Protein 4HIC (pdb70)

Organism: Enterococcus faecalis (NCBI:txid1351)

Structure (mmCIF, N/CA/C/O backbone):
data_4HIC
#
_entry.id   4HIC
#
_cell.length_a   114.040
_cell.length_b   114.040
_cell.length_c   120.520
_cell.angle_alpha   90.000
_cell.angle_beta   90.000
_cell.angle_gamma   90.000
#
_symmetry.space_group_name_H-M   'I 4'
#
loop_
_atom_site.group_PDB
_atom_site.id
_atom_site.type_symbol
_atom_site.label_atom_id
_atom_site.label_alt_id
_atom_site.label_comp_id
_atom_site.label_asym_id
_atom_site.label_entity_id
_atom_site.label_seq_id
_atom_site.pdbx_PDB_ins_code
_atom_site.Cartn_x
_atom_site.Cartn_y
_atom_site.Cartn_z
_atom_site.occupancy
_atom_site.B_iso_or_equiv
_atom_site.auth_seq_id
_atom_site.auth_comp_id
_atom_site.auth_asym_id
_atom_site.auth_atom_id
_atom_site.pdbx_PDB_model_num
ATOM 1 N N . SER A 1 66 ? 13.582 20.214 30.810 1.00 61.04 103 SER A N 1
ATOM 2 C CA . SER A 1 66 ? 13.118 21.423 30.126 1.00 55.92 103 SER A CA 1
ATOM 3 C C . SER A 1 66 ? 13.808 21.612 28.777 1.00 51.21 103 SER A C 1
ATOM 4 O O . SER A 1 66 ? 14.958 21.207 28.583 1.00 50.70 103 SER A O 1
ATOM 7 N N . SER A 1 67 ? 13.099 22.257 27.856 1.00 49.35 104 SER A N 1
ATOM 8 C CA . SER A 1 67 ? 13.525 22.326 26.468 1.00 48.88 104 SER A CA 1
ATOM 9 C C . SER A 1 67 ? 14.774 23.133 26.284 1.00 49.61 104 SER A C 1
ATOM 10 O O . SER A 1 67 ? 15.700 22.725 25.579 1.00 51.46 104 SER A O 1
ATOM 13 N N . ASP A 1 68 ? 14.814 24.269 26.956 1.00 47.39 105 ASP A N 1
ATOM 14 C CA . ASP A 1 68 ? 15.871 25.231 26.717 1.00 50.56 105 ASP A CA 1
ATOM 15 C C . ASP A 1 68 ? 17.015 24.957 27.660 1.00 50.23 105 ASP A C 1
ATOM 16 O O . ASP A 1 68 ? 17.852 25.819 27.898 1.00 50.26 105 ASP A O 1
ATOM 21 N N . HIS A 1 69 ? 17.014 23.761 28.233 1.00 48.68 106 HIS A N 1
ATOM 22 C CA . HIS A 1 69 ? 17.924 23.433 29.308 1.00 45.76 106 HIS A CA 1
ATOM 23 C C . HIS A 1 69 ? 19.305 23.783 28.811 1.00 52.65 106 HIS A C 1
ATOM 24 O O . HIS A 1 69 ? 20.124 24.290 29.558 1.00 62.18 106 HIS A O 1
ATOM 31 N N . LEU A 1 70 ? 19.553 23.524 27.534 1.00 51.48 107 LEU A N 1
ATOM 32 C CA . LEU A 1 70 ? 20.802 23.935 26.901 1.00 53.80 107 LEU A CA 1
ATOM 33 C C . LEU A 1 70 ? 20.931 25.442 26.734 1.00 50.67 107 LEU A C 1
ATOM 34 O O . LEU A 1 70 ? 22.025 26.006 26.774 1.00 52.23 107 LEU A O 1
ATOM 39 N N . LEU A 1 71 ? 19.805 26.081 26.490 1.00 45.78 108 LEU A N 1
ATOM 40 C CA . LEU A 1 71 ? 19.807 27.476 26.116 1.00 48.58 108 LEU A CA 1
ATOM 41 C C . LEU A 1 71 ? 20.051 28.347 27.337 1.00 57.51 108 LEU A C 1
ATOM 42 O O . LEU A 1 71 ? 20.740 29.364 27.286 1.00 57.70 108 LEU A O 1
ATOM 47 N N . LYS A 1 72 ? 19.479 27.908 28.446 1.00 57.28 109 LYS A N 1
ATOM 48 C CA . LYS A 1 72 ? 19.545 28.623 29.694 1.00 51.77 109 LYS A CA 1
ATOM 49 C C . LYS A 1 72 ? 20.950 28.580 30.257 1.00 52.09 109 LYS A C 1
ATOM 50 O O . LYS A 1 72 ? 21.431 29.536 30.861 1.00 58.95 109 LYS A O 1
ATOM 56 N N . LEU A 1 73 ? 21.601 27.445 30.064 1.00 51.69 110 LEU A N 1
ATOM 57 C CA . LEU A 1 73 ? 22.912 27.217 30.640 1.00 53.52 110 LEU A CA 1
ATOM 58 C C . LEU A 1 73 ? 24.026 27.968 29.930 1.00 50.30 110 LEU A C 1
ATOM 59 O O . LEU A 1 73 ? 23.911 28.371 28.773 1.00 52.31 110 LEU A O 1
ATOM 64 N N . SER A 1 74 ? 25.120 28.122 30.653 1.00 54.12 111 SER A N 1
ATOM 65 C CA . SER A 1 74 ? 26.297 28.796 30.166 1.00 54.99 111 SER A CA 1
ATOM 66 C C . SER A 1 74 ? 27.238 27.703 29.730 1.00 54.49 111 SER A C 1
ATOM 67 O O . SER A 1 74 ? 27.059 26.547 30.117 1.00 54.60 111 SER A O 1
ATOM 70 N N . ALA A 1 75 ? 28.255 28.060 28.955 1.00 51.75 112 ALA A N 1
ATOM 71 C CA . ALA A 1 75 ? 29.117 27.056 28.342 1.00 53.14 112 ALA A CA 1
ATOM 72 C C . ALA A 1 75 ? 29.765 26.154 29.386 1.00 60.07 112 ALA A C 1
ATOM 73 O O . ALA A 1 75 ? 29.806 24.930 29.220 1.00 57.74 112 ALA A O 1
ATOM 75 N N . LYS A 1 76 ? 30.244 26.749 30.476 1.00 62.42 113 LYS A N 1
ATOM 76 C CA . LYS A 1 76 ? 30.928 25.951 31.475 1.00 58.06 113 LYS A CA 1
ATOM 77 C C . LYS A 1 76 ? 29.906 25.087 32.177 1.00 54.70 113 LYS A C 1
ATOM 78 O O . LYS A 1 76 ? 30.222 23.965 32.540 1.00 56.77 113 LYS A O 1
ATOM 84 N N . GLU A 1 77 ? 28.679 25.586 32.345 1.00 57.85 114 GLU A N 1
ATOM 85 C CA . GLU A 1 77 ? 27.638 24.798 33.032 1.00 62.52 114 GLU A CA 1
ATOM 86 C C . GLU A 1 77 ? 27.338 23.561 32.186 1.00 56.56 114 GLU A C 1
ATOM 87 O O . GLU A 1 77 ? 27.119 22.467 32.714 1.00 53.68 114 GLU A O 1
ATOM 93 N N . ARG A 1 78 ? 27.296 23.744 30.867 1.00 55.48 115 ARG A N 1
ATOM 94 C CA . ARG A 1 78 ? 27.046 22.619 29.965 1.00 56.75 115 ARG A CA 1
ATOM 95 C C . ARG A 1 78 ? 28.201 21.634 30.041 1.00 54.32 115 ARG A C 1
ATOM 96 O O . ARG A 1 78 ? 27.989 20.436 30.238 1.00 50.34 115 ARG A O 1
ATOM 104 N N . ALA A 1 79 ? 29.420 22.158 29.944 1.00 52.54 116 ALA A N 1
ATOM 105 C CA . ALA A 1 79 ? 30.611 21.327 29.893 1.00 52.10 116 ALA A CA 1
ATOM 106 C C . ALA A 1 79 ? 30.650 20.476 31.151 1.00 53.98 116 ALA A C 1
ATOM 107 O O . ALA A 1 79 ? 30.880 19.262 31.110 1.00 55.85 116 ALA A O 1
ATOM 109 N N . ASP A 1 80 ? 30.384 21.123 32.272 1.00 52.62 117 ASP A N 1
ATOM 110 C CA . ASP A 1 80 ? 30.395 20.435 33.530 1.00 52.79 117 ASP A CA 1
ATOM 111 C C . ASP A 1 80 ? 29.265 19.390 33.547 1.00 54.20 117 ASP A C 1
ATOM 112 O O . ASP A 1 80 ? 29.515 18.236 33.893 1.00 55.05 117 ASP A O 1
ATOM 117 N N . GLU A 1 81 ? 28.064 19.754 33.087 1.00 51.51 118 GLU A N 1
ATOM 118 C CA . GLU A 1 81 ? 26.909 18.848 33.153 1.00 52.52 118 GLU A CA 1
ATOM 119 C C . GLU A 1 81 ? 27.246 17.561 32.413 1.00 50.25 118 GLU A C 1
ATOM 120 O O . GLU A 1 81 ? 27.026 16.429 32.897 1.00 48.70 118 GLU A O 1
ATOM 126 N N . ALA A 1 82 ? 27.821 17.759 31.237 1.00 49.02 119 ALA A N 1
ATOM 127 C CA . ALA A 1 82 ? 28.162 16.662 30.365 1.00 49.03 119 ALA A CA 1
ATOM 128 C C . ALA A 1 82 ? 29.185 15.779 31.023 1.00 51.46 119 ALA A C 1
ATOM 129 O O . ALA A 1 82 ? 29.008 14.559 31.105 1.00 50.73 119 ALA A O 1
ATOM 131 N N . THR A 1 83 ? 30.235 16.408 31.539 1.00 55.24 120 THR A N 1
ATOM 132 C CA . THR A 1 83 ? 31.334 15.650 32.106 1.00 47.46 120 THR A CA 1
ATOM 133 C C . THR A 1 83 ? 30.826 14.802 33.249 1.00 49.16 120 THR A C 1
ATOM 134 O O . THR A 1 83 ? 31.148 13.620 33.343 1.00 53.95 120 THR A O 1
ATOM 138 N N . GLU A 1 84 ? 29.959 15.388 34.063 1.00 48.45 121 GLU A N 1
ATOM 139 C CA . GLU A 1 84 ? 29.418 14.700 35.216 1.00 48.38 121 GLU A CA 1
ATOM 140 C C . GLU A 1 84 ? 28.651 13.485 34.734 1.00 50.05 121 GLU A C 1
ATOM 141 O O . GLU A 1 84 ? 28.750 12.409 35.332 1.00 48.19 121 GLU A O 1
ATOM 147 N N . ALA A 1 85 ? 27.914 13.652 33.634 1.00 56.03 122 ALA A N 1
ATOM 148 C CA . ALA A 1 85 ? 27.136 12.544 33.055 1.00 60.87 122 ALA A CA 1
ATOM 149 C C . ALA A 1 85 ? 28.053 11.409 32.593 1.00 51.50 122 ALA A C 1
ATOM 150 O O . ALA A 1 85 ? 27.797 10.197 32.817 1.00 51.65 122 ALA A O 1
ATOM 152 N N . PHE A 1 86 ? 29.139 11.817 31.960 1.00 42.72 123 PHE A N 1
ATOM 153 C CA . PHE A 1 86 ? 30.108 10.863 31.519 1.00 44.22 123 PHE A CA 1
ATOM 154 C C . PHE A 1 86 ? 30.594 10.054 32.687 1.00 49.33 123 PHE A C 1
ATOM 155 O O . PHE A 1 86 ? 30.593 8.840 32.626 1.00 50.66 123 PHE A O 1
ATOM 163 N N . GLU A 1 87 ? 31.014 10.748 33.738 1.00 46.72 124 GLU A N 1
ATOM 164 C CA . GLU A 1 87 ? 31.606 10.118 34.891 1.00 44.45 124 GLU A CA 1
ATOM 165 C C . GLU A 1 87 ? 30.592 9.118 35.353 1.00 49.50 124 GLU A C 1
ATOM 166 O O . GLU A 1 87 ? 30.909 7.937 35.497 1.00 51.87 124 GLU A O 1
ATOM 172 N N . SER A 1 88 ? 29.348 9.590 35.484 1.00 49.47 125 SER A N 1
ATOM 173 C CA . SER A 1 88 ? 28.259 8.813 36.060 1.00 48.55 125 SER A CA 1
ATOM 174 C C . SER A 1 88 ? 28.225 7.470 35.409 1.00 51.34 125 SER A C 1
ATOM 175 O O . SER A 1 88 ? 28.162 6.430 36.076 1.00 51.67 125 SER A O 1
ATOM 178 N N . TRP A 1 89 ? 28.319 7.503 34.089 1.00 52.21 126 TRP A N 1
ATOM 179 C CA . TRP A 1 89 ? 28.349 6.268 33.336 1.00 54.23 126 TRP A CA 1
ATOM 180 C C . TRP A 1 89 ? 29.621 5.502 33.598 1.00 50.93 126 TRP A C 1
ATOM 181 O O . TRP A 1 89 ? 29.609 4.393 34.122 1.00 54.63 126 TRP A O 1
ATOM 192 N N . TYR A 1 90 ? 30.717 6.131 33.222 1.00 49.01 127 TYR A N 1
ATOM 193 C CA . TYR A 1 90 ? 32.051 5.608 33.358 1.00 50.95 127 TYR A CA 1
ATOM 194 C C . TYR A 1 90 ? 32.251 4.945 34.702 1.00 53.23 127 TYR A C 1
ATOM 195 O O . TYR A 1 90 ? 33.006 3.993 34.823 1.00 57.79 127 TYR A O 1
ATOM 204 N N . LYS A 1 91 ? 31.546 5.428 35.712 1.00 52.95 128 LYS A N 1
ATOM 205 C CA . LYS A 1 91 ? 31.706 4.868 37.035 1.00 55.88 128 LYS A CA 1
ATOM 206 C C . LYS A 1 91 ? 30.465 4.104 37.481 1.00 60.28 128 LYS A C 1
ATOM 207 O O . LYS A 1 91 ? 30.347 3.710 38.646 1.00 61.86 128 LYS A O 1
ATOM 213 N N . SER A 1 92 ? 29.559 3.847 36.543 1.00 55.62 129 SER A N 1
ATOM 214 C CA . SER A 1 92 ? 28.324 3.160 36.881 1.00 58.29 129 SER A CA 1
ATOM 215 C C . SER A 1 92 ? 28.622 1.682 36.892 1.00 61.56 129 SER A C 1
ATOM 216 O O . SER A 1 92 ? 27.717 0.847 36.963 1.00 66.01 129 SER A O 1
ATOM 219 N N . PHE A 1 93 ? 29.900 1.359 36.792 1.00 58.83 130 PHE A N 1
ATOM 220 C CA . PHE A 1 93 ? 30.328 -0.023 36.852 1.00 68.26 130 PHE A CA 1
ATOM 221 C C . PHE A 1 93 ? 31.776 -0.082 37.313 1.00 72.93 130 PHE A C 1
ATOM 222 O O . PHE A 1 93 ? 32.521 0.903 37.222 1.00 67.55 130 PHE A O 1
ATOM 230 N N . SER A 1 94 ? 32.168 -1.258 37.782 1.00 75.64 131 SER A N 1
ATOM 231 C CA . SER A 1 94 ? 33.481 -1.453 38.346 1.00 70.46 131 SER A CA 1
ATOM 232 C C . SER A 1 94 ? 34.442 -1.811 37.229 1.00 62.73 131 SER A C 1
ATOM 233 O O . SER A 1 94 ? 34.043 -2.317 36.177 1.00 55.98 131 SER A O 1
ATOM 236 N N . ASN A 1 95 ? 35.704 -1.479 37.450 1.00 62.33 132 ASN A N 1
ATOM 237 C CA . ASN A 1 95 ? 36.776 -1.896 36.567 1.00 64.25 132 ASN A CA 1
ATOM 238 C C . ASN A 1 95 ? 36.767 -3.409 36.417 1.00 68.94 132 ASN A C 1
ATOM 239 O O . ASN A 1 95 ? 36.570 -4.141 37.389 1.00 75.27 132 ASN A O 1
ATOM 244 N N . GLY A 1 96 ? 36.935 -3.880 35.189 1.00 61.38 133 GLY A N 1
ATOM 245 C CA . GLY A 1 96 ? 37.079 -5.304 34.933 1.00 58.90 133 GLY A CA 1
ATOM 246 C C . GLY A 1 96 ? 35.830 -6.172 34.948 1.00 60.56 133 GLY A C 1
ATOM 247 O O . GLY A 1 96 ? 35.945 -7.389 34.826 1.00 58.33 133 GLY A O 1
ATOM 248 N N . ASP A 1 97 ? 34.648 -5.567 35.060 1.00 61.26 134 ASP A N 1
ATOM 249 C CA . ASP A 1 97 ? 33.406 -6.332 35.107 1.00 53.37 134 ASP A CA 1
ATOM 250 C C . ASP A 1 97 ? 33.279 -7.076 33.778 1.00 52.67 134 ASP A C 1
ATOM 251 O O . ASP A 1 97 ? 33.773 -6.601 32.769 1.00 53.65 134 ASP A O 1
ATOM 256 N N . VAL A 1 98 ? 32.656 -8.254 33.784 1.00 59.48 135 VAL A N 1
ATOM 257 C CA . VAL A 1 98 ? 32.588 -9.130 32.592 1.00 58.21 135 VAL A CA 1
ATOM 258 C C . VAL A 1 98 ? 31.285 -9.048 31.827 1.00 58.78 135 VAL A C 1
ATOM 259 O O . VAL A 1 98 ? 30.197 -9.044 32.412 1.00 67.70 135 VAL A O 1
ATOM 263 N N . ILE A 1 99 ? 31.397 -8.948 30.510 1.00 56.07 136 ILE A N 1
ATOM 264 C CA . ILE A 1 99 ? 30.200 -8.851 29.685 1.00 65.51 136 ILE A CA 1
ATOM 265 C C . ILE A 1 99 ? 29.956 -9.985 28.663 1.00 66.98 136 ILE A C 1
ATOM 266 O O . ILE A 1 99 ? 28.816 -10.175 28.224 1.00 62.84 136 ILE A O 1
ATOM 271 N N . LEU A 1 100 ? 30.983 -10.743 28.273 1.00 62.65 137 LEU A N 1
ATOM 272 C CA . LEU A 1 100 ? 30.661 -11.939 27.483 1.00 51.97 137 LEU A CA 1
ATOM 273 C C . LEU A 1 100 ? 31.479 -13.121 27.940 1.00 52.51 137 LEU A C 1
ATOM 274 O O . LEU A 1 100 ? 32.688 -13.098 27.848 1.00 57.32 137 LEU A O 1
ATOM 279 N N . GLU A 1 101 ? 30.823 -14.181 28.390 1.00 54.66 138 GLU A N 1
ATOM 280 C CA . GLU A 1 101 ? 31.572 -15.331 28.876 1.00 59.57 138 GLU A CA 1
ATOM 281 C C . GLU A 1 101 ? 31.111 -16.560 28.155 1.00 58.42 138 GLU A C 1
ATOM 282 O O . GLU A 1 101 ? 29.916 -16.804 27.958 1.00 57.65 138 GLU A O 1
ATOM 288 N N . ILE A 1 102 ? 32.093 -17.365 27.807 1.00 56.87 139 ILE A N 1
ATOM 289 C CA . ILE A 1 102 ? 31.831 -18.585 27.109 1.00 59.84 139 ILE A CA 1
ATOM 290 C C . ILE A 1 102 ? 32.375 -19.650 27.988 1.00 60.39 139 ILE A C 1
ATOM 291 O O . ILE A 1 102 ? 33.263 -19.401 28.814 1.00 62.37 139 ILE A O 1
ATOM 296 N N . ASN A 1 103 ? 31.805 -20.834 27.867 1.00 61.83 140 ASN A N 1
ATOM 297 C CA . ASN A 1 103 ? 32.293 -21.896 28.695 1.00 61.87 140 ASN A CA 1
ATOM 298 C C . ASN A 1 103 ? 33.624 -22.326 28.146 1.00 60.73 140 ASN A C 1
ATOM 299 O O . ASN A 1 103 ? 33.941 -22.087 26.986 1.00 61.04 140 ASN A O 1
ATOM 304 N N . LYS A 1 104 ? 34.396 -22.964 29.006 1.00 64.04 141 LYS A N 1
ATOM 305 C CA . LYS A 1 104 ? 35.755 -23.378 28.704 1.00 66.58 141 LYS A CA 1
ATOM 306 C C . LYS A 1 104 ? 35.711 -24.301 27.488 1.00 62.01 141 LYS A C 1
ATOM 307 O O . LYS A 1 104 ? 36.572 -24.268 26.596 1.00 58.74 141 LYS A O 1
ATOM 313 N N . G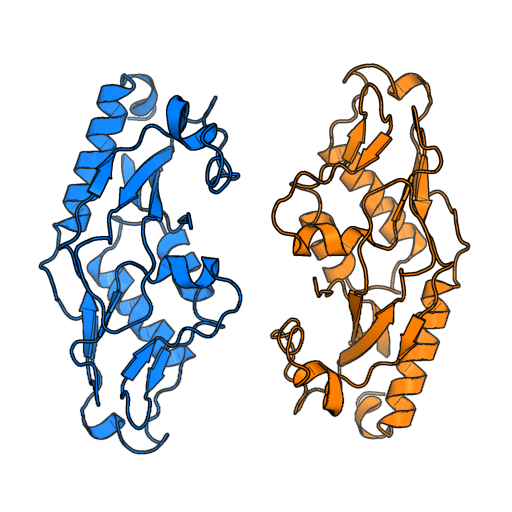LU A 1 105 ? 34.635 -25.078 27.445 1.00 59.46 142 GLU A N 1
ATOM 314 C CA . GLU A 1 105 ? 34.423 -26.112 26.454 1.00 62.18 142 GLU A CA 1
ATOM 315 C C . GLU A 1 105 ? 34.547 -25.580 25.043 1.00 70.63 142 GLU A C 1
ATOM 316 O O . GLU A 1 105 ? 34.917 -26.304 24.118 1.00 73.72 142 GLU A O 1
ATOM 322 N N . LEU A 1 106 ? 34.251 -24.301 24.884 1.00 69.35 143 LEU A N 1
ATOM 323 C CA . LEU A 1 106 ? 34.083 -23.738 23.560 1.00 70.65 143 LEU A CA 1
ATOM 324 C C . LEU A 1 106 ? 35.419 -23.404 22.909 1.00 75.64 143 LEU A C 1
ATOM 325 O O . LEU A 1 106 ? 35.488 -23.144 21.699 1.00 80.74 143 LEU A O 1
ATOM 330 N N . LEU A 1 107 ? 36.484 -23.469 23.706 1.00 72.12 144 LEU A N 1
ATOM 331 C CA . LEU A 1 107 ? 37.812 -23.117 23.210 1.00 69.54 144 LEU A CA 1
ATOM 332 C C . LEU A 1 107 ? 38.280 -24.048 22.092 1.00 70.14 144 LEU A C 1
ATOM 333 O O . LEU A 1 107 ? 38.894 -23.603 21.127 1.00 74.88 144 LEU A O 1
ATOM 338 N N . LYS A 1 108 ? 37.970 -25.334 22.216 1.00 73.95 145 LYS A N 1
ATOM 339 C CA . LYS A 1 108 ? 38.442 -26.326 21.257 1.00 77.74 145 LYS A CA 1
ATOM 340 C C . LYS A 1 108 ? 37.642 -26.266 19.971 1.00 80.37 145 LYS A C 1
ATOM 341 O O . LYS A 1 108 ? 36.444 -25.949 19.980 1.00 80.26 145 LYS A O 1
ATOM 347 N N . GLU A 1 109 ? 38.316 -26.582 18.869 1.00 86.46 146 GLU A N 1
ATOM 348 C CA . GLU A 1 109 ? 37.650 -26.817 17.595 1.00 92.66 146 GLU A CA 1
ATOM 349 C C . GLU A 1 109 ? 36.867 -25.561 17.138 1.00 91.09 146 GLU A C 1
ATOM 350 O O . GLU A 1 109 ? 36.926 -24.505 17.786 1.00 87.12 146 GLU A O 1
ATOM 356 N N . GLY A 1 110 ? 36.166 -25.654 16.014 1.00 92.48 147 GLY A N 1
ATOM 357 C CA . GLY A 1 110 ? 35.291 -24.579 15.587 1.00 92.67 147 GLY A CA 1
ATOM 358 C C . GLY A 1 110 ? 33.881 -25.013 15.916 1.00 87.05 147 GLY A C 1
ATOM 359 O O . GLY A 1 110 ? 32.903 -24.298 15.677 1.00 81.58 147 GLY A O 1
ATOM 360 N N . SER A 1 111 ? 33.789 -26.205 16.494 1.00 84.28 148 SER A N 1
ATOM 361 C CA . SER A 1 111 ? 32.501 -26.755 16.836 1.00 83.05 148 SER A CA 1
ATOM 362 C C . SER A 1 111 ? 32.060 -25.995 18.064 1.00 76.99 148 SER A C 1
ATOM 363 O O . SER A 1 111 ? 32.880 -25.433 18.806 1.00 67.81 148 SER A O 1
ATOM 366 N N . GLY A 1 112 ? 30.748 -25.987 18.262 1.00 73.36 149 GLY A N 1
ATOM 367 C CA . GLY A 1 112 ? 30.090 -25.086 19.181 1.00 64.46 149 GLY A CA 1
ATOM 368 C C . GLY A 1 112 ? 30.179 -23.701 18.587 1.00 64.06 149 GLY A C 1
ATOM 369 O O . GLY A 1 112 ? 29.150 -23.051 18.403 1.00 59.37 149 GLY A O 1
ATOM 370 N N . GLY A 1 113 ? 31.397 -23.321 18.195 1.00 60.07 150 GLY A N 1
ATOM 371 C CA . GLY A 1 113 ? 31.693 -22.067 17.529 1.00 61.89 150 GLY A CA 1
ATOM 372 C C . GLY A 1 113 ? 32.221 -20.994 18.473 1.00 61.17 150 GLY A C 1
ATOM 373 O O . GLY A 1 113 ? 33.371 -21.039 18.907 1.00 66.51 150 GLY A O 1
ATOM 374 N N . THR A 1 114 ? 31.365 -20.035 18.796 1.00 50.72 151 THR A N 1
ATOM 375 C CA . THR A 1 114 ? 30.016 -20.105 18.273 1.00 52.09 151 THR A CA 1
ATOM 376 C C . THR A 1 114 ? 29.718 -19.043 17.197 1.00 56.74 151 THR A C 1
ATOM 377 O O . THR A 1 114 ? 28.555 -18.743 16.924 1.00 63.18 151 THR A O 1
ATOM 381 N N . SER A 1 115 ? 30.790 -18.515 16.584 1.00 50.37 152 SER A N 1
ATOM 382 C CA . SER A 1 115 ? 30.743 -17.660 15.369 1.00 47.91 152 SER A CA 1
ATOM 383 C C . SER A 1 115 ? 30.563 -16.161 15.592 1.00 47.94 152 SER A C 1
ATOM 384 O O . SER A 1 115 ? 29.859 -15.740 16.510 1.00 51.53 152 SER A O 1
ATOM 387 N N . PRO A 1 116 ? 31.226 -15.350 14.753 1.00 45.87 153 PRO A N 1
ATOM 388 C CA . PRO A 1 116 ? 31.250 -13.902 14.936 1.00 46.53 153 PRO A CA 1
ATOM 389 C C . PRO A 1 116 ? 29.883 -13.302 15.112 1.00 43.61 153 PRO A C 1
ATOM 390 O O . PRO A 1 116 ? 29.653 -12.844 16.207 1.00 44.77 153 PRO A O 1
ATOM 394 N N . ILE A 1 117 ? 28.969 -13.413 14.156 1.00 41.82 154 ILE A N 1
ATOM 395 C CA . ILE A 1 117 ? 27.739 -12.634 14.277 1.00 46.77 154 ILE A CA 1
ATOM 396 C C . ILE A 1 117 ? 27.022 -13.027 15.567 1.00 46.01 154 ILE A C 1
ATOM 397 O O . ILE A 1 117 ? 26.392 -12.179 16.202 1.00 48.49 154 ILE A O 1
ATOM 402 N N . GLU A 1 118 ? 27.211 -14.261 16.030 1.00 44.08 155 GLU A N 1
ATOM 403 C CA . GLU A 1 118 ? 26.619 -14.610 17.312 1.00 45.56 155 GLU A CA 1
ATOM 404 C C . GLU A 1 118 ? 27.351 -13.895 18.424 1.00 45.37 155 GLU A C 1
ATOM 405 O O . GLU A 1 118 ? 26.726 -13.241 19.238 1.00 49.26 155 GLU A O 1
ATOM 411 N N . LEU A 1 119 ? 28.668 -13.990 18.455 1.00 40.85 156 LEU A N 1
ATOM 412 C CA . LEU A 1 119 ? 29.400 -13.372 19.539 1.00 40.47 156 LEU A CA 1
ATOM 413 C C . LEU A 1 119 ? 29.138 -11.867 19.568 1.00 42.62 156 LEU A C 1
ATOM 414 O O . LEU A 1 119 ? 28.811 -11.305 20.613 1.00 44.35 156 LEU A O 1
ATOM 419 N N . GLN A 1 120 ? 29.236 -11.227 18.413 1.00 40.60 157 GLN A N 1
ATOM 420 C CA . GLN A 1 120 ? 29.031 -9.804 18.312 1.00 37.91 157 GLN A CA 1
ATOM 421 C C . GLN A 1 120 ? 27.642 -9.493 18.827 1.00 38.32 157 GLN A C 1
ATOM 422 O O . GLN A 1 120 ? 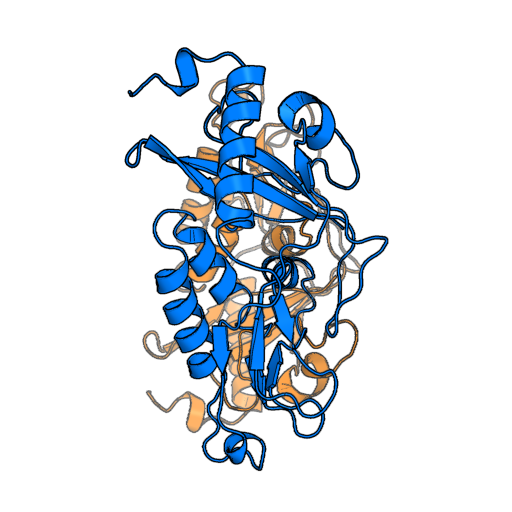27.468 -8.597 19.648 1.00 39.66 157 GLN A O 1
ATOM 428 N N . THR A 1 121 ? 26.663 -10.278 18.399 1.00 40.24 158 THR A N 1
ATOM 429 C CA . THR A 1 121 ? 25.302 -10.028 18.833 1.00 43.39 158 THR A CA 1
ATOM 430 C C . THR A 1 121 ? 25.154 -10.147 20.349 1.00 46.34 158 THR A C 1
ATOM 431 O O . THR A 1 121 ? 24.930 -9.151 21.016 1.00 45.29 158 THR A O 1
ATOM 435 N N . LYS A 1 122 ? 25.397 -11.334 20.893 1.00 42.43 159 LYS A N 1
ATOM 436 C CA . LYS A 1 122 ? 25.172 -11.610 22.308 1.00 44.87 159 LYS A CA 1
ATOM 437 C C . LYS A 1 122 ? 25.903 -10.588 23.155 1.00 42.82 159 LYS A C 1
ATOM 438 O O . LYS A 1 122 ? 25.429 -10.150 24.216 1.00 42.68 159 LYS A O 1
ATOM 444 N N . LEU A 1 123 ? 27.053 -10.190 22.650 1.00 38.42 160 LEU A N 1
ATOM 445 C CA . LEU A 1 123 ? 27.812 -9.156 23.290 1.00 41.52 160 LEU A CA 1
ATOM 446 C C . L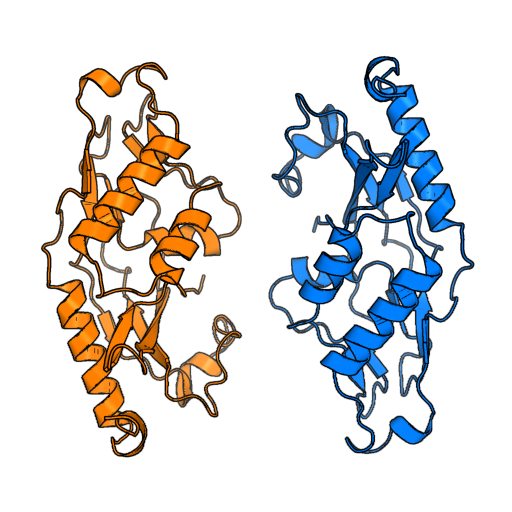EU A 1 123 ? 26.973 -7.894 23.345 1.00 47.48 160 LEU A C 1
ATOM 447 O O . LEU A 1 123 ? 26.738 -7.345 24.433 1.00 47.20 160 LEU A O 1
ATOM 452 N N . ILE A 1 124 ? 26.522 -7.437 22.174 1.00 43.76 161 ILE A N 1
ATOM 453 C CA . ILE A 1 124 ? 25.824 -6.160 22.093 1.00 40.56 161 ILE A CA 1
ATOM 454 C C . ILE A 1 124 ? 24.559 -6.210 22.943 1.00 43.99 161 ILE A C 1
ATOM 455 O O . ILE A 1 124 ? 24.238 -5.255 23.658 1.00 46.01 161 ILE A O 1
ATOM 460 N N . ASP A 1 125 ? 23.872 -7.344 22.907 1.00 44.58 162 ASP A N 1
ATOM 461 C CA . ASP A 1 125 ? 22.643 -7.503 23.657 1.00 50.80 162 ASP A CA 1
ATOM 462 C C . ASP A 1 125 ? 22.964 -7.235 25.134 1.00 52.71 162 ASP A C 1
ATOM 463 O O . ASP A 1 125 ? 22.374 -6.318 25.767 1.00 52.75 162 ASP A O 1
ATOM 468 N N . ASN A 1 126 ? 23.968 -7.956 25.647 1.00 51.19 163 ASN A N 1
ATOM 469 C CA . ASN A 1 126 ? 24.334 -7.822 27.056 1.00 47.61 163 ASN A CA 1
ATOM 470 C C . ASN A 1 126 ? 24.663 -6.373 27.398 1.00 47.72 163 ASN A C 1
ATOM 471 O O . ASN A 1 126 ? 24.199 -5.818 28.409 1.00 51.19 163 ASN A O 1
ATOM 476 N N . LEU A 1 127 ? 25.399 -5.734 26.505 1.00 47.90 164 LEU A N 1
ATOM 477 C CA . LEU A 1 127 ? 25.782 -4.357 26.720 1.00 44.72 164 LEU A CA 1
ATOM 478 C C . LEU A 1 127 ? 24.566 -3.459 26.903 1.00 45.39 164 LEU A C 1
ATOM 479 O O . LEU A 1 127 ? 24.503 -2.662 27.849 1.00 44.55 164 LEU A O 1
ATOM 484 N N . LYS A 1 128 ? 23.590 -3.631 26.012 1.00 48.13 165 LYS A N 1
ATOM 485 C CA . LYS A 1 128 ? 22.388 -2.809 26.013 1.00 48.66 165 LYS A CA 1
ATOM 486 C C . LYS A 1 128 ? 21.738 -2.960 27.384 1.00 46.41 165 LYS A C 1
ATOM 487 O O . LYS A 1 128 ? 21.273 -1.988 27.972 1.00 44.41 165 LYS A O 1
ATOM 493 N N . ALA A 1 129 ? 21.736 -4.189 27.895 1.00 47.69 166 ALA A N 1
ATOM 494 C CA . ALA A 1 129 ? 21.144 -4.452 29.210 1.00 49.69 166 ALA A CA 1
ATOM 495 C C . ALA A 1 129 ? 21.901 -3.797 30.375 1.00 51.45 166 ALA A C 1
ATOM 496 O O . ALA A 1 129 ? 21.297 -3.409 31.389 1.00 49.39 166 ALA A O 1
ATOM 498 N N . LYS A 1 130 ? 23.224 -3.740 30.274 1.00 45.26 167 LYS A N 1
ATOM 499 C CA . LYS A 1 130 ? 23.984 -3.100 31.337 1.00 49.05 167 LYS A CA 1
ATOM 500 C C . LYS A 1 130 ? 23.786 -1.598 31.341 1.00 53.79 167 LYS A C 1
ATOM 501 O O . LYS A 1 130 ? 23.681 -0.982 32.398 1.00 61.67 167 LYS A O 1
ATOM 507 N N . PHE A 1 131 ? 23.805 -1.008 30.152 1.00 50.55 168 PHE A N 1
ATOM 508 C CA . PHE A 1 131 ? 23.845 0.448 30.031 1.00 46.39 168 PHE A CA 1
ATOM 509 C C . PHE A 1 131 ? 22.536 1.218 29.866 1.00 50.65 168 PHE A C 1
ATOM 510 O O . PHE A 1 131 ? 22.349 2.261 30.490 1.00 58.64 168 PHE A O 1
ATOM 518 N N . GLY A 1 132 ? 21.642 0.727 29.018 1.00 51.82 169 GLY A N 1
ATOM 519 C CA . GLY A 1 132 ? 20.379 1.410 28.783 1.00 49.94 169 GLY A CA 1
ATOM 520 C C . GLY A 1 132 ? 20.510 2.826 28.239 1.00 48.82 169 GLY A C 1
ATOM 521 O O . GLY A 1 132 ? 21.237 3.060 27.273 1.00 50.40 169 GLY A O 1
ATOM 522 N N . ASP A 1 133 ? 19.810 3.773 28.864 1.00 47.37 170 ASP A N 1
ATOM 523 C CA . ASP A 1 133 ? 19.698 5.129 28.337 1.00 43.50 170 ASP A CA 1
ATOM 524 C C . ASP A 1 133 ? 21.016 5.820 28.299 1.00 44.82 170 ASP A C 1
ATOM 525 O O . ASP A 1 133 ? 21.158 6.842 27.635 1.00 44.79 170 ASP A O 1
ATOM 530 N N . LYS A 1 134 ? 21.981 5.278 29.027 1.00 43.97 171 LYS A N 1
ATOM 531 C CA . LYS A 1 134 ? 23.200 6.020 29.274 1.00 45.05 171 LYS A CA 1
ATOM 532 C C . LYS A 1 134 ? 23.980 6.300 27.986 1.00 45.78 171 LYS A C 1
ATOM 533 O O . LYS A 1 134 ? 24.717 7.279 27.905 1.00 46.95 171 LYS A O 1
ATOM 539 N N . VAL A 1 135 ? 23.778 5.483 26.960 1.00 45.55 172 VAL A N 1
ATOM 540 C CA . VAL A 1 135 ? 24.427 5.736 25.679 1.00 41.58 172 VAL A CA 1
ATOM 541 C C . VAL A 1 135 ? 23.470 5.747 24.492 1.00 42.30 172 VAL A C 1
ATOM 542 O O . VAL A 1 135 ? 22.497 4.991 24.435 1.00 45.59 172 VAL A O 1
ATOM 546 N N . SER A 1 136 ? 23.791 6.582 23.517 1.00 39.97 173 SER A N 1
ATOM 547 C CA . SER A 1 136 ? 22.932 6.794 22.377 1.00 40.70 173 SER A CA 1
ATOM 548 C C . SER A 1 136 ? 22.800 5.485 21.623 1.00 43.74 173 SER A C 1
ATOM 549 O O . SER A 1 136 ? 23.635 4.607 21.774 1.00 40.57 173 SER A O 1
ATOM 552 N N . ASP A 1 137 ? 21.769 5.333 20.802 1.00 48.95 174 ASP A N 1
ATOM 553 C CA . ASP A 1 137 ? 21.595 4.041 20.148 1.00 48.78 174 ASP A CA 1
ATOM 554 C C . ASP A 1 137 ? 22.630 3.799 19.063 1.00 45.87 174 ASP A C 1
ATOM 555 O O . ASP A 1 137 ? 23.052 2.658 18.800 1.00 44.70 174 ASP A O 1
ATOM 560 N N . ASP A 1 138 ? 23.093 4.891 18.478 1.00 42.46 175 ASP A N 1
ATOM 561 C CA . ASP A 1 138 ? 24.096 4.793 17.440 1.00 44.81 175 ASP A CA 1
ATOM 562 C C . ASP A 1 138 ? 25.382 4.312 18.031 1.00 43.96 175 ASP A C 1
ATOM 563 O O . ASP A 1 138 ? 26.317 4.055 17.315 1.00 45.48 175 ASP A O 1
ATOM 568 N N . PHE A 1 139 ? 25.463 4.305 19.350 1.00 45.51 176 PHE A N 1
ATOM 569 C CA . 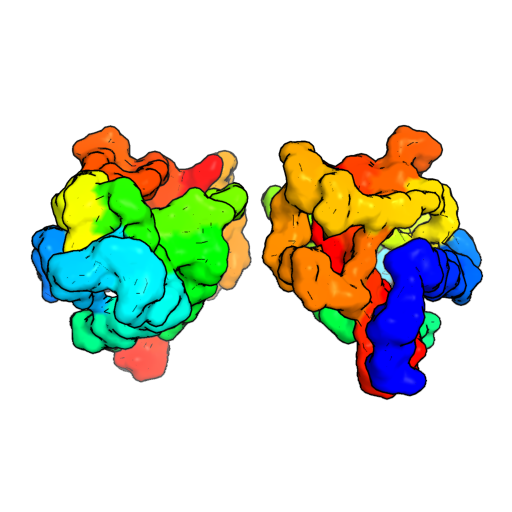PHE A 1 139 ? 26.644 3.824 20.049 1.00 45.10 176 PHE A CA 1
ATOM 570 C C . PHE A 1 139 ? 26.823 2.312 19.823 1.00 45.66 176 PHE A C 1
ATOM 571 O O . PHE A 1 139 ? 27.866 1.840 19.328 1.00 46.75 176 PHE A O 1
ATOM 579 N N . TYR A 1 140 ? 25.776 1.565 20.144 1.00 43.92 177 TYR A N 1
ATOM 580 C CA . TYR A 1 140 ? 25.735 0.140 19.877 1.00 38.79 177 TYR A CA 1
ATOM 581 C C . TYR A 1 140 ? 25.834 -0.059 18.387 1.00 41.92 177 TYR A C 1
ATOM 582 O O . TYR A 1 140 ? 26.533 -0.955 17.907 1.00 42.61 177 TYR A O 1
ATOM 591 N N . THR A 1 141 ? 25.125 0.803 17.662 1.00 41.82 178 THR A N 1
ATOM 592 C CA . THR A 1 141 ? 25.018 0.682 16.220 1.00 38.22 178 THR A CA 1
ATOM 593 C C . THR A 1 141 ? 26.409 0.690 15.623 1.00 38.80 178 THR A C 1
ATOM 594 O O . THR A 1 141 ? 26.806 -0.219 14.880 1.00 43.06 178 THR A O 1
ATOM 598 N N . SER A 1 142 ? 27.156 1.715 16.013 1.00 40.32 179 SER A N 1
ATOM 599 C CA . SER A 1 142 ? 28.494 1.988 15.511 1.00 42.23 179 SER A CA 1
ATOM 600 C C . SER A 1 142 ? 29.456 0.910 15.908 1.00 44.19 179 SER A C 1
ATOM 601 O O . SER A 1 142 ? 30.364 0.565 15.155 1.00 48.36 179 SER A O 1
ATOM 604 N N . LEU A 1 143 ? 29.269 0.387 17.108 1.00 40.70 180 LEU A N 1
ATOM 605 C CA . LEU A 1 143 ? 30.136 -0.674 17.553 1.00 37.62 180 LEU A CA 1
ATOM 606 C C . LEU A 1 143 ? 29.956 -1.934 16.748 1.00 41.08 180 LEU A C 1
ATOM 607 O O . LEU A 1 143 ? 30.926 -2.586 16.389 1.00 45.44 180 LEU A O 1
ATOM 612 N N . GLN A 1 144 ? 28.710 -2.292 16.480 1.00 46.20 181 GLN A N 1
ATOM 613 C CA . GLN A 1 144 ? 28.451 -3.468 15.663 1.00 47.40 181 GLN A CA 1
ATOM 614 C C . GLN A 1 144 ? 29.009 -3.288 14.259 1.00 48.68 181 GLN A C 1
ATOM 615 O O . GLN A 1 144 ? 29.550 -4.230 13.673 1.00 48.77 181 GLN A O 1
ATOM 621 N N . ALA A 1 145 ? 28.885 -2.075 13.725 1.00 49.41 182 ALA A N 1
ATOM 622 C CA . ALA A 1 145 ? 29.454 -1.792 12.413 1.00 47.54 182 ALA A CA 1
ATOM 623 C C . ALA A 1 145 ? 30.953 -2.002 12.487 1.00 51.12 182 ALA A C 1
ATOM 624 O O . ALA A 1 145 ? 31.570 -2.525 11.556 1.00 54.61 182 ALA A O 1
ATOM 626 N N . SER A 1 146 ? 31.521 -1.619 13.626 1.00 50.90 183 SER A N 1
ATOM 627 C CA . SER A 1 146 ? 32.960 -1.658 13.827 1.00 48.66 183 SER A CA 1
ATOM 628 C C . SER A 1 146 ? 33.499 -3.062 13.698 1.00 52.04 183 SER A C 1
ATOM 629 O O . SER A 1 146 ? 34.644 -3.241 13.310 1.00 58.85 183 SER A O 1
ATOM 632 N N . PHE A 1 147 ? 32.681 -4.060 14.009 1.00 51.58 184 PHE A N 1
ATOM 633 C CA . PHE A 1 147 ? 33.097 -5.441 13.806 1.00 53.69 184 PHE A CA 1
ATOM 634 C C . PHE A 1 147 ? 33.149 -5.695 12.330 1.00 51.93 184 PHE A C 1
ATOM 635 O O . PHE A 1 147 ? 33.954 -5.086 11.618 1.00 53.44 184 PHE A O 1
ATOM 643 N N . ASN A 1 148 ? 32.270 -6.577 11.865 1.00 49.05 185 ASN A N 1
ATOM 644 C CA . ASN A 1 148 ? 32.022 -6.716 10.444 1.00 51.77 185 ASN A CA 1
ATOM 645 C C . ASN A 1 148 ? 33.345 -7.124 9.826 1.00 53.80 185 ASN A C 1
ATOM 646 O O . ASN A 1 148 ? 33.524 -8.257 9.378 1.00 52.51 185 ASN A O 1
ATOM 651 N N . PHE A 1 149 ? 34.297 -6.200 9.873 1.00 54.45 186 PHE A N 1
ATOM 652 C CA . PHE A 1 149 ? 35.661 -6.483 9.484 1.00 54.00 186 PHE A CA 1
ATOM 653 C C . PHE A 1 149 ? 36.646 -6.372 10.644 1.00 55.07 186 PHE A C 1
ATOM 654 O O . PHE A 1 149 ? 37.855 -6.476 10.437 1.00 55.93 186 PHE A O 1
ATOM 662 N N . ASN A 1 150 ? 36.134 -6.137 11.851 1.00 56.06 187 ASN A N 1
ATOM 663 C CA . ASN A 1 150 ? 36.931 -6.294 13.076 1.00 59.30 187 ASN A CA 1
ATOM 664 C C . ASN A 1 150 ? 36.217 -7.280 14.002 1.00 56.00 187 ASN A C 1
ATOM 665 O O . ASN A 1 150 ? 35.621 -6.899 15.006 1.00 51.80 187 ASN A O 1
ATOM 670 N N . PRO A 1 151 ? 36.281 -8.566 13.640 1.00 56.28 188 PRO A N 1
ATOM 671 C CA . PRO A 1 151 ? 35.433 -9.655 14.148 1.00 58.00 188 PRO A CA 1
ATOM 672 C C . PRO A 1 151 ? 35.723 -10.085 15.580 1.00 56.65 188 PRO A C 1
ATOM 673 O O . PRO A 1 151 ? 36.800 -9.829 16.099 1.00 59.65 188 PRO A O 1
ATOM 677 N N . VAL A 1 152 ? 34.743 -10.739 16.196 1.00 55.28 189 VAL A N 1
ATOM 678 C CA . VAL A 1 152 ? 34.897 -11.410 17.483 1.00 51.74 189 VAL A CA 1
ATOM 679 C C . VAL A 1 152 ? 34.946 -12.933 17.265 1.00 57.48 189 VAL A C 1
ATOM 680 O O . VAL A 1 152 ? 34.054 -13.501 16.623 1.00 58.61 189 VAL A O 1
ATOM 684 N N . ILE A 1 153 ? 35.968 -13.606 17.789 1.00 59.84 190 ILE A N 1
ATOM 685 C CA . ILE A 1 153 ? 36.165 -15.025 17.461 1.00 61.84 190 ILE A CA 1
ATOM 686 C C . ILE A 1 153 ? 36.837 -15.803 18.571 1.00 63.17 190 ILE A C 1
ATOM 687 O O . ILE A 1 153 ? 37.347 -15.209 19.510 1.00 63.74 190 ILE A O 1
ATOM 692 N N . VAL A 1 154 ? 36.875 -17.130 18.454 1.00 62.85 191 VAL A N 1
ATOM 693 C CA . VAL A 1 154 ? 37.720 -17.911 19.355 1.00 67.11 191 VAL A CA 1
ATOM 694 C C . VAL A 1 154 ? 38.962 -18.401 18.613 1.00 73.16 191 VAL A C 1
ATOM 695 O 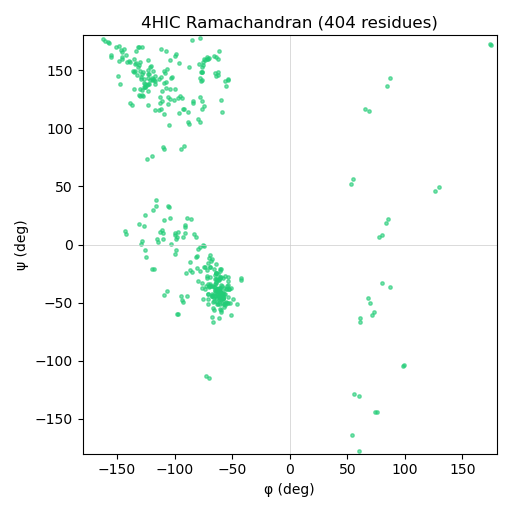O . VAL A 1 154 ? 38.871 -19.114 17.606 1.00 73.19 191 VAL A O 1
ATOM 699 N N . ASP A 1 155 ? 40.129 -18.005 19.116 1.00 74.74 192 ASP A N 1
ATOM 700 C CA . ASP A 1 155 ? 41.382 -18.312 18.441 1.00 72.65 192 ASP A CA 1
ATOM 701 C C . ASP A 1 155 ? 42.186 -19.381 19.151 1.00 73.02 192 ASP A C 1
ATOM 702 O O . ASP A 1 155 ? 42.401 -19.316 20.351 1.00 76.25 192 ASP A O 1
ATOM 707 N N . GLY A 1 156 ? 42.693 -20.328 18.375 1.00 73.82 193 GLY A N 1
ATOM 708 C CA . GLY A 1 156 ? 43.229 -21.559 18.922 1.00 82.68 193 GLY A CA 1
ATOM 709 C C . GLY A 1 156 ? 44.254 -21.319 20.004 1.00 77.98 193 GLY A C 1
ATOM 710 O O . GLY A 1 156 ? 44.300 -22.036 20.992 1.00 73.32 193 GLY A O 1
ATOM 711 N N . THR A 1 157 ? 45.077 -20.301 19.825 1.00 73.00 194 THR A N 1
ATOM 712 C CA . THR A 1 157 ? 45.984 -19.927 20.885 1.00 73.64 194 THR A CA 1
ATOM 713 C C . THR A 1 157 ? 45.384 -18.848 21.748 1.00 74.83 194 THR A C 1
ATOM 714 O O . THR A 1 157 ? 45.358 -18.963 22.971 1.00 77.47 194 THR A O 1
ATOM 718 N N . LYS A 1 158 ? 44.855 -17.818 21.100 1.00 73.80 195 LYS A N 1
ATOM 719 C CA . LYS A 1 158 ? 44.403 -16.644 21.831 1.00 76.80 195 LYS A CA 1
ATOM 720 C C . LYS A 1 158 ? 43.136 -16.922 22.611 1.00 75.48 195 LYS A C 1
ATOM 721 O O . LYS A 1 158 ? 42.837 -16.238 23.592 1.00 73.04 195 LYS A O 1
ATOM 727 N N . GLY A 1 159 ? 42.404 -17.945 22.188 1.00 78.51 196 GLY A N 1
ATOM 728 C CA . GLY A 1 159 ? 41.085 -18.186 22.735 1.00 76.47 196 GLY A CA 1
ATOM 729 C C . GLY A 1 159 ? 40.131 -17.148 22.179 1.00 73.50 196 GLY A C 1
ATOM 730 O O . GLY A 1 159 ? 40.241 -16.736 21.022 1.00 73.42 196 GLY A O 1
ATOM 731 N N . LEU A 1 160 ? 39.194 -16.724 23.016 1.00 72.12 197 LEU A N 1
ATOM 732 C CA . LEU A 1 160 ? 38.199 -15.737 22.634 1.00 68.16 197 LEU A CA 1
ATOM 733 C C . LEU A 1 160 ? 38.778 -14.329 22.656 1.00 65.31 197 LEU A C 1
ATOM 734 O O . LEU A 1 160 ? 39.355 -13.895 23.650 1.00 66.49 197 LEU A O 1
ATOM 739 N N . THR A 1 161 ? 38.618 -13.624 21.545 1.00 62.89 198 THR A N 1
ATOM 740 C CA . THR A 1 161 ? 39.200 -12.310 21.382 1.00 57.02 198 THR A CA 1
ATOM 741 C C . THR A 1 161 ? 38.499 -11.486 20.324 1.00 58.94 198 THR A C 1
ATOM 742 O O . THR A 1 161 ? 37.619 -11.973 19.598 1.00 61.48 198 THR A O 1
ATOM 746 N N . ILE A 1 162 ? 38.935 -10.235 20.230 1.00 55.93 199 ILE A N 1
ATOM 747 C CA . ILE A 1 162 ? 38.520 -9.340 19.165 1.00 55.01 199 ILE A CA 1
ATOM 748 C C . ILE A 1 162 ? 39.694 -9.013 18.261 1.00 58.44 199 ILE A C 1
ATOM 749 O O . ILE A 1 162 ? 40.659 -8.358 18.659 1.00 60.80 199 ILE A O 1
ATOM 754 N N . SER A 1 163 ? 39.590 -9.433 17.018 1.00 59.97 200 SER A N 1
ATOM 755 C CA . SER A 1 163 ? 40.727 -9.363 16.153 1.00 56.01 200 SER A CA 1
ATOM 756 C C . SER A 1 163 ? 40.691 -8.087 15.336 1.00 56.24 200 SER A C 1
ATOM 757 O O . SER A 1 163 ? 39.667 -7.738 14.744 1.00 55.40 200 SER A O 1
ATOM 760 N N . LYS A 1 164 ? 41.801 -7.357 15.381 1.00 58.29 201 LYS A N 1
ATOM 761 C CA . LYS A 1 164 ? 41.964 -6.169 14.566 1.00 57.31 201 LYS A CA 1
ATOM 762 C C . LYS A 1 164 ? 42.348 -6.624 13.169 1.00 54.14 201 LYS A C 1
ATOM 763 O O . LYS A 1 164 ? 43.448 -7.103 12.930 1.00 51.59 201 LYS A O 1
ATOM 769 N N . GLN A 1 165 ? 41.415 -6.493 12.244 1.00 53.71 202 GLN A N 1
ATOM 770 C CA . GLN A 1 165 ? 41.661 -6.927 10.891 1.00 53.25 202 GLN A CA 1
ATOM 771 C C . GLN A 1 165 ? 41.279 -5.873 9.906 1.00 55.60 202 GLN A C 1
ATOM 772 O O . GLN A 1 165 ? 41.071 -6.163 8.732 1.00 57.89 202 GLN A O 1
ATOM 778 N N . ASN A 1 166 ? 41.136 -4.648 10.370 1.00 51.32 203 ASN A N 1
ATOM 779 C CA . ASN A 1 166 ? 40.691 -3.657 9.437 1.00 53.89 203 ASN A CA 1
ATOM 780 C C . ASN A 1 166 ? 41.797 -2.684 9.138 1.00 54.18 203 ASN A C 1
ATOM 781 O O . ASN A 1 166 ? 42.444 -2.175 10.043 1.00 55.95 203 ASN A O 1
ATOM 786 N N . ASP A 1 167 ? 42.000 -2.436 7.849 1.00 61.80 204 ASP A N 1
ATOM 787 C CA . ASP A 1 167 ? 43.017 -1.505 7.398 1.00 65.33 204 ASP A CA 1
ATOM 788 C C . ASP A 1 167 ? 42.582 -0.155 7.920 1.00 64.12 204 ASP A C 1
ATOM 789 O O . ASP A 1 167 ? 43.402 0.731 8.169 1.00 67.93 204 ASP A O 1
ATOM 794 N N . ASP A 1 168 ? 41.275 -0.022 8.109 1.00 58.01 205 ASP A N 1
ATOM 795 C CA . ASP A 1 168 ? 40.717 1.207 8.601 1.00 54.53 205 ASP A CA 1
ATOM 796 C C . ASP A 1 168 ? 41.005 1.230 10.064 1.00 53.48 205 ASP A C 1
ATOM 797 O O . ASP A 1 168 ? 40.533 0.394 10.841 1.00 54.21 205 ASP A O 1
ATOM 802 N N . GLU A 1 169 ? 41.784 2.215 10.446 1.00 49.63 206 GLU A N 1
ATOM 803 C CA . GLU A 1 169 ? 42.104 2.319 11.829 1.00 52.58 206 GLU A CA 1
ATOM 804 C C . GLU A 1 169 ? 40.848 2.692 12.569 1.00 50.07 206 GLU A C 1
ATOM 805 O O . GLU A 1 169 ? 40.645 2.206 13.665 1.00 52.00 206 GLU A O 1
ATOM 811 N N . SER A 1 170 ? 39.993 3.515 11.955 1.00 51.67 207 SER A N 1
ATOM 812 C CA . SER A 1 170 ? 38.826 4.075 12.658 1.00 53.35 207 SER A CA 1
ATOM 813 C C . SER A 1 170 ? 37.837 3.006 13.067 1.00 55.77 207 SER A C 1
ATOM 814 O O . SER A 1 170 ? 37.116 3.160 14.055 1.00 56.42 207 SER A O 1
ATOM 817 N N . GLN A 1 171 ? 37.772 1.929 12.301 1.00 54.06 208 GLN A N 1
ATOM 818 C CA . GLN A 1 171 ? 36.868 0.871 12.697 1.00 54.42 208 GLN A CA 1
ATOM 819 C C . GLN A 1 171 ? 37.263 0.316 14.048 1.00 56.16 208 GLN A C 1
ATOM 820 O O . GLN A 1 171 ? 36.413 -0.123 14.818 1.00 60.01 208 GLN A O 1
ATOM 826 N N . TRP A 1 172 ? 38.557 0.352 14.339 1.00 53.66 209 TRP A N 1
ATOM 827 C CA . TRP A 1 172 ? 39.060 -0.123 15.623 1.00 56.29 209 TRP A CA 1
ATOM 828 C C . TRP A 1 172 ? 38.733 0.827 16.768 1.00 53.47 209 TRP A C 1
ATOM 829 O O . TRP A 1 172 ? 38.789 0.449 17.943 1.00 49.88 209 TRP A O 1
ATOM 840 N N . PHE A 1 173 ? 38.421 2.073 16.434 1.00 55.45 210 PHE A N 1
ATOM 841 C CA . PHE A 1 173 ? 38.297 3.076 17.485 1.00 55.02 210 PHE A CA 1
ATOM 842 C C . PHE A 1 173 ? 37.157 2.752 18.451 1.00 50.80 210 PHE A C 1
ATOM 843 O O . PHE A 1 173 ? 37.243 3.067 19.627 1.00 49.48 210 PHE A O 1
ATOM 851 N N . SER A 1 174 ? 36.115 2.074 17.979 1.00 56.60 211 SER A N 1
ATOM 852 C CA . SER A 1 174 ? 34.960 1.805 18.837 1.00 55.88 211 SER A CA 1
ATOM 853 C C . SER A 1 174 ? 35.310 0.780 19.920 1.00 54.03 211 SER A C 1
ATOM 854 O O . SER A 1 174 ? 34.576 0.607 20.901 1.00 46.18 211 SER A O 1
ATOM 857 N N . THR A 1 175 ? 36.466 0.144 19.765 1.00 52.35 212 THR A N 1
ATOM 858 C CA . THR A 1 175 ? 36.831 -0.951 20.644 1.00 50.90 212 THR A CA 1
ATOM 859 C C . THR A 1 175 ? 37.602 -0.438 21.823 1.00 52.92 212 THR A C 1
ATOM 860 O O . THR A 1 175 ? 38.210 -1.217 22.551 1.00 54.70 212 THR A O 1
ATOM 864 N N . TRP A 1 176 ? 37.639 0.874 21.984 1.00 52.51 213 TRP A N 1
ATOM 865 C CA . TRP A 1 176 ? 38.585 1.436 22.931 1.00 52.56 213 TRP A CA 1
ATOM 866 C C . TRP A 1 176 ? 38.348 0.974 24.369 1.00 48.48 213 TRP A C 1
ATOM 867 O O . TRP A 1 176 ? 39.298 0.688 25.086 1.00 54.78 213 TRP A O 1
ATOM 878 N N . PHE A 1 177 ? 37.092 0.847 24.771 1.00 44.34 214 PHE A N 1
ATOM 879 C CA . PHE A 1 177 ? 36.775 0.519 26.156 1.00 41.47 214 PHE A CA 1
ATOM 880 C C . PHE A 1 177 ? 36.705 -0.979 26.430 1.00 43.29 214 PHE A C 1
ATOM 881 O O . PHE A 1 177 ? 36.085 -1.384 27.395 1.00 45.52 214 PHE A O 1
ATOM 889 N N . LEU A 1 178 ? 37.353 -1.811 25.626 1.00 45.74 215 LEU A N 1
ATOM 890 C CA . LEU A 1 178 ? 37.135 -3.247 25.792 1.00 51.60 215 LEU A CA 1
ATOM 891 C C . LEU A 1 178 ? 38.419 -4.087 25.894 1.00 57.76 215 LEU A C 1
ATOM 892 O O . LEU A 1 178 ? 39.429 -3.767 25.246 1.00 59.21 215 LEU A O 1
ATOM 897 N N . ASP A 1 179 ? 38.370 -5.198 26.641 1.00 58.80 216 ASP A N 1
ATOM 898 C CA . ASP A 1 179 ? 39.574 -6.053 26.718 1.00 67.64 216 ASP A CA 1
ATOM 899 C C . ASP A 1 179 ? 39.304 -7.523 27.105 1.00 72.14 216 ASP A C 1
ATOM 900 O O . ASP A 1 179 ? 38.168 -7.905 27.468 1.00 69.18 216 ASP A O 1
ATOM 905 N N . THR A 1 180 ? 40.377 -8.321 27.035 1.00 73.21 217 THR A N 1
ATOM 906 C CA . THR A 1 180 ? 40.378 -9.745 27.374 1.00 72.19 217 THR A CA 1
ATOM 907 C C . THR A 1 180 ? 41.103 -10.015 28.695 1.00 72.79 217 THR A C 1
ATOM 908 O O . THR A 1 180 ? 42.136 -9.411 28.978 1.00 75.59 217 THR A O 1
ATOM 912 N N . GLU A 1 181 ? 40.545 -10.917 29.499 1.00 73.94 218 GLU A N 1
ATOM 913 C CA . GLU A 1 181 ? 41.045 -11.206 30.842 1.00 70.62 218 GLU A CA 1
ATOM 914 C C . GLU A 1 181 ? 42.482 -11.732 30.761 1.00 80.74 218 GLU A C 1
ATOM 915 O O . GLU A 1 181 ? 43.347 -11.300 31.521 1.00 93.95 218 GLU A O 1
ATOM 921 N N . LYS A 1 182 ? 42.731 -12.655 29.834 1.00 76.57 219 LYS A N 1
ATOM 922 C CA . LYS A 1 182 ? 44.017 -13.340 29.729 1.00 70.10 219 LYS A CA 1
ATOM 923 C C . LYS A 1 182 ? 44.606 -13.142 28.328 1.00 73.90 219 LYS A C 1
ATOM 924 O O . LYS A 1 182 ? 43.856 -13.036 27.363 1.00 79.94 219 LYS A O 1
ATOM 930 N N . LYS A 1 183 ? 45.929 -13.071 28.191 1.00 74.82 220 LYS A N 1
ATOM 931 C CA . LYS A 1 183 ? 46.502 -12.887 26.851 1.00 73.54 220 LYS A CA 1
ATOM 932 C C . LYS A 1 183 ? 46.566 -14.203 26.068 1.00 77.20 220 LYS A C 1
ATOM 933 O O . LYS A 1 183 ? 46.658 -14.189 24.842 1.00 83.53 220 LYS A O 1
ATOM 939 N N . GLU A 1 184 ? 46.510 -15.337 26.761 1.00 73.73 221 GLU A N 1
ATOM 940 C CA . GLU A 1 184 ? 46.527 -16.629 26.072 1.00 76.83 221 GLU A CA 1
ATOM 941 C C . GLU A 1 184 ? 45.402 -17.528 26.556 1.00 78.53 221 GLU A C 1
ATOM 942 O O . GLU A 1 184 ? 45.187 -17.655 27.765 1.00 75.53 221 GLU A O 1
ATOM 948 N N . LYS A 1 185 ? 44.697 -18.145 25.606 1.00 77.02 222 LYS A N 1
ATOM 949 C CA . LYS A 1 185 ? 43.606 -19.068 25.910 1.00 76.62 222 LYS A CA 1
ATOM 950 C C . LYS A 1 185 ? 42.543 -18.468 26.848 1.00 74.15 222 LYS A C 1
ATOM 951 O O . LYS A 1 185 ? 42.207 -19.050 27.879 1.00 73.14 222 LYS A O 1
ATOM 957 N N . ASN A 1 186 ? 42.032 -17.293 26.493 1.00 72.79 223 ASN A N 1
ATOM 958 C CA . ASN A 1 186 ? 41.028 -16.604 27.305 1.00 74.35 223 ASN A CA 1
ATOM 959 C C . ASN A 1 186 ? 39.603 -17.152 27.158 1.00 76.54 223 ASN A C 1
ATOM 960 O O . ASN A 1 186 ? 39.275 -17.732 26.126 1.00 77.06 223 ASN A O 1
ATOM 965 N N . THR A 1 187 ? 38.757 -16.960 28.174 1.00 75.26 224 THR A N 1
ATOM 966 C CA . THR A 1 187 ? 37.372 -17.424 28.095 1.00 67.08 224 THR A CA 1
ATOM 967 C C . THR A 1 187 ? 36.356 -16.301 28.375 1.00 72.78 224 THR A C 1
ATOM 968 O O . THR A 1 187 ? 35.148 -16.507 28.225 1.00 74.96 224 THR A O 1
ATOM 972 N N . LYS A 1 188 ? 36.840 -15.113 28.746 1.00 72.29 225 LYS A N 1
ATOM 973 C CA . LYS A 1 188 ? 35.964 -14.011 29.186 1.00 70.74 225 LYS A CA 1
ATOM 974 C C . LYS A 1 188 ? 36.258 -12.646 28.513 1.00 71.19 225 LYS A C 1
ATOM 975 O O . LYS A 1 188 ? 37.382 -12.389 28.074 1.00 72.30 225 LYS A O 1
ATOM 981 N N . ILE A 1 189 ? 35.222 -11.799 28.409 1.00 74.00 226 ILE A N 1
ATOM 982 C CA . ILE A 1 189 ? 35.322 -10.422 27.857 1.00 72.22 226 ILE A CA 1
ATOM 983 C C . ILE A 1 189 ? 34.733 -9.287 28.735 1.00 71.16 226 ILE A C 1
ATOM 984 O O . ILE A 1 189 ? 33.542 -9.335 29.164 1.00 68.33 226 ILE A O 1
ATOM 989 N N . ILE A 1 190 ? 35.570 -8.255 28.938 1.00 64.18 227 ILE A N 1
ATOM 990 C CA . ILE A 1 190 ? 35.387 -7.293 30.025 1.00 59.42 227 ILE A CA 1
ATOM 991 C C . ILE A 1 190 ? 35.508 -5.812 29.680 1.00 52.94 227 ILE A C 1
ATOM 992 O O . ILE A 1 190 ? 36.038 -5.419 28.623 1.00 55.41 227 ILE A O 1
ATOM 997 N N . VAL A 1 191 ? 35.053 -5.011 30.641 1.00 53.15 228 VAL A N 1
ATOM 998 C CA . VAL A 1 191 ? 35.134 -3.553 30.625 1.00 59.64 228 VAL A CA 1
ATOM 999 C C . VAL A 1 191 ? 36.188 -2.939 31.583 1.00 66.82 228 VAL A C 1
ATOM 1000 O O . VAL A 1 191 ? 36.453 -3.485 32.653 1.00 71.70 228 VAL A O 1
ATOM 1004 N N . ARG A 1 192 ? 36.731 -1.773 31.223 1.00 64.25 229 ARG A N 1
ATOM 1005 C CA . ARG A 1 192 ? 37.758 -1.084 32.021 1.00 69.12 229 ARG A CA 1
ATOM 1006 C C . ARG A 1 192 ? 37.411 0.383 32.249 1.00 66.80 229 ARG A C 1
ATOM 1007 O O . ARG A 1 192 ? 37.196 1.111 31.292 1.00 58.74 229 ARG A O 1
ATOM 1015 N N . ASN A 1 193 ? 37.420 0.836 33.503 1.00 68.58 230 ASN A N 1
ATOM 1016 C CA . ASN A 1 193 ? 37.197 2.249 33.784 1.00 57.11 230 ASN A CA 1
ATOM 1017 C C . ASN A 1 193 ? 38.390 2.899 34.474 1.00 63.21 230 ASN A C 1
ATOM 1018 O O . ASN A 1 193 ? 38.244 3.854 35.227 1.00 70.96 230 ASN A O 1
ATOM 1023 N N . ASP A 1 194 ? 39.577 2.369 34.186 1.00 65.87 231 ASP A N 1
ATOM 1024 C CA . ASP A 1 194 ? 40.813 2.830 34.812 1.00 72.44 231 ASP A CA 1
ATOM 1025 C C . ASP A 1 194 ? 41.704 3.690 33.906 1.00 69.30 231 ASP A C 1
ATOM 1026 O O . ASP A 1 194 ? 42.925 3.627 34.004 1.00 70.79 231 ASP A O 1
ATOM 1031 N N . PHE A 1 195 ? 41.105 4.457 33.006 1.00 66.85 232 PHE A N 1
ATOM 1032 C CA . PHE A 1 195 ? 41.871 5.399 32.198 1.00 65.89 232 PHE A CA 1
ATOM 1033 C C . PHE A 1 195 ? 41.618 6.829 32.594 1.00 65.84 232 PHE A C 1
ATOM 1034 O O . PHE A 1 195 ? 40.523 7.185 33.029 1.00 67.06 232 PHE A O 1
ATOM 1042 N N . PRO A 1 196 ? 42.642 7.666 32.447 1.00 70.39 233 PRO A N 1
ATOM 1043 C CA . PRO A 1 196 ? 42.417 9.084 32.730 1.00 72.80 233 PRO A CA 1
ATOM 1044 C C . PRO A 1 196 ? 41.664 9.754 31.587 1.00 69.38 233 PRO A C 1
ATOM 1045 O O . PRO A 1 196 ? 41.953 9.495 30.410 1.00 73.19 233 PRO A O 1
ATOM 1049 N N . PHE A 1 197 ? 40.741 10.641 31.945 1.00 66.64 234 PHE A N 1
ATOM 1050 C CA . PHE A 1 197 ? 39.892 11.329 30.988 1.00 56.99 234 PHE A CA 1
ATOM 1051 C C . PHE A 1 197 ? 39.835 12.796 31.333 1.00 60.97 234 PHE A C 1
ATOM 1052 O O . PHE A 1 197 ? 39.918 13.168 32.499 1.00 68.07 234 PHE A O 1
ATOM 1060 N N . GLU A 1 198 ? 39.671 13.634 30.322 1.00 59.25 235 GLU A N 1
ATOM 1061 C CA . GLU A 1 198 ? 39.648 15.070 30.538 1.00 61.47 235 GLU A CA 1
ATOM 1062 C C . GLU A 1 198 ? 38.708 15.722 29.538 1.00 55.22 235 GLU A C 1
ATOM 1063 O O . GLU A 1 198 ? 38.693 15.364 28.369 1.00 59.85 235 GLU A O 1
ATOM 1069 N N . TRP A 1 199 ? 37.929 16.682 30.015 1.00 55.04 236 TRP A N 1
ATOM 1070 C CA . TRP A 1 199 ? 36.998 17.420 29.185 1.00 52.75 236 TRP A CA 1
ATOM 1071 C C . TRP A 1 199 ? 37.800 18.153 28.132 1.00 56.74 236 TRP A C 1
ATOM 1072 O O . TRP A 1 199 ? 38.930 18.549 28.388 1.00 66.18 236 TRP A O 1
ATOM 1083 N N . VAL A 1 200 ? 37.260 18.307 26.934 1.00 52.77 237 VAL A N 1
ATOM 1084 C CA . VAL A 1 200 ? 38.034 18.973 25.904 1.00 53.32 237 VAL A CA 1
ATOM 1085 C C . VAL A 1 200 ? 37.271 20.139 25.279 1.00 60.34 237 VAL A C 1
ATOM 1086 O O . VAL A 1 200 ? 36.055 20.068 25.135 1.00 66.53 237 VAL A O 1
ATOM 1090 N N . ASP A 1 201 ? 37.967 21.232 24.967 1.00 61.65 238 ASP A N 1
ATOM 1091 C CA . ASP A 1 201 ? 37.346 22.362 24.270 1.00 62.71 238 ASP A CA 1
ATOM 1092 C C . ASP A 1 201 ? 37.480 22.255 22.769 1.00 63.79 238 ASP A C 1
ATOM 1093 O O . ASP A 1 201 ? 38.397 22.823 22.172 1.00 65.80 238 ASP A O 1
ATOM 1098 N N . TRP A 1 202 ? 36.555 21.531 22.158 1.00 64.33 239 TRP A N 1
ATOM 1099 C CA . TRP A 1 202 ? 36.609 21.341 20.726 1.00 64.97 239 TRP A CA 1
ATOM 1100 C C . TRP A 1 202 ? 36.361 22.646 19.993 1.00 64.65 239 TRP A C 1
ATOM 1101 O O . TRP A 1 202 ? 37.145 23.021 19.122 1.00 67.64 239 TRP A O 1
ATOM 1112 N N . ARG A 1 203 ? 35.293 23.348 20.375 1.00 62.96 240 ARG A N 1
ATOM 1113 C CA . ARG A 1 203 ? 34.819 24.512 19.624 1.00 66.17 240 ARG A CA 1
ATOM 1114 C C . ARG A 1 203 ? 35.902 25.551 19.419 1.00 76.88 240 ARG A C 1
ATOM 1115 O O . ARG A 1 203 ? 35.969 26.193 18.367 1.00 84.56 240 ARG A O 1
ATOM 1123 N N . ASN A 1 204 ? 36.768 25.700 20.414 1.00 73.04 241 ASN A N 1
ATOM 1124 C CA . ASN A 1 204 ? 37.862 26.646 20.298 1.00 70.63 241 ASN A CA 1
ATOM 1125 C C . ASN A 1 204 ? 39.225 25.999 20.095 1.00 72.11 241 ASN A C 1
ATOM 1126 O O . ASN A 1 204 ? 40.031 26.507 19.320 1.00 78.65 241 ASN A O 1
ATOM 1131 N N . LYS A 1 205 ? 39.500 24.893 20.780 1.00 69.07 242 LYS A N 1
ATOM 1132 C CA . LYS A 1 205 ? 40.827 24.293 20.640 1.00 74.32 242 LYS A CA 1
ATOM 1133 C C . LYS A 1 205 ? 40.885 23.141 19.637 1.00 71.35 242 LYS A C 1
ATOM 1134 O O . LYS A 1 205 ? 41.598 23.229 18.630 1.00 74.14 242 LYS A O 1
ATOM 1140 N N . GLY A 1 206 ? 40.109 22.090 19.885 1.00 67.22 243 GLY A N 1
ATOM 1141 C CA . GLY A 1 206 ? 40.207 20.879 19.088 1.00 66.88 243 GLY A CA 1
ATOM 1142 C C . GLY A 1 206 ? 39.876 21.058 17.619 1.00 63.50 243 GLY A C 1
ATOM 1143 O O . GLY A 1 206 ? 40.576 20.540 16.750 1.00 62.55 243 GLY A O 1
ATOM 1144 N N . GLN A 1 207 ? 38.827 21.820 17.346 1.00 61.63 244 GLN A N 1
ATOM 1145 C CA . GLN A 1 207 ? 38.319 21.967 15.993 1.00 64.98 244 GLN A CA 1
ATOM 1146 C C . GLN A 1 207 ? 39.370 22.552 15.067 1.00 73.85 244 GLN A C 1
ATOM 1147 O O . GLN A 1 207 ? 39.522 22.113 13.925 1.00 79.47 244 GLN A O 1
ATOM 1153 N N . HIS A 1 208 ? 40.122 23.522 15.559 1.00 71.04 245 HIS A N 1
ATOM 1154 C CA . HIS A 1 208 ? 41.153 24.121 14.726 1.00 75.03 245 HIS A CA 1
ATOM 1155 C C . HIS A 1 208 ? 42.458 23.336 14.763 1.00 71.28 245 HIS A C 1
ATOM 1156 O O . HIS A 1 208 ? 43.256 23.397 13.825 1.00 66.92 245 HIS A O 1
ATOM 1163 N N . ASP A 1 209 ? 42.663 22.578 15.834 1.00 71.18 246 ASP A N 1
ATOM 1164 C CA . ASP A 1 209 ? 43.922 21.861 16.009 1.00 74.34 246 ASP A CA 1
ATOM 1165 C C . ASP A 1 209 ? 44.186 20.906 14.862 1.00 75.74 246 ASP A C 1
ATOM 1166 O O . ASP A 1 209 ? 43.520 19.899 14.712 1.00 77.44 246 ASP A O 1
ATOM 1171 N N . GLU A 1 210 ? 45.223 21.194 14.098 1.00 78.19 247 GLU A N 1
ATOM 1172 C CA . GLU A 1 210 ? 45.604 20.354 12.981 1.00 77.60 247 GLU A CA 1
ATOM 1173 C C . GLU A 1 210 ? 46.011 18.987 13.530 1.00 78.42 247 GLU A C 1
ATOM 1174 O O . GLU A 1 210 ? 46.289 18.855 14.719 1.00 78.94 247 GLU A O 1
ATOM 1180 N N . LYS A 1 211 ? 46.026 17.988 12.652 1.00 73.03 248 LYS A N 1
ATOM 1181 C CA . LYS A 1 211 ? 46.330 16.579 12.957 1.00 75.55 248 LYS A CA 1
ATOM 1182 C C . LYS A 1 211 ? 45.055 15.860 13.381 1.00 76.59 248 LYS A C 1
ATOM 1183 O O . LYS A 1 211 ? 44.851 14.692 13.029 1.00 79.70 248 LYS A O 1
ATOM 1189 N N . VAL A 1 212 ? 44.189 16.568 14.109 1.00 75.17 249 VAL A N 1
ATOM 1190 C CA . VAL A 1 212 ? 42.872 16.041 14.473 1.00 73.45 249 VAL A CA 1
ATOM 1191 C C . VAL A 1 212 ? 41.736 17.048 14.479 1.00 69.27 249 VAL A C 1
ATOM 1192 O O . VAL A 1 212 ? 40.665 16.746 14.978 1.00 70.48 249 VAL A O 1
ATOM 1196 N N . GLY A 1 213 ? 41.962 18.236 13.939 1.00 67.39 250 GLY A N 1
ATOM 1197 C CA . GLY A 1 213 ? 40.926 19.248 13.910 1.00 67.89 250 GLY A CA 1
ATOM 1198 C C . GLY A 1 213 ? 39.721 18.766 13.158 1.00 73.17 250 GLY A C 1
ATOM 1199 O O . GLY A 1 213 ? 38.614 19.285 13.316 1.00 74.83 250 GLY A O 1
ATOM 1200 N N . LYS A 1 214 ? 39.935 17.764 12.321 1.00 71.06 251 LYS A N 1
ATOM 1201 C CA . LYS A 1 214 ? 38.875 17.349 11.437 1.00 74.47 251 LYS A CA 1
ATOM 1202 C C . LYS A 1 214 ? 38.252 16.007 11.728 1.00 76.20 251 LYS A C 1
ATOM 1203 O O . LYS A 1 214 ? 37.384 15.585 10.989 1.00 76.66 251 LYS A O 1
ATOM 1209 N N . ILE A 1 215 ? 38.647 15.348 12.807 1.00 74.06 252 ILE A N 1
ATOM 1210 C CA . ILE A 1 215 ? 38.082 14.034 13.108 1.00 68.35 252 ILE A CA 1
ATOM 1211 C C . ILE A 1 215 ? 36.576 14.106 13.360 1.00 68.63 252 ILE A C 1
ATOM 1212 O O . ILE A 1 215 ? 35.867 13.111 13.189 1.00 71.39 252 ILE A O 1
ATOM 1217 N N . PHE A 1 216 ? 36.105 15.276 13.793 1.00 63.40 253 PHE A N 1
ATOM 1218 C CA . PHE A 1 216 ? 34.674 15.511 13.964 1.00 64.64 253 PHE A CA 1
ATOM 1219 C C . PHE A 1 216 ? 34.124 16.489 12.938 1.00 68.16 253 PHE A C 1
ATOM 1220 O O . PHE A 1 216 ? 34.009 17.695 13.182 1.00 65.68 253 PHE A O 1
ATOM 1228 N N . LYS A 1 217 ? 33.798 15.937 11.779 1.00 66.96 254 LYS A N 1
ATOM 1229 C CA . LYS A 1 217 ? 33.246 16.694 10.682 1.00 63.98 254 LYS A CA 1
ATOM 1230 C C . LYS A 1 217 ? 31.744 16.781 10.836 1.00 64.28 254 LYS A C 1
ATOM 1231 O O . LYS A 1 217 ? 31.096 17.687 10.318 1.00 62.25 254 LYS A O 1
ATOM 1237 N N . ASN A 1 218 ? 31.198 15.845 11.593 1.00 62.26 255 ASN A N 1
ATOM 1238 C CA . ASN A 1 218 ? 29.761 15.676 11.648 1.00 61.82 255 ASN A CA 1
ATOM 1239 C C . ASN A 1 218 ? 28.973 16.669 12.505 1.00 61.77 255 ASN A C 1
ATOM 1240 O O . ASN A 1 218 ? 27.750 16.609 12.544 1.00 67.56 255 ASN A O 1
ATOM 1245 N N . VAL A 1 219 ? 29.647 17.591 13.179 1.00 55.87 256 VAL A N 1
ATOM 1246 C CA . VAL A 1 219 ? 28.934 18.527 14.043 1.00 51.06 256 VAL A CA 1
ATOM 1247 C C . VAL A 1 219 ? 29.225 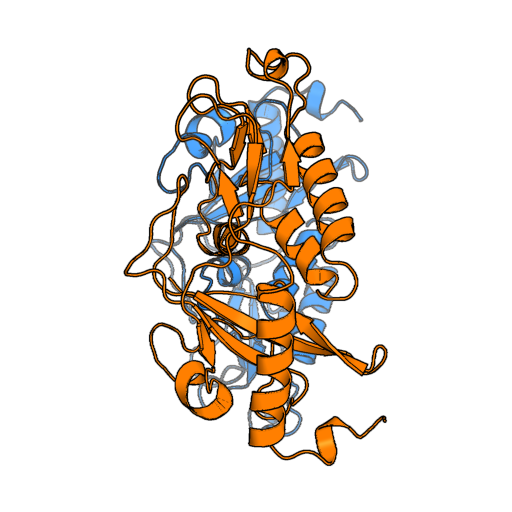19.962 13.628 1.00 56.72 256 VAL A C 1
ATOM 1248 O O . VAL A 1 219 ? 30.340 20.266 13.214 1.00 66.31 256 VAL A O 1
ATOM 1252 N N . ASP A 1 220 ? 28.230 20.842 13.717 1.00 54.44 257 ASP A N 1
ATOM 1253 C CA . ASP A 1 220 ? 28.441 22.240 13.351 1.00 55.11 257 ASP A CA 1
ATOM 1254 C C . ASP A 1 220 ? 29.391 22.943 14.313 1.00 57.46 257 ASP A C 1
ATOM 1255 O O . ASP A 1 220 ? 30.289 23.671 13.879 1.00 61.74 257 ASP A O 1
ATOM 1260 N N . TRP A 1 221 ? 29.193 22.703 15.607 1.00 56.73 258 TRP A N 1
ATOM 1261 C CA . TRP A 1 221 ? 30.027 23.269 16.671 1.00 61.05 258 TRP A CA 1
ATOM 1262 C C . TRP A 1 221 ? 29.701 24.756 16.829 1.00 61.71 258 TRP A C 1
ATOM 1263 O O . TRP A 1 221 ? 29.286 25.197 17.901 1.00 65.86 258 TRP A O 1
ATOM 1274 N N . ASP A 1 222 ? 29.866 25.521 15.756 1.00 60.21 259 ASP A N 1
ATOM 1275 C CA . ASP A 1 222 ? 29.604 26.957 15.782 1.00 64.12 259 ASP A CA 1
ATOM 1276 C C . ASP A 1 222 ? 28.152 27.327 16.041 1.00 64.63 259 ASP A C 1
ATOM 1277 O O . ASP A 1 222 ? 27.873 28.436 16.504 1.00 73.53 259 ASP A O 1
ATOM 1282 N N . ASN A 1 223 ? 27.224 26.432 15.727 1.00 56.91 260 ASN A N 1
ATOM 1283 C CA . ASN A 1 223 ? 25.833 26.716 16.055 1.00 63.43 260 ASN A CA 1
ATOM 1284 C C . ASN A 1 223 ? 25.102 25.619 16.827 1.00 62.15 260 ASN A C 1
ATOM 1285 O O . ASN A 1 223 ? 23.930 25.781 17.168 1.00 67.43 260 ASN A O 1
ATOM 1290 N N . ASP A 1 224 ? 25.807 24.547 17.172 1.00 56.18 261 ASP A N 1
ATOM 1291 C CA . ASP A 1 224 ? 25.161 23.383 17.773 1.00 51.64 261 ASP A CA 1
ATOM 1292 C C . ASP A 1 224 ? 25.539 23.198 19.208 1.00 51.14 261 ASP A C 1
ATOM 1293 O O . ASP A 1 224 ? 26.711 23.071 19.525 1.00 57.87 261 ASP A O 1
ATOM 1298 N N . LEU A 1 225 ? 24.542 23.155 20.079 1.00 48.82 262 LEU A N 1
ATOM 1299 C CA . LEU A 1 225 ? 24.834 22.996 21.495 1.00 48.97 262 LEU A CA 1
ATOM 1300 C C . LEU A 1 225 ? 24.663 21.564 22.027 1.00 53.25 262 LEU A C 1
ATOM 1301 O O . LEU A 1 225 ? 25.046 21.287 23.162 1.00 49.67 262 LEU A O 1
ATOM 1306 N N . SER A 1 226 ? 24.118 20.654 21.216 1.00 54.70 263 SER A N 1
ATOM 1307 C CA . SER A 1 226 ? 23.837 19.294 21.693 1.00 46.52 263 SER A CA 1
ATOM 1308 C C . SER A 1 226 ? 25.097 18.477 21.905 1.00 47.65 263 SER A C 1
ATOM 1309 O O . SER A 1 226 ? 25.050 17.436 22.559 1.00 47.78 263 SER A O 1
ATOM 1312 N N . TYR A 1 227 ? 26.220 18.931 21.355 1.00 46.27 264 TYR A N 1
ATOM 1313 C CA . TYR A 1 227 ? 27.427 18.113 21.397 1.00 46.72 264 TYR A CA 1
ATOM 1314 C C . TYR A 1 227 ? 28.612 18.683 22.147 1.00 49.97 264 TYR A C 1
ATOM 1315 O O . TYR A 1 227 ? 28.928 19.867 22.039 1.00 48.75 264 TYR A O 1
ATOM 1324 N N . GLU A 1 228 ? 29.306 17.785 22.847 1.00 50.94 265 GLU A N 1
ATOM 1325 C CA . GLU A 1 228 ? 30.526 18.121 23.580 1.00 52.39 265 GLU A CA 1
ATOM 1326 C C . GLU A 1 228 ? 31.558 17.004 23.428 1.00 50.91 265 GLU A C 1
ATOM 1327 O O . GLU A 1 228 ? 31.198 15.888 23.084 1.00 46.60 265 GLU A O 1
ATOM 1333 N N . VAL A 1 229 ? 32.840 17.316 23.631 1.00 54.31 266 VAL A N 1
ATOM 1334 C CA . VAL A 1 229 ? 33.911 16.347 23.366 1.00 49.56 266 VAL A CA 1
ATOM 1335 C C . VAL A 1 229 ? 34.759 16.003 24.596 1.00 53.39 266 VAL A C 1
ATOM 1336 O O . VAL A 1 229 ? 35.115 16.875 25.412 1.00 57.66 266 VAL A O 1
ATOM 1340 N N . ILE A 1 230 ? 35.113 14.724 24.686 1.00 52.25 267 ILE A N 1
ATOM 1341 C CA . ILE A 1 230 ? 35.931 14.198 25.762 1.00 50.15 267 ILE A CA 1
ATOM 1342 C C . ILE A 1 230 ? 37.241 13.653 25.206 1.00 56.37 267 ILE A C 1
ATOM 1343 O O . ILE A 1 230 ? 37.275 13.097 24.112 1.00 58.38 267 ILE A O 1
ATOM 1348 N N . GLY A 1 231 ? 38.320 13.805 25.971 1.00 56.48 268 GLY A N 1
ATOM 1349 C CA . GLY A 1 231 ? 39.620 13.307 25.567 1.00 58.56 268 GLY A CA 1
ATOM 1350 C C . GLY A 1 231 ? 40.100 12.250 26.536 1.00 59.26 268 GLY A C 1
ATOM 1351 O O . GLY A 1 231 ? 39.921 12.399 27.738 1.00 63.23 268 GLY A O 1
ATOM 1352 N N . ILE A 1 232 ? 40.686 11.174 26.010 1.00 58.06 269 ILE A N 1
ATOM 1353 C CA . ILE A 1 232 ? 41.180 10.067 26.834 1.00 60.85 269 ILE A CA 1
ATOM 1354 C C . ILE A 1 232 ? 42.667 9.695 26.652 1.00 76.54 269 ILE A C 1
ATOM 1355 O O . ILE A 1 232 ? 43.159 9.644 25.514 1.00 77.09 269 ILE A O 1
ATOM 1360 N N . ASP A 1 233 ? 43.381 9.443 27.762 1.00 83.60 270 ASP A N 1
ATOM 1361 C CA . ASP A 1 233 ? 44.853 9.260 27.703 1.00 84.27 270 ASP A CA 1
ATOM 1362 C C . ASP A 1 233 ? 45.341 7.795 27.948 1.00 79.00 270 ASP A C 1
ATOM 1363 O O . ASP A 1 233 ? 45.203 7.257 29.067 1.00 79.12 270 ASP A O 1
ATOM 1368 N N . PHE A 1 234 ? 45.886 7.156 26.908 1.00 75.42 271 PHE A N 1
ATOM 1369 C CA . PHE A 1 234 ? 46.289 5.750 26.970 1.00 73.64 271 PHE A CA 1
ATOM 1370 C C . PHE A 1 234 ? 47.803 5.548 27.193 1.00 85.16 271 PHE A C 1
ATOM 1371 O O . PHE A 1 234 ? 48.306 4.419 27.101 1.00 82.25 271 PHE A O 1
ATOM 1379 N N . THR A 1 235 ? 48.526 6.632 27.467 1.00 89.61 272 THR A N 1
ATOM 1380 C CA . THR A 1 235 ? 49.991 6.603 27.523 1.00 91.51 272 THR A CA 1
ATOM 1381 C C . THR A 1 235 ? 50.660 5.735 28.603 1.00 96.38 272 THR A C 1
ATOM 1382 O O . THR A 1 235 ? 51.704 5.135 28.328 1.00 103.55 272 THR A O 1
ATOM 1386 N N . GLU A 1 236 ? 50.100 5.691 29.814 1.00 92.47 273 GLU A N 1
ATOM 1387 C CA . GLU A 1 236 ? 50.701 4.914 30.918 1.00 102.66 273 GLU A CA 1
ATOM 1388 C C . GLU A 1 236 ? 49.816 3.743 31.406 1.00 103.72 273 GLU A C 1
ATOM 1389 O O . GLU A 1 236 ? 49.733 3.467 32.610 1.00 109.17 273 GLU A O 1
ATOM 1395 N N . ALA A 1 237 ? 49.147 3.081 30.462 1.00 99.24 274 ALA A N 1
ATOM 1396 C CA . ALA A 1 237 ? 48.294 1.922 30.737 1.00 92.52 274 ALA A CA 1
ATOM 1397 C C . ALA A 1 237 ? 48.446 0.908 29.604 1.00 90.21 274 ALA A C 1
ATOM 1398 O O . ALA A 1 237 ? 48.894 1.251 28.500 1.00 85.17 274 ALA A O 1
ATOM 1400 N N . THR A 1 238 ? 48.027 -0.326 29.866 1.00 86.62 275 THR A N 1
ATOM 1401 C CA . THR A 1 238 ? 48.286 -1.440 28.960 1.00 80.74 275 THR A CA 1
ATOM 1402 C C . THR A 1 238 ? 47.058 -2.280 28.587 1.00 81.33 275 THR A C 1
ATOM 1403 O O . THR A 1 238 ? 46.180 -2.480 29.424 1.00 80.29 275 THR A O 1
ATOM 1407 N N . LYS A 1 239 ? 47.001 -2.771 27.339 1.00 84.94 276 LYS A N 1
ATOM 1408 C CA . LYS A 1 239 ? 45.950 -3.726 26.922 1.00 80.94 276 LYS A CA 1
ATOM 1409 C C . LYS A 1 239 ? 46.461 -4.962 26.201 1.00 80.45 276 LYS A C 1
ATOM 1410 O O . LYS A 1 239 ? 47.511 -4.939 25.548 1.00 85.39 276 LYS A O 1
ATOM 1416 N N . ASN A 1 240 ? 45.664 -6.027 26.298 1.00 74.81 277 ASN A N 1
ATOM 1417 C CA . ASN A 1 240 ? 45.984 -7.319 25.698 1.00 79.69 277 ASN A CA 1
ATOM 1418 C C . ASN A 1 240 ? 45.682 -7.355 24.211 1.00 78.88 277 ASN A C 1
ATOM 1419 O O . ASN A 1 240 ? 45.963 -8.353 23.532 1.00 76.79 277 ASN A O 1
ATOM 1424 N N . ILE A 1 241 ? 45.112 -6.261 23.712 1.00 74.44 278 ILE A N 1
ATOM 1425 C CA . ILE A 1 241 ? 44.844 -6.121 22.287 1.00 74.36 278 ILE A CA 1
ATOM 1426 C C . ILE A 1 241 ? 45.417 -4.805 21.807 1.00 71.53 278 ILE A C 1
ATOM 1427 O O . ILE A 1 241 ? 45.857 -3.979 22.614 1.00 69.54 278 ILE A O 1
ATOM 1432 N N . GLU A 1 242 ? 45.423 -4.633 20.488 1.00 67.63 279 GLU A N 1
ATOM 1433 C CA . GLU A 1 242 ? 46.077 -3.503 19.864 1.00 68.72 279 GLU A CA 1
ATOM 1434 C C . GLU A 1 242 ? 45.509 -2.302 20.532 1.00 68.43 279 GLU A C 1
ATOM 1435 O O . GLU A 1 242 ? 44.352 -2.294 20.933 1.00 69.33 279 GLU A O 1
ATOM 1441 N N . THR A 1 243 ? 46.349 -1.313 20.743 1.00 77.41 280 THR A N 1
ATOM 1442 C CA . THR A 1 243 ? 45.926 -0.187 21.526 1.00 71.36 280 THR A CA 1
ATOM 1443 C C . THR A 1 243 ? 46.057 1.046 20.683 1.00 74.96 280 THR A C 1
ATOM 1444 O O . THR A 1 243 ? 46.892 1.097 19.772 1.00 86.11 280 THR A O 1
ATOM 1448 N N . ASN A 1 244 ? 45.251 2.050 20.975 1.00 70.84 281 ASN A N 1
ATOM 1449 C CA . ASN A 1 244 ? 45.492 3.326 20.349 1.00 74.49 281 ASN A CA 1
ATOM 1450 C C . ASN A 1 244 ? 46.029 4.202 21.419 1.00 72.18 281 ASN A C 1
ATOM 1451 O O . ASN A 1 244 ? 45.965 3.873 22.600 1.00 69.75 281 ASN A O 1
ATOM 1456 N N . GLN A 1 245 ? 46.571 5.324 21.008 1.00 73.70 282 GLN A N 1
ATOM 1457 C CA . GLN A 1 245 ? 46.958 6.290 21.985 1.00 75.80 282 GLN A CA 1
ATOM 1458 C C . GLN A 1 245 ? 46.279 7.616 21.727 1.00 71.23 282 GLN A C 1
ATOM 1459 O O . GLN A 1 245 ? 46.437 8.197 20.659 1.00 74.71 282 GLN A O 1
ATOM 1465 N N . ILE A 1 246 ? 45.510 8.057 22.719 1.00 68.62 283 ILE A N 1
ATOM 1466 C CA . ILE A 1 246 ? 44.759 9.315 22.685 1.00 66.75 283 ILE A CA 1
ATOM 1467 C C . ILE A 1 246 ? 43.609 9.273 21.678 1.00 69.70 283 ILE A C 1
ATOM 1468 O O . ILE A 1 246 ? 43.827 9.148 20.473 1.00 72.22 283 ILE A O 1
ATOM 1473 N N . LEU A 1 247 ? 42.382 9.350 22.200 1.00 70.24 284 LEU A N 1
ATOM 1474 C CA . LEU A 1 247 ? 41.149 9.327 21.404 1.00 61.51 284 LEU A CA 1
ATOM 1475 C C . LEU A 1 247 ? 40.101 10.293 21.951 1.00 58.30 284 LEU A C 1
ATOM 1476 O O . LEU A 1 247 ? 40.120 10.623 23.128 1.00 59.35 284 LEU A O 1
ATOM 1481 N N . PHE A 1 248 ? 39.165 10.723 21.112 1.00 58.62 285 PHE A N 1
ATOM 1482 C CA . PHE A 1 248 ? 38.126 11.643 21.566 1.00 54.50 285 PHE A CA 1
ATOM 1483 C C . PHE A 1 248 ? 36.723 11.107 21.333 1.00 56.14 285 PHE A C 1
ATOM 1484 O O . PHE A 1 248 ? 36.441 10.532 20.283 1.00 61.92 285 PHE A O 1
ATOM 1492 N N . VAL A 1 249 ? 35.849 11.296 22.321 1.00 51.25 286 VAL A N 1
ATOM 1493 C CA . VAL A 1 249 ? 34.480 10.782 22.261 1.00 50.36 286 VAL A CA 1
ATOM 1494 C C . VAL A 1 249 ? 33.414 11.849 22.508 1.00 50.41 286 VAL A C 1
ATOM 1495 O O . VAL A 1 249 ? 33.524 12.605 23.475 1.00 54.29 286 VAL A O 1
ATOM 1499 N N . GLN A 1 250 ? 32.349 11.867 21.698 1.00 46.40 287 GLN A N 1
ATOM 1500 C CA . GLN A 1 250 ? 31.352 12.938 21.821 1.00 49.29 287 GLN A CA 1
ATOM 1501 C C . GLN A 1 250 ? 30.041 12.592 22.519 1.00 47.68 287 GLN A C 1
ATOM 1502 O O . GLN A 1 250 ? 29.491 11.496 22.396 1.00 52.85 287 GLN A O 1
ATOM 1508 N N . MET A 1 251 ? 29.556 13.570 23.263 1.00 44.99 288 MET A N 1
ATOM 1509 C CA . MET A 1 251 ? 28.372 13.411 24.055 1.00 46.26 288 MET A CA 1
ATOM 1510 C C . MET A 1 251 ? 27.324 14.278 23.426 1.00 46.80 288 MET A C 1
ATOM 1511 O O . MET A 1 251 ? 27.605 15.365 22.905 1.00 47.43 288 MET A O 1
ATOM 1516 N N . HIS A 1 252 ? 26.109 13.774 23.471 1.00 43.98 289 HIS A N 1
ATOM 1517 C CA . HIS A 1 252 ? 25.004 14.437 22.858 1.00 43.51 289 HIS A CA 1
ATOM 1518 C C . HIS A 1 252 ? 23.953 14.597 23.938 1.00 46.18 289 HIS A C 1
ATOM 1519 O O . HIS A 1 252 ? 23.743 13.679 24.713 1.00 42.24 289 HIS A O 1
ATOM 1526 N N . TYR A 1 253 ? 23.334 15.770 24.042 1.00 46.88 290 TYR A N 1
ATOM 1527 C CA . TYR A 1 253 ? 22.251 15.932 25.014 1.00 48.52 290 TYR A CA 1
ATOM 1528 C C . TYR A 1 253 ? 20.964 15.434 24.395 1.00 45.65 290 TYR A C 1
ATOM 1529 O O . TYR A 1 253 ? 20.560 15.923 23.342 1.00 49.21 290 TYR A O 1
ATOM 1538 N N . ASN A 1 254 ? 20.317 14.459 25.019 1.00 41.68 291 ASN A N 1
ATOM 1539 C CA . ASN A 1 254 ? 19.110 13.944 24.398 1.00 46.27 291 ASN A CA 1
ATOM 1540 C C . ASN A 1 254 ? 17.833 14.657 24.769 1.00 50.61 291 ASN A C 1
ATOM 1541 O O . ASN A 1 254 ? 17.289 14.451 25.856 1.00 49.21 291 ASN A O 1
ATOM 1546 N N . GLU A 1 255 ? 17.338 15.445 23.821 1.00 52.34 292 GLU A N 1
ATOM 1547 C CA . GLU A 1 255 ? 16.171 16.286 24.026 1.00 54.43 292 GLU A CA 1
ATOM 1548 C C . GLU A 1 255 ? 14.999 15.505 24.568 1.00 53.89 292 GLU A C 1
ATOM 1549 O O . GLU A 1 255 ? 14.381 15.899 25.549 1.00 59.95 292 GLU A O 1
ATOM 1555 N N . LYS A 1 256 ? 14.693 14.391 23.926 1.00 50.92 293 LYS A N 1
ATOM 1556 C CA . LYS A 1 256 ? 13.552 13.589 24.337 1.00 53.45 293 LYS A CA 1
ATOM 1557 C C . LYS A 1 256 ? 13.725 13.074 25.757 1.00 51.13 293 LYS A C 1
ATOM 1558 O O . LYS A 1 256 ? 12.794 13.103 26.554 1.00 51.43 293 LYS A O 1
ATOM 1564 N N . ILE A 1 257 ? 14.919 12.574 26.042 1.00 49.95 294 ILE A N 1
ATOM 1565 C CA . ILE A 1 257 ? 15.254 11.978 27.332 1.00 47.55 294 ILE A CA 1
ATOM 1566 C C . ILE A 1 257 ? 15.579 12.988 28.441 1.00 47.16 294 ILE A C 1
ATOM 1567 O O . ILE A 1 257 ? 15.391 12.711 29.629 1.00 46.12 294 ILE A O 1
ATOM 1572 N N . GLY A 1 258 ? 16.146 14.125 28.054 1.00 49.50 295 GLY A N 1
ATOM 1573 C CA . GLY A 1 258 ? 16.493 15.178 29.003 1.00 54.91 295 GLY A CA 1
ATOM 1574 C C . GLY A 1 258 ? 17.831 15.006 29.717 1.00 50.30 295 GLY A C 1
ATOM 1575 O O . GLY A 1 258 ? 18.102 15.657 30.744 1.00 45.50 295 GLY A O 1
ATOM 1576 N N . LYS A 1 259 ? 18.689 14.169 29.145 1.00 46.18 296 LYS A N 1
ATOM 1577 C CA . LYS A 1 259 ? 19.998 13.955 29.720 1.00 45.87 296 LYS A CA 1
ATOM 1578 C C . LYS A 1 259 ? 21.018 13.730 28.631 1.00 44.22 296 LYS A C 1
ATOM 1579 O O . LYS A 1 259 ? 20.662 13.559 27.473 1.00 48.18 296 LYS A O 1
ATOM 1585 N N . TRP A 1 260 ? 22.289 13.813 29.005 1.00 47.56 297 TRP A N 1
ATOM 1586 C CA . TRP A 1 260 ? 23.405 13.550 28.102 1.00 45.77 297 TRP A CA 1
ATOM 1587 C C . TRP A 1 260 ? 23.611 12.063 27.868 1.00 47.19 297 TRP A C 1
ATOM 1588 O O . TRP A 1 260 ? 23.391 11.243 28.756 1.00 48.84 297 TRP A O 1
ATOM 1599 N N . GLN A 1 261 ? 24.080 11.732 26.675 1.00 45.75 298 GLN A N 1
ATOM 1600 C CA . GLN A 1 261 ? 24.339 10.361 26.284 1.00 44.80 298 GLN A CA 1
ATOM 1601 C C . GLN A 1 261 ? 25.697 10.316 25.610 1.00 44.46 298 GLN A C 1
ATOM 1602 O O . GLN A 1 261 ? 26.153 11.324 25.055 1.00 46.31 298 GLN A O 1
ATOM 1608 N N . VAL A 1 262 ? 26.326 9.147 25.648 1.00 39.82 299 VAL A N 1
ATOM 1609 C CA . VAL A 1 262 ? 27.652 8.959 25.083 1.00 42.77 299 VAL A CA 1
ATOM 1610 C C . VAL A 1 262 ? 27.494 8.388 23.688 1.00 47.36 299 VAL A C 1
ATOM 1611 O O . VAL A 1 262 ? 27.071 7.239 23.558 1.00 53.19 299 VAL A O 1
ATOM 1615 N N . THR A 1 263 ? 27.848 9.140 22.646 1.00 41.08 300 THR A N 1
ATOM 1616 C CA . THR A 1 263 ? 27.592 8.641 21.299 1.00 41.08 300 THR A CA 1
ATOM 1617 C C . THR A 1 263 ? 28.642 7.605 20.933 1.00 41.07 300 THR A C 1
ATOM 1618 O O . THR A 1 263 ? 29.543 7.334 21.704 1.00 39.57 300 THR A O 1
ATOM 1622 N N . GLY A 1 264 ? 28.514 7.024 19.749 1.00 46.50 301 GLY A N 1
ATOM 1623 C CA . GLY A 1 264 ? 29.468 6.039 19.286 1.00 42.74 301 GLY A CA 1
ATOM 1624 C C . GLY A 1 264 ? 30.492 6.698 18.394 1.00 43.24 301 GLY A C 1
ATOM 1625 O O . GLY A 1 264 ? 31.310 6.027 17.772 1.00 50.15 301 GLY A O 1
ATOM 1626 N N . ASN A 1 265 ? 30.476 8.025 18.374 1.00 44.17 302 ASN A N 1
ATOM 1627 C CA . ASN A 1 265 ? 31.349 8.797 17.503 1.00 46.10 302 ASN A CA 1
ATOM 1628 C C . ASN A 1 265 ? 32.691 9.088 18.143 1.00 48.06 302 ASN A C 1
ATOM 1629 O O . ASN A 1 265 ? 32.762 9.841 19.102 1.00 50.64 302 ASN A O 1
ATOM 1634 N N . VAL A 1 266 ? 33.755 8.517 17.588 1.00 51.54 303 VAL A N 1
ATOM 1635 C CA . VAL A 1 266 ? 35.073 8.581 18.203 1.00 47.95 303 VAL A CA 1
ATOM 1636 C C . VAL A 1 266 ? 36.179 8.660 17.132 1.00 59.41 303 VAL A C 1
ATOM 1637 O O . VAL A 1 266 ? 35.938 8.288 15.974 1.00 62.72 303 VAL A O 1
ATOM 1641 N N . GLY A 1 267 ? 37.377 9.137 17.511 1.00 63.50 304 GLY A N 1
ATOM 1642 C CA . GLY A 1 267 ? 38.535 9.205 16.611 1.00 64.14 304 GLY A CA 1
ATOM 1643 C C . GLY A 1 267 ? 39.805 9.895 17.122 1.00 61.23 304 GLY A C 1
ATOM 1644 O O . GLY A 1 267 ? 39.796 10.486 18.203 1.00 57.06 304 GLY A O 1
ATOM 1645 N N . GLY A 1 268 ? 40.900 9.813 16.354 1.00 63.47 305 GLY A N 1
ATOM 1646 C CA . GLY A 1 268 ? 42.060 10.665 16.602 1.00 66.90 305 GLY A CA 1
ATOM 1647 C C . GLY A 1 268 ? 43.525 10.225 16.735 1.00 75.29 305 GLY A C 1
ATOM 1648 O O . GLY A 1 268 ? 44.195 10.657 17.679 1.00 75.60 305 GLY A O 1
ATOM 1649 N N . VAL A 1 269 ? 44.049 9.421 15.804 1.00 74.46 306 VAL A N 1
ATOM 1650 C CA . VAL A 1 269 ? 45.500 9.164 15.754 1.00 71.38 306 VAL A CA 1
ATOM 1651 C C . VAL A 1 269 ? 46.107 9.630 14.430 1.00 80.74 306 VAL A C 1
ATOM 1652 O O . VAL A 1 269 ? 45.421 9.736 13.409 1.00 88.51 306 VAL A O 1
ATOM 1656 N N . SER B 1 66 ? 18.291 -15.741 -18.909 1.00 40.24 103 SER B N 1
ATOM 1657 C CA . SER B 1 66 ? 18.312 -17.091 -18.360 1.00 45.58 103 SER B CA 1
ATOM 1658 C C . SER B 1 66 ? 18.918 -17.047 -16.966 1.00 47.33 103 SER B C 1
ATOM 1659 O O . SER B 1 66 ? 19.827 -16.261 -16.701 1.00 50.79 103 SER B O 1
ATOM 1662 N N . SER B 1 67 ? 18.425 -17.902 -16.080 1.00 45.39 104 SER B N 1
ATOM 1663 C CA . SER B 1 67 ? 18.791 -17.808 -14.672 1.00 46.31 104 SER B CA 1
ATOM 1664 C C . SER B 1 67 ? 20.222 -18.218 -14.465 1.00 48.89 104 SER B C 1
ATOM 1665 O O . SER B 1 67 ? 20.974 -17.592 -13.724 1.00 55.87 104 SER B O 1
ATOM 1668 N N . ASP B 1 68 ? 20.600 -19.285 -15.147 1.00 44.43 105 ASP B N 1
ATOM 1669 C CA . ASP B 1 68 ? 21.850 -19.937 -14.839 1.00 45.40 105 ASP B CA 1
ATOM 1670 C C . ASP B 1 68 ? 22.900 -19.316 -15.703 1.00 49.39 105 ASP B C 1
ATOM 1671 O O . ASP B 1 68 ? 24.001 -19.854 -15.837 1.00 52.15 105 ASP B O 1
ATOM 1676 N N . HIS B 1 69 ? 22.550 -18.167 -16.275 1.00 45.88 106 HIS B N 1
ATOM 1677 C CA . HIS B 1 69 ? 23.340 -17.577 -17.334 1.00 45.61 106 HIS B CA 1
ATOM 1678 C C . HIS B 1 69 ? 24.778 -17.496 -16.907 1.00 45.68 106 HIS B C 1
ATOM 1679 O O . HIS B 1 69 ? 25.670 -17.672 -17.716 1.00 51.74 106 HIS B O 1
ATOM 1686 N N . LEU B 1 70 ? 25.018 -17.204 -15.641 1.00 45.17 107 LEU B N 1
ATOM 1687 C CA . LEU B 1 70 ? 26.391 -17.245 -15.163 1.00 44.33 107 LEU B CA 1
ATOM 1688 C C . LEU B 1 70 ? 26.974 -18.643 -15.013 1.00 45.06 107 LEU B C 1
ATOM 1689 O O . LEU B 1 70 ? 28.159 -18.848 -15.257 1.00 49.93 107 LEU B O 1
ATOM 1694 N N . LEU B 1 71 ? 26.161 -19.607 -14.611 1.00 42.31 108 LEU B N 1
ATOM 1695 C CA . LEU B 1 71 ? 26.720 -20.889 -14.234 1.00 40.96 108 LEU B CA 1
ATOM 1696 C C . LEU B 1 71 ? 27.173 -21.647 -15.462 1.00 48.82 108 LEU B C 1
ATOM 1697 O O . LEU B 1 71 ? 28.242 -22.254 -15.473 1.00 48.56 108 LEU B O 1
ATOM 1702 N N . LYS B 1 72 ? 26.390 -21.532 -16.525 1.00 51.43 109 LYS B N 1
ATOM 1703 C CA . LYS B 1 72 ? 26.649 -22.277 -17.737 1.00 48.26 109 LYS B CA 1
ATOM 1704 C C . LYS B 1 72 ? 27.914 -21.715 -18.408 1.00 48.10 109 LYS B C 1
ATOM 1705 O O . LYS B 1 72 ? 28.711 -22.483 -18.937 1.00 50.80 109 LYS B O 1
ATOM 1711 N N . LEU B 1 73 ? 28.133 -20.399 -18.322 1.00 46.03 110 LEU B N 1
ATOM 1712 C CA . LEU B 1 73 ? 29.293 -19.759 -18.968 1.00 48.73 110 LEU B CA 1
ATOM 1713 C C . LEU B 1 73 ? 30.617 -20.098 -18.312 1.00 48.92 110 LEU B C 1
ATOM 1714 O O . LEU B 1 73 ? 30.651 -20.527 -17.163 1.00 48.74 110 LEU B O 1
ATOM 1719 N N . SER B 1 74 ? 31.712 -19.899 -19.043 1.00 51.10 111 SER B N 1
ATOM 1720 C CA . SER B 1 74 ? 33.014 -20.222 -18.487 1.00 51.88 111 SER B CA 1
ATOM 1721 C C . SER B 1 74 ? 33.578 -18.928 -18.031 1.00 49.48 111 SER B C 1
ATOM 1722 O O . SER B 1 74 ? 33.154 -17.868 -18.494 1.00 48.10 111 SER B O 1
ATOM 1725 N N . ALA B 1 75 ? 34.587 -19.025 -17.178 1.00 48.24 112 ALA B N 1
ATOM 1726 C CA . ALA B 1 75 ? 35.122 -17.858 -16.510 1.00 47.60 112 ALA B CA 1
ATOM 1727 C C . ALA B 1 75 ? 35.615 -16.846 -17.508 1.00 55.01 112 ALA B C 1
ATOM 1728 O O . ALA B 1 75 ? 35.339 -15.658 -17.365 1.00 60.99 112 ALA B O 1
ATOM 1730 N N . LYS B 1 76 ? 36.324 -17.304 -18.532 1.00 52.19 113 LYS B N 1
ATOM 1731 C CA . LYS B 1 76 ? 36.875 -16.351 -19.468 1.00 50.80 113 LYS B CA 1
ATOM 1732 C C . LYS B 1 76 ? 35.728 -15.742 -20.234 1.00 52.53 113 LYS B C 1
ATOM 1733 O O . LYS B 1 76 ? 35.726 -14.536 -20.480 1.00 54.78 113 LYS B O 1
ATOM 1739 N N . GLU B 1 77 ? 34.709 -16.555 -20.509 1.00 51.68 114 GLU B N 1
ATOM 1740 C CA . GLU B 1 77 ? 33.554 -16.090 -21.258 1.00 55.40 114 GLU B CA 1
ATOM 1741 C C . GLU B 1 77 ? 32.936 -14.960 -20.463 1.00 53.99 114 GLU B C 1
ATOM 1742 O O . GLU B 1 77 ? 32.491 -13.953 -21.019 1.00 54.74 114 GLU B O 1
ATOM 1748 N N . ARG B 1 78 ? 32.944 -15.126 -19.149 1.00 49.32 115 ARG B N 1
ATOM 1749 C CA . ARG B 1 78 ? 32.422 -14.110 -18.255 1.00 48.62 115 ARG B CA 1
ATOM 1750 C C . ARG B 1 78 ? 33.251 -12.841 -18.287 1.00 49.49 115 ARG B C 1
ATOM 1751 O O . ARG B 1 78 ? 32.711 -11.734 -18.375 1.00 47.07 115 ARG B O 1
ATOM 1759 N N . ALA B 1 79 ? 34.565 -13.013 -18.218 1.00 49.40 116 ALA B N 1
ATOM 1760 C CA . ALA B 1 79 ? 35.481 -11.893 -18.142 1.00 47.00 116 ALA B CA 1
ATOM 1761 C C . ALA B 1 79 ? 35.232 -11.039 -19.354 1.00 51.07 116 ALA B C 1
ATOM 1762 O O . ALA B 1 79 ? 35.086 -9.812 -19.262 1.00 54.91 116 ALA B O 1
ATOM 1764 N N . ASP B 1 80 ? 35.130 -11.718 -20.489 1.00 51.31 117 ASP B N 1
ATOM 1765 C CA . ASP B 1 80 ? 34.921 -11.062 -21.761 1.00 56.31 117 ASP B CA 1
ATOM 1766 C C . ASP B 1 80 ? 33.555 -10.360 -21.788 1.00 57.16 117 ASP B C 1
ATOM 1767 O O . ASP B 1 80 ? 33.473 -9.202 -22.210 1.00 56.60 117 ASP B O 1
ATOM 1772 N N . GLU B 1 81 ? 32.506 -11.036 -21.299 1.00 59.12 118 GLU B N 1
ATOM 1773 C CA . GLU B 1 81 ? 31.142 -10.490 -21.334 1.00 54.69 118 GLU B CA 1
ATOM 1774 C C . GLU B 1 81 ? 31.116 -9.181 -20.579 1.00 54.58 118 GLU B C 1
ATOM 1775 O O . GLU B 1 81 ? 30.569 -8.154 -21.041 1.00 56.80 118 GLU B O 1
ATOM 1781 N N . ALA B 1 82 ? 31.742 -9.226 -19.413 1.00 50.47 119 ALA B N 1
ATOM 1782 C CA . ALA B 1 82 ? 31.778 -8.072 -18.543 1.00 51.61 119 ALA B CA 1
ATOM 1783 C C . ALA B 1 82 ? 32.480 -6.943 -19.260 1.00 52.88 119 ALA B C 1
ATOM 1784 O O . ALA B 1 82 ? 31.986 -5.826 -19.314 1.00 53.81 119 ALA B O 1
ATOM 1786 N N . THR B 1 83 ? 33.625 -7.250 -19.846 1.00 56.81 120 THR B N 1
ATOM 1787 C CA . THR B 1 83 ? 34.384 -6.208 -20.504 1.00 51.08 120 THR B CA 1
ATOM 1788 C C . THR B 1 83 ? 33.658 -5.571 -21.677 1.00 47.99 120 THR B C 1
ATOM 1789 O O . THR B 1 83 ? 33.747 -4.375 -21.874 1.00 45.51 120 THR B O 1
ATOM 1793 N N . GLU B 1 84 ? 32.947 -6.370 -22.457 1.00 55.14 121 GLU B N 1
ATOM 1794 C CA . GLU B 1 84 ? 32.208 -5.825 -23.583 1.00 61.65 121 GLU B CA 1
ATOM 1795 C C . GLU B 1 84 ? 31.176 -4.899 -22.984 1.00 57.68 121 GLU B C 1
ATOM 1796 O O . GLU B 1 84 ? 30.904 -3.834 -23.525 1.00 57.14 121 GLU B O 1
ATOM 1802 N N . ALA B 1 85 ? 30.598 -5.306 -21.860 1.00 52.00 122 ALA B N 1
ATOM 1803 C CA . ALA B 1 85 ? 29.594 -4.462 -21.233 1.00 58.52 122 ALA B CA 1
ATOM 1804 C C . ALA B 1 85 ? 30.215 -3.125 -20.834 1.00 52.09 122 ALA B C 1
ATOM 1805 O O . ALA B 1 85 ? 29.654 -2.055 -21.090 1.00 51.56 122 ALA B O 1
ATOM 1807 N N . PHE B 1 86 ? 31.398 -3.198 -20.244 1.00 48.52 123 PHE B N 1
ATOM 1808 C CA . PHE B 1 86 ? 32.097 -2.012 -19.816 1.00 45.14 123 PHE B CA 1
ATOM 1809 C C . PHE B 1 86 ? 32.398 -1.096 -20.975 1.00 52.48 123 PHE B C 1
ATOM 1810 O O . PHE B 1 86 ? 32.137 0.090 -20.882 1.00 53.49 123 PHE B O 1
ATOM 1818 N N . GLU B 1 87 ? 32.992 -1.655 -22.031 1.00 48.56 124 GLU B N 1
ATOM 1819 C CA . GLU B 1 87 ? 33.419 -0.906 -23.192 1.00 48.78 124 GLU B CA 1
ATOM 1820 C C . GLU B 1 87 ? 32.153 -0.213 -23.596 1.00 52.67 124 GLU B C 1
ATOM 1821 O O . GLU B 1 87 ? 32.114 1.015 -23.715 1.00 53.13 124 GLU B O 1
ATOM 1827 N N . SER B 1 88 ? 31.097 -1.022 -23.693 1.00 52.83 125 SER B N 1
ATOM 1828 C CA . SER B 1 88 ? 29.816 -0.619 -24.249 1.00 54.80 125 SER B CA 1
ATOM 1829 C C . SER B 1 88 ? 29.325 0.617 -23.547 1.00 54.39 125 SER B C 1
ATOM 1830 O O . SER B 1 88 ? 28.893 1.583 -24.184 1.00 58.85 125 SER B O 1
ATOM 1833 N N . TRP B 1 89 ? 29.427 0.595 -22.228 1.00 51.20 126 TRP B N 1
ATOM 1834 C CA . TRP B 1 89 ? 29.027 1.738 -21.452 1.00 48.78 126 TRP B CA 1
ATOM 1835 C C . TRP B 1 89 ? 29.970 2.886 -21.743 1.00 52.43 126 TRP B C 1
ATOM 1836 O O . TRP B 1 89 ? 29.610 3.870 -22.384 1.00 55.54 126 TRP B O 1
ATOM 1847 N N . TYR B 1 90 ? 31.207 2.686 -21.322 1.00 52.59 127 TYR B N 1
ATOM 1848 C CA . TYR B 1 90 ? 32.314 3.619 -21.429 1.00 50.70 127 TYR B CA 1
ATOM 1849 C C . TYR B 1 90 ? 32.407 4.345 -22.777 1.00 51.15 127 TYR B C 1
ATOM 1850 O O . TYR B 1 90 ? 32.884 5.474 -22.834 1.00 51.59 127 TYR B O 1
ATOM 1859 N N . LYS B 1 91 ? 31.948 3.720 -23.858 1.00 50.11 128 LYS B N 1
ATOM 1860 C CA . LYS B 1 91 ? 32.050 4.369 -25.159 1.00 51.05 128 LYS B CA 1
ATOM 1861 C C . LYS B 1 91 ? 30.688 4.781 -25.683 1.00 54.93 128 LYS B C 1
ATOM 1862 O O . LYS B 1 91 ? 30.570 5.262 -26.813 1.00 60.94 128 LYS B O 1
ATOM 1868 N N . SER B 1 92 ? 29.672 4.687 -24.829 1.00 50.41 129 SER B N 1
ATOM 1869 C CA . SER B 1 92 ? 28.313 4.992 -25.249 1.00 52.47 129 SER B CA 1
ATOM 1870 C C . SER B 1 92 ? 28.140 6.486 -25.201 1.00 51.64 129 SER B C 1
ATOM 1871 O O . SER B 1 92 ? 27.049 7.029 -25.401 1.00 60.57 129 SER B O 1
ATOM 1874 N N . PHE B 1 93 ? 29.239 7.154 -24.931 1.00 44.11 130 PHE B N 1
ATOM 1875 C CA . PHE B 1 93 ? 29.245 8.584 -24.907 1.00 50.04 130 PHE B CA 1
ATOM 1876 C C . PHE B 1 93 ? 30.684 8.940 -25.193 1.00 52.86 130 PHE B C 1
ATOM 1877 O O . PHE B 1 93 ? 31.569 8.081 -25.145 1.00 48.29 130 PHE B O 1
ATOM 1885 N N . SER B 1 94 ? 30.880 10.195 -25.564 1.00 53.29 131 SER B N 1
ATOM 1886 C CA . SER B 1 94 ? 32.161 10.740 -25.954 1.00 51.10 131 SER B CA 1
ATOM 1887 C C . SER B 1 94 ? 32.874 11.442 -24.798 1.00 55.53 131 SER B C 1
ATOM 1888 O O . SER B 1 94 ? 32.240 11.863 -23.830 1.00 56.41 131 SER B O 1
ATOM 1891 N N . ASN B 1 95 ? 34.199 11.525 -24.898 1.00 54.58 132 ASN B N 1
ATOM 1892 C CA . ASN B 1 95 ? 35.031 12.312 -23.992 1.00 50.91 132 ASN B CA 1
ATOM 1893 C C . ASN B 1 95 ? 34.497 13.747 -24.037 1.00 54.40 132 ASN B C 1
ATOM 1894 O O . ASN B 1 95 ? 34.077 14.218 -25.088 1.00 63.59 132 ASN B O 1
ATOM 1899 N N . GLY B 1 96 ? 34.448 14.425 -22.904 1.00 49.65 133 GLY B N 1
ATOM 1900 C CA . GLY B 1 96 ? 34.067 15.826 -22.882 1.00 46.31 133 GLY B CA 1
ATOM 1901 C C . GLY B 1 96 ? 32.600 16.214 -22.937 1.00 50.39 133 GLY B C 1
ATOM 1902 O O . GLY B 1 96 ? 32.305 17.402 -23.066 1.00 56.58 133 GLY B O 1
ATOM 1903 N N . ASP B 1 97 ? 31.684 15.251 -22.830 1.00 50.87 134 ASP B N 1
ATOM 1904 C CA . ASP B 1 97 ? 30.244 15.551 -22.872 1.00 52.15 134 ASP B CA 1
ATOM 1905 C C . ASP B 1 97 ? 29.815 16.400 -21.671 1.00 49.50 134 ASP B C 1
ATOM 1906 O O . ASP B 1 97 ? 30.351 16.234 -20.585 1.00 46.07 134 ASP B O 1
ATOM 1911 N N . VAL B 1 98 ? 28.822 17.271 -21.836 1.00 49.77 135 VAL B N 1
ATOM 1912 C CA . VAL B 1 98 ? 28.425 18.148 -20.731 1.00 47.75 135 VAL B CA 1
ATOM 1913 C C . VAL B 1 98 ? 27.236 17.577 -19.981 1.00 49.91 135 VAL B C 1
ATOM 1914 O O . VAL B 1 98 ? 26.194 17.244 -20.560 1.00 53.10 135 VAL B O 1
ATOM 1918 N N . ILE B 1 99 ? 27.417 17.457 -18.671 1.00 49.78 136 ILE B N 1
ATOM 1919 C CA . ILE B 1 99 ? 26.394 16.883 -17.811 1.00 49.13 136 ILE B CA 1
ATOM 1920 C C . ILE B 1 99 ? 25.883 17.820 -16.723 1.00 53.19 136 ILE B C 1
ATOM 1921 O O . ILE B 1 99 ? 24.803 17.594 -16.164 1.00 51.83 136 ILE B O 1
ATOM 1926 N N . LEU B 1 100 ? 26.662 18.847 -16.386 1.00 53.06 137 LEU B N 1
ATOM 1927 C CA . LEU B 1 100 ? 26.106 19.883 -15.524 1.00 48.65 137 LEU B CA 1
ATOM 1928 C C . LEU B 1 100 ? 26.561 21.217 -16.019 1.00 48.03 137 LEU B C 1
ATOM 1929 O O . LEU B 1 100 ? 27.738 21.469 -16.097 1.00 52.66 137 LEU B O 1
ATOM 1934 N N . GLU B 1 101 ? 25.632 22.090 -16.347 1.00 49.10 138 GLU B N 1
ATOM 1935 C CA . GLU B 1 101 ? 26.039 23.381 -16.851 1.00 52.09 138 GLU B CA 1
ATOM 1936 C C . GLU B 1 101 ? 25.328 24.467 -16.095 1.00 50.83 138 GLU B C 1
ATOM 1937 O O . GLU B 1 101 ? 24.167 24.321 -15.710 1.00 51.62 138 GLU B O 1
ATOM 1943 N N . ILE B 1 102 ? 26.052 25.548 -15.855 1.00 50.38 139 ILE B N 1
ATOM 1944 C CA . ILE B 1 102 ? 25.451 26.728 -15.289 1.00 49.78 139 ILE B CA 1
ATOM 1945 C C . ILE B 1 102 ? 25.719 27.874 -16.232 1.00 53.33 139 ILE B C 1
ATOM 1946 O O . ILE B 1 102 ? 26.716 27.886 -16.956 1.00 53.03 139 ILE B O 1
ATOM 1951 N N . ASN B 1 103 ? 24.811 28.834 -16.243 1.00 57.03 140 ASN B N 1
ATOM 1952 C CA . ASN B 1 103 ? 24.991 29.991 -17.090 1.00 56.84 140 ASN B CA 1
ATOM 1953 C C . ASN B 1 103 ? 26.107 30.835 -16.493 1.00 59.31 140 ASN B C 1
ATOM 1954 O O . ASN B 1 103 ? 26.445 30.679 -15.317 1.00 57.08 140 ASN B O 1
ATOM 1959 N N . LYS B 1 104 ? 26.689 31.715 -17.300 1.00 60.96 141 LYS B N 1
ATOM 1960 C CA . LYS B 1 104 ? 27.829 32.508 -16.846 1.00 64.15 141 LYS B CA 1
ATOM 1961 C C . LYS B 1 104 ? 27.419 33.334 -15.632 1.00 57.89 141 LYS B C 1
ATOM 1962 O O . LYS B 1 104 ? 28.192 33.521 -14.695 1.00 57.06 141 LYS B O 1
ATOM 1968 N N . GLU B 1 105 ? 26.172 33.782 -15.642 1.00 53.67 142 GLU B N 1
ATOM 1969 C CA . GLU B 1 105 ? 25.667 34.703 -14.639 1.00 58.83 142 GLU B CA 1
ATOM 1970 C C . GLU B 1 105 ? 25.846 34.154 -13.232 1.00 64.34 142 GLU B C 1
ATOM 1971 O O . GLU B 1 105 ? 25.976 34.911 -12.271 1.00 68.37 142 GLU B O 1
ATOM 1977 N N . LEU B 1 106 ? 25.871 32.833 -13.119 1.00 63.02 143 LEU B N 1
ATOM 1978 C CA . LEU B 1 106 ? 25.857 32.185 -11.817 1.00 63.40 143 LEU B CA 1
ATOM 1979 C C . LEU B 1 106 ? 27.215 32.156 -11.145 1.00 73.82 143 LEU B C 1
ATOM 1980 O O . LEU B 1 106 ? 27.318 31.855 -9.944 1.00 81.60 143 LEU B O 1
ATOM 1985 N N . LEU B 1 107 ? 28.237 32.532 -11.911 1.00 73.12 144 LEU B N 1
ATOM 1986 C CA . LEU B 1 107 ? 29.632 32.429 -11.482 1.00 73.65 144 LEU B CA 1
ATOM 1987 C C . LEU B 1 107 ? 29.962 33.287 -10.251 1.00 80.11 144 LEU B C 1
ATOM 1988 O O . LEU B 1 107 ? 30.734 32.879 -9.374 1.00 85.26 144 LEU B O 1
ATOM 1993 N N . LYS B 1 108 ? 29.378 34.476 -10.190 1.00 77.50 145 LYS B N 1
ATOM 1994 C CA . LYS B 1 108 ? 29.683 35.403 -9.116 1.00 84.48 145 LYS B CA 1
ATOM 1995 C C . LYS B 1 108 ? 28.971 35.022 -7.830 1.00 87.70 145 LYS B C 1
ATOM 1996 O O . LYS B 1 108 ? 27.847 34.501 -7.863 1.00 88.60 145 LYS B O 1
ATOM 2002 N N . GLU B 1 109 ? 29.669 35.242 -6.713 1.00 90.99 146 GLU B N 1
ATOM 2003 C CA . GLU B 1 109 ? 29.114 35.177 -5.353 1.00 91.97 146 GLU B CA 1
ATOM 2004 C C . GLU B 1 109 ? 28.396 33.854 -5.050 1.00 91.16 146 GLU B C 1
ATOM 2005 O O . GLU B 1 109 ? 28.589 32.844 -5.740 1.00 88.73 146 GLU B O 1
ATOM 2011 N N . GLY B 1 110 ? 27.606 33.856 -3.984 1.00 90.78 147 GLY B N 1
ATOM 2012 C CA . GLY B 1 110 ? 26.763 32.723 -3.661 1.00 92.24 147 GLY B CA 1
ATOM 2013 C C . GLY B 1 110 ? 25.321 32.915 -4.113 1.00 90.08 147 GLY B C 1
ATOM 2014 O O . GLY B 1 110 ? 24.462 32.076 -3.820 1.00 89.27 147 GLY B O 1
ATOM 2015 N N . SER B 1 111 ? 25.044 34.014 -4.817 1.00 87.21 148 SER B N 1
ATOM 2016 C CA . SER B 1 111 ? 23.680 34.295 -5.257 1.00 82.86 148 SER B CA 1
ATOM 2017 C C . SER B 1 111 ? 23.348 33.402 -6.417 1.00 74.93 148 SER B C 1
ATOM 2018 O O . SER B 1 111 ? 24.235 32.948 -7.149 1.00 70.88 148 SER B O 1
ATOM 2021 N N . GLY B 1 112 ? 22.054 33.151 -6.582 1.00 71.02 149 GLY B N 1
ATOM 2022 C CA . GLY B 1 112 ? 21.583 32.117 -7.478 1.00 61.42 149 GLY B CA 1
ATOM 2023 C C . GLY B 1 112 ? 21.983 30.796 -6.885 1.00 60.82 149 GLY B C 1
ATOM 2024 O O . GLY B 1 112 ? 21.155 29.901 -6.802 1.00 53.75 149 GLY B O 1
ATOM 2025 N N . GLY B 1 113 ? 23.250 30.737 -6.453 1.00 67.69 150 GLY B N 1
ATOM 2026 C CA . GLY B 1 113 ? 23.882 29.655 -5.720 1.00 63.32 150 GLY B CA 1
ATOM 2027 C C . GLY B 1 113 ? 24.734 28.705 -6.548 1.00 60.15 150 GLY B C 1
ATOM 2028 O O . GLY B 1 113 ? 25.862 29.004 -6.948 1.00 67.12 150 GLY B O 1
ATOM 2029 N N . THR B 1 114 ? 24.151 27.547 -6.795 1.00 45.44 151 THR B N 1
ATOM 2030 C CA . THR B 1 114 ? 22.790 27.411 -6.339 1.00 48.47 151 THR B CA 1
ATOM 2031 C C . THR B 1 114 ? 22.752 26.544 -5.071 1.00 57.73 151 THR B C 1
ATOM 2032 O O . THR B 1 114 ? 21.722 25.980 -4.684 1.00 54.57 151 THR B O 1
ATOM 2036 N N . SER B 1 115 ? 23.916 26.528 -4.416 1.00 55.59 152 SER B N 1
ATOM 2037 C CA . SER B 1 115 ? 24.171 25.891 -3.126 1.00 47.06 152 SER B CA 1
ATOM 2038 C C . SER B 1 115 ? 24.476 24.455 -3.452 1.00 47.52 152 SER B C 1
ATOM 2039 O O . SER B 1 115 ? 23.775 23.838 -4.256 1.00 52.38 152 SER B O 1
ATOM 2042 N N . PRO B 1 116 ? 25.497 23.908 -2.804 1.00 44.15 153 PRO B N 1
ATOM 2043 C CA . PRO B 1 116 ? 26.064 22.614 -3.174 1.00 49.28 153 PRO B CA 1
ATOM 2044 C C . PRO B 1 116 ? 25.012 21.549 -3.429 1.00 48.28 153 PRO B C 1
ATOM 2045 O O . PRO B 1 116 ? 24.983 20.959 -4.510 1.00 47.11 153 PRO B O 1
ATOM 2049 N N . ILE B 1 117 ? 24.099 21.381 -2.488 1.00 47.20 154 ILE B N 1
ATOM 2050 C CA . ILE B 1 117 ? 23.188 20.255 -2.527 1.00 49.22 154 ILE B CA 1
ATOM 2051 C C . ILE B 1 117 ? 22.385 20.240 -3.806 1.00 47.22 154 ILE B C 1
ATOM 2052 O O . ILE B 1 117 ? 22.023 19.187 -4.342 1.00 49.47 154 ILE B O 1
ATOM 2057 N N . GLU B 1 118 ? 22.173 21.427 -4.336 1.00 47.93 155 GLU B N 1
ATOM 2058 C CA . GLU B 1 118 ? 21.404 21.560 -5.545 1.00 51.04 155 GLU B CA 1
ATOM 2059 C C . GLU B 1 118 ? 22.231 21.130 -6.726 1.00 49.28 155 GLU B C 1
ATOM 2060 O O . GLU B 1 118 ? 21.774 20.345 -7.564 1.00 52.48 155 GLU B O 1
ATOM 2066 N N . LEU B 1 119 ? 23.462 21.627 -6.762 1.00 46.42 156 LEU B N 1
ATOM 2067 C CA . LEU B 1 119 ? 24.381 21.362 -7.852 1.00 43.82 156 LEU B CA 1
ATOM 2068 C C . LEU B 1 119 ? 24.515 19.859 -7.979 1.00 43.00 156 LEU B C 1
ATOM 2069 O O . LEU B 1 119 ? 24.311 19.279 -9.049 1.00 44.51 156 LEU B O 1
ATOM 2074 N N . GLN B 1 120 ? 24.785 19.232 -6.846 1.00 41.58 157 GLN B N 1
ATOM 2075 C CA . GLN B 1 120 ? 24.948 17.800 -6.789 1.00 41.18 157 GLN B CA 1
ATOM 2076 C C . GLN B 1 120 ? 23.685 17.079 -7.222 1.00 39.65 157 GLN B C 1
ATOM 2077 O O . GLN B 1 120 ? 23.758 16.125 -7.984 1.00 42.62 157 GLN B O 1
ATOM 2083 N N . THR B 1 121 ? 22.530 17.531 -6.751 1.00 36.82 158 THR B N 1
ATOM 2084 C CA . THR B 1 121 ? 21.299 16.854 -7.122 1.00 40.48 158 THR B CA 1
ATOM 2085 C C . THR B 1 121 ? 21.082 16.847 -8.617 1.00 42.42 158 THR B C 1
ATOM 2086 O O . THR B 1 121 ? 20.981 15.795 -9.246 1.00 39.80 158 THR B O 1
ATOM 2090 N N . LYS B 1 122 ? 21.048 18.044 -9.175 1.00 40.13 159 LYS B N 1
ATOM 2091 C CA . LYS B 1 122 ? 20.830 18.222 -10.588 1.00 41.83 159 LYS B CA 1
ATOM 2092 C C . LYS B 1 122 ? 21.839 17.415 -11.375 1.00 38.03 159 LYS B C 1
ATOM 2093 O O . LYS B 1 122 ? 21.509 16.809 -12.398 1.00 41.54 159 LYS B O 1
ATOM 2099 N N . LEU B 1 123 ? 23.062 17.380 -10.871 1.00 35.06 160 LEU B N 1
ATOM 2100 C CA . LEU B 1 123 ? 24.093 16.601 -11.511 1.00 35.24 160 LEU B CA 1
ATOM 2101 C C . LEU B 1 123 ? 23.698 15.149 -11.552 1.00 38.30 160 LEU B C 1
ATOM 2102 O O . LEU B 1 123 ? 23.707 14.525 -12.608 1.00 41.21 160 LEU B O 1
ATOM 2107 N N . ILE B 1 124 ? 23.391 14.597 -10.394 1.00 35.43 161 ILE B N 1
ATOM 2108 C CA . ILE B 1 124 ? 23.128 13.183 -10.318 1.00 36.27 161 ILE B CA 1
ATOM 2109 C C . ILE B 1 124 ? 21.924 12.826 -11.185 1.00 39.74 161 ILE B C 1
ATOM 2110 O O . ILE B 1 124 ? 21.949 11.827 -11.902 1.00 38.81 161 ILE B O 1
ATOM 2115 N N . ASP B 1 125 ? 20.885 13.660 -11.141 1.00 39.95 162 ASP B N 1
ATOM 2116 C CA . ASP B 1 125 ? 19.672 13.399 -11.905 1.00 41.05 162 ASP B CA 1
ATOM 2117 C C . ASP B 1 125 ? 20.047 13.306 -13.382 1.00 41.13 162 ASP B C 1
ATOM 2118 O O . ASP B 1 125 ? 19.714 12.327 -14.068 1.00 37.39 162 ASP B O 1
ATOM 2123 N N . ASN B 1 126 ? 20.791 14.308 -13.848 1.00 41.68 163 ASN B N 1
ATOM 2124 C CA . ASN B 1 126 ? 21.240 14.352 -15.230 1.00 36.90 163 ASN B CA 1
ATOM 2125 C C . ASN B 1 126 ? 22.035 13.100 -15.590 1.00 39.64 163 ASN B C 1
ATOM 2126 O O . ASN B 1 126 ? 21.844 12.496 -16.666 1.00 46.19 163 ASN B O 1
ATOM 2131 N N . LEU B 1 127 ? 22.905 12.684 -14.680 1.00 37.79 164 LEU B N 1
ATOM 2132 C CA . LEU B 1 127 ? 23.689 11.477 -14.902 1.00 38.75 164 LEU B CA 1
ATOM 2133 C C . LEU B 1 127 ? 22.784 10.272 -15.101 1.00 40.68 164 LEU B C 1
ATOM 2134 O O . LEU B 1 127 ? 23.025 9.420 -15.972 1.00 38.17 164 LEU B O 1
ATOM 2139 N N . LYS B 1 128 ? 21.749 10.210 -14.269 1.00 42.48 165 LYS B N 1
ATOM 2140 C CA . LYS B 1 128 ? 20.790 9.133 -14.319 1.00 37.11 165 LYS B CA 1
ATOM 2141 C C . LYS B 1 128 ? 20.177 9.132 -15.718 1.00 40.51 165 LYS B C 1
ATOM 2142 O O . LYS B 1 128 ? 20.045 8.078 -16.335 1.00 43.94 165 LYS B O 1
ATOM 2148 N N . ALA B 1 129 ? 19.866 10.317 -16.249 1.00 40.66 166 ALA B N 1
ATOM 2149 C CA . ALA B 1 129 ? 19.249 10.402 -17.580 1.00 34.98 166 ALA B CA 1
ATOM 2150 C C . ALA B 1 129 ? 20.178 9.904 -18.681 1.00 36.47 166 ALA B C 1
ATOM 2151 O O . ALA B 1 129 ? 19.743 9.252 -19.628 1.00 40.47 166 ALA B O 1
ATOM 2153 N N . LYS B 1 130 ? 21.459 10.220 -18.578 1.00 36.74 167 LYS B N 1
ATOM 2154 C CA . LYS B 1 130 ? 22.379 9.765 -19.617 1.00 38.28 167 LYS B CA 1
ATOM 2155 C C . LYS B 1 130 ? 22.647 8.268 -19.592 1.00 40.24 167 LYS B C 1
ATOM 2156 O O . LYS B 1 130 ? 22.633 7.600 -20.625 1.00 37.88 167 LYS B O 1
ATOM 2162 N N . PHE B 1 131 ? 22.918 7.771 -18.389 1.00 40.09 168 PHE B N 1
ATOM 2163 C CA . PHE B 1 131 ? 23.408 6.413 -18.176 1.00 34.72 168 PHE B CA 1
ATOM 2164 C C . PHE B 1 131 ? 22.372 5.359 -17.987 1.00 37.60 168 PHE B C 1
ATOM 2165 O O . PHE B 1 131 ? 22.519 4.248 -18.477 1.00 41.51 168 PHE B O 1
ATOM 2173 N N . GLY B 1 132 ? 21.377 5.691 -17.179 1.00 39.82 169 GLY B N 1
ATOM 2174 C CA . GLY B 1 132 ? 20.287 4.790 -16.883 1.00 36.63 169 GLY B CA 1
ATOM 2175 C C . GLY B 1 132 ? 20.678 3.436 -16.317 1.00 36.18 169 GLY B C 1
ATOM 2176 O O . GLY B 1 132 ? 21.462 3.280 -15.377 1.00 33.44 169 GLY B O 1
ATOM 2177 N N . ASP B 1 133 ? 20.128 2.438 -16.980 1.00 39.65 170 ASP B N 1
ATOM 2178 C CA . ASP B 1 133 ? 20.182 1.062 -16.581 1.00 37.69 170 ASP B CA 1
ATOM 2179 C C . ASP B 1 133 ? 21.600 0.580 -16.521 1.00 39.50 170 ASP B C 1
ATOM 2180 O O . ASP B 1 133 ? 21.918 -0.384 -15.838 1.00 43.58 170 ASP B O 1
ATOM 2185 N N . LYS B 1 134 ? 22.462 1.292 -17.222 1.00 39.83 171 LYS B N 1
ATOM 2186 C CA . LYS B 1 134 ? 23.815 0.835 -17.456 1.00 40.97 171 LYS B CA 1
ATOM 2187 C C . LYS B 1 134 ? 24.636 0.765 -16.176 1.00 39.27 171 LYS B C 1
ATOM 2188 O O . LYS B 1 134 ? 25.614 0.037 -16.121 1.00 37.02 171 LYS B O 1
ATOM 2194 N N . VAL B 1 135 ? 24.223 1.500 -15.146 1.00 38.96 172 VAL B N 1
ATOM 2195 C CA . VAL B 1 135 ? 24.921 1.465 -13.858 1.00 39.92 172 VAL B CA 1
ATOM 2196 C C . VAL B 1 135 ? 23.999 1.186 -12.662 1.00 43.86 172 VAL B C 1
ATOM 2197 O O . VAL B 1 135 ? 22.820 1.563 -12.651 1.00 49.72 172 VAL B O 1
ATOM 2201 N N . SER B 1 136 ? 24.548 0.525 -11.652 1.00 38.60 173 SER B N 1
ATOM 2202 C CA . SER B 1 136 ? 23.781 0.127 -10.484 1.00 40.67 173 SER B CA 1
ATOM 2203 C C . SER B 1 136 ? 23.315 1.347 -9.698 1.00 41.82 173 SER B C 1
ATOM 2204 O O . SER B 1 136 ? 23.852 2.428 -9.883 1.00 40.40 173 SER B O 1
ATOM 2207 N N . ASP B 1 137 ? 22.321 1.199 -8.825 1.00 44.83 174 ASP B N 1
ATOM 2208 C CA . ASP B 1 137 ? 21.887 2.361 -8.055 1.00 42.43 174 ASP B CA 1
ATOM 2209 C C . ASP B 1 137 ? 22.898 2.755 -7.002 1.00 42.68 174 ASP B C 1
ATOM 2210 O O . ASP B 1 137 ? 22.976 3.919 -6.636 1.00 42.96 174 ASP B O 1
ATOM 2215 N N . ASP B 1 138 ? 23.692 1.803 -6.529 1.00 40.40 175 ASP B N 1
ATOM 2216 C CA . ASP B 1 138 ? 24.725 2.148 -5.564 1.00 40.23 175 ASP B CA 1
ATOM 2217 C C . ASP B 1 138 ? 25.783 2.971 -6.222 1.00 41.81 175 ASP B C 1
ATOM 2218 O O . ASP B 1 138 ? 26.637 3.509 -5.560 1.00 43.52 175 ASP B O 1
ATOM 2223 N N . PHE B 1 139 ? 25.774 3.004 -7.540 1.00 44.72 176 PHE B N 1
ATOM 2224 C CA . PHE B 1 139 ? 26.708 3.834 -8.270 1.00 42.18 176 PHE B CA 1
ATOM 2225 C C . PHE B 1 139 ? 26.380 5.277 -7.973 1.00 40.69 176 PHE B C 1
ATOM 2226 O O . PHE B 1 139 ? 27.215 6.036 -7.464 1.00 46.38 176 PHE B O 1
ATOM 2234 N N . TYR B 1 140 ? 25.134 5.636 -8.249 1.00 38.88 177 TYR B N 1
ATOM 2235 C CA . TYR B 1 140 ? 24.654 6.973 -7.965 1.00 40.61 177 TYR B CA 1
ATOM 2236 C C . TYR B 1 140 ? 24.708 7.226 -6.471 1.00 45.43 177 TYR B C 1
ATOM 2237 O O . TYR B 1 140 ? 24.997 8.338 -6.051 1.00 47.49 177 TYR B O 1
ATOM 2246 N N . THR B 1 141 ? 24.383 6.208 -5.680 1.00 39.58 178 THR B N 1
ATOM 2247 C CA . THR B 1 141 ? 24.333 6.339 -4.235 1.00 38.10 178 THR B CA 1
ATOM 2248 C C . THR B 1 141 ? 25.699 6.670 -3.667 1.00 41.32 178 THR B C 1
ATOM 2249 O O . THR B 1 141 ? 25.839 7.606 -2.884 1.00 43.12 178 THR B O 1
ATOM 2253 N N . SER B 1 142 ? 26.696 5.876 -4.054 1.00 42.22 179 SER B N 1
ATOM 2254 C CA . SER B 1 142 ? 28.065 6.012 -3.555 1.00 40.71 179 SER B CA 1
ATOM 2255 C C . SER B 1 142 ? 28.612 7.319 -3.996 1.00 43.48 179 SER B C 1
ATOM 2256 O O . SER B 1 142 ? 29.442 7.917 -3.313 1.00 44.82 179 SER B O 1
ATOM 2259 N N . LEU B 1 143 ? 28.186 7.734 -5.181 1.00 44.59 180 LEU B N 1
ATOM 2260 C CA . LEU B 1 143 ? 28.593 9.033 -5.679 1.00 43.32 180 LEU B CA 1
ATOM 2261 C C . LEU B 1 143 ? 28.000 10.159 -4.866 1.00 43.82 180 LEU B C 1
ATOM 2262 O O . LEU B 1 143 ? 28.680 11.114 -4.503 1.00 40.02 180 LEU B O 1
ATOM 2267 N N . GLN B 1 144 ? 26.719 10.024 -4.569 1.00 49.22 181 GLN B N 1
ATOM 2268 C CA . GLN B 1 144 ? 26.009 11.043 -3.827 1.00 53.28 181 GLN B CA 1
ATOM 2269 C C . GLN B 1 144 ? 26.680 11.194 -2.496 1.00 50.05 181 GLN B C 1
ATOM 2270 O O . GLN B 1 144 ? 26.917 12.309 -2.039 1.00 53.54 181 GLN B O 1
ATOM 2276 N N . ALA B 1 145 ? 27.039 10.054 -1.914 1.00 45.16 182 ALA B N 1
ATOM 2277 C CA . ALA B 1 145 ? 27.735 10.041 -0.649 1.00 44.85 182 ALA B CA 1
ATOM 2278 C C . ALA B 1 145 ? 29.062 10.732 -0.843 1.00 47.00 182 ALA B C 1
ATOM 2279 O O . ALA B 1 145 ? 29.498 11.530 -0.013 1.00 50.47 182 ALA B O 1
ATOM 2281 N N . SER B 1 146 ? 29.665 10.482 -1.992 1.00 49.46 183 SER B N 1
ATOM 2282 C CA . SER B 1 146 ? 31.012 10.960 -2.237 1.00 50.75 183 SER B CA 1
ATOM 2283 C C . SER B 1 146 ? 31.139 12.479 -2.167 1.00 52.75 183 SER B C 1
ATOM 2284 O O . SER B 1 146 ? 32.214 12.972 -1.847 1.00 60.65 183 SER B O 1
ATOM 2287 N N . PHE B 1 147 ? 30.081 13.228 -2.468 1.00 51.14 184 PHE B N 1
ATOM 2288 C CA . PHE B 1 147 ? 30.186 14.678 -2.342 1.00 50.09 184 PHE B CA 1
ATOM 2289 C C . PHE B 1 147 ? 30.199 14.997 -0.881 1.00 55.08 184 PHE B C 1
ATOM 2290 O O . PHE B 1 147 ? 31.154 14.663 -0.175 1.00 57.68 184 PHE B O 1
ATOM 2298 N N . ASN B 1 148 ? 29.140 15.652 -0.423 1.00 55.67 185 ASN B N 1
ATOM 2299 C CA . ASN B 1 148 ? 28.894 15.753 1.002 1.00 57.93 185 ASN B CA 1
ATOM 2300 C C . ASN B 1 148 ? 30.052 16.477 1.666 1.00 59.39 185 ASN B C 1
ATOM 2301 O O . ASN B 1 148 ? 29.885 17.553 2.238 1.00 59.92 185 ASN B O 1
ATOM 2306 N N . PHE B 1 149 ? 31.234 15.870 1.583 1.00 60.08 186 PHE B N 1
ATOM 2307 C CA . PHE B 1 149 ? 32.463 16.500 2.036 1.00 64.63 186 PHE B CA 1
ATOM 2308 C C . PHE B 1 149 ? 33.412 16.770 0.887 1.00 63.92 186 PHE B C 1
ATOM 2309 O O . PHE B 1 149 ? 34.499 17.314 1.088 1.00 65.41 186 PHE B O 1
ATOM 2317 N N . ASN B 1 150 ? 32.963 16.431 -0.317 1.00 59.36 187 ASN B N 1
ATOM 2318 C CA . ASN B 1 150 ? 33.634 16.835 -1.539 1.00 52.84 187 ASN B CA 1
ATOM 2319 C C . ASN B 1 150 ? 32.635 17.650 -2.314 1.00 52.93 187 ASN B C 1
ATOM 2320 O O . ASN B 1 150 ? 32.013 17.172 -3.246 1.00 53.74 187 ASN B O 1
ATOM 2325 N N . PRO B 1 151 ? 32.428 18.890 -1.876 1.00 55.03 188 PRO B N 1
ATOM 2326 C CA . PRO B 1 151 ? 31.257 19.616 -2.360 1.00 55.73 188 PRO B CA 1
ATOM 2327 C C . PRO B 1 151 ? 31.387 20.010 -3.817 1.00 52.04 188 PRO B C 1
ATOM 2328 O O . PRO B 1 151 ? 32.487 20.022 -4.360 1.00 52.52 188 PRO B O 1
ATOM 2332 N N . VAL B 1 152 ? 30.251 20.279 -4.446 1.00 52.20 189 VAL B N 1
ATOM 2333 C CA . VAL B 1 152 ? 30.225 20.917 -5.748 1.00 52.80 189 VAL B CA 1
ATOM 2334 C C . VAL B 1 152 ? 29.820 22.352 -5.447 1.00 54.78 189 VAL B C 1
ATOM 2335 O O . VAL B 1 152 ? 28.787 22.594 -4.811 1.00 54.73 189 VAL B O 1
ATOM 2339 N N . ILE B 1 153 ? 30.624 23.307 -5.890 1.00 51.76 190 ILE B N 1
ATOM 2340 C CA . ILE B 1 153 ? 30.402 24.693 -5.511 1.00 54.35 190 ILE B CA 1
ATOM 2341 C C . ILE B 1 153 ? 30.842 25.584 -6.629 1.00 54.27 190 ILE B C 1
ATOM 2342 O O . ILE B 1 153 ? 31.457 25.131 -7.583 1.00 55.68 190 ILE B O 1
ATOM 2347 N N . VAL B 1 154 ? 30.527 26.862 -6.502 1.00 52.68 191 VAL B N 1
ATOM 2348 C CA . VAL B 1 154 ? 31.129 27.843 -7.374 1.00 55.86 191 VAL B CA 1
ATOM 2349 C C . VAL B 1 154 ? 32.226 28.476 -6.550 1.00 59.80 191 VAL B C 1
ATOM 2350 O O . VAL B 1 154 ? 32.011 28.911 -5.419 1.00 69.48 191 VAL B O 1
ATOM 2354 N N . ASP B 1 155 ? 33.431 28.436 -7.088 1.00 58.01 192 ASP B N 1
ATOM 2355 C CA . ASP B 1 155 ? 34.562 28.970 -6.380 1.00 63.42 192 ASP B CA 1
ATOM 2356 C C . ASP B 1 155 ? 34.904 30.285 -7.017 1.00 63.68 192 ASP B C 1
ATOM 2357 O O . ASP B 1 155 ? 34.947 30.396 -8.231 1.00 65.81 192 ASP B O 1
ATOM 2362 N N . GLY B 1 156 ? 35.133 31.286 -6.184 1.00 67.26 193 GLY B N 1
ATOM 2363 C CA . GLY B 1 156 ? 35.279 32.647 -6.652 1.00 70.94 193 GLY B CA 1
ATOM 2364 C C . GLY B 1 156 ? 36.369 32.714 -7.693 1.00 70.20 193 GLY B C 1
ATOM 2365 O O . GLY B 1 156 ? 36.250 33.458 -8.669 1.00 70.97 193 GLY B O 1
ATOM 2366 N N . THR B 1 157 ? 37.433 31.939 -7.480 1.00 67.73 194 THR B N 1
ATOM 2367 C CA . THR B 1 157 ? 38.480 31.835 -8.487 1.00 74.42 194 THR B CA 1
ATOM 2368 C C . THR B 1 157 ? 38.249 30.664 -9.446 1.00 73.13 194 THR B C 1
ATOM 2369 O O . THR B 1 157 ? 38.250 30.863 -10.656 1.00 74.33 194 THR B O 1
ATOM 2373 N N . LYS B 1 158 ? 37.985 29.471 -8.912 1.00 72.95 195 LYS B N 1
ATOM 2374 C CA . LYS B 1 158 ? 37.932 28.236 -9.723 1.00 74.32 195 LYS B CA 1
ATOM 2375 C C . LYS B 1 158 ? 36.659 28.110 -10.590 1.00 68.91 195 LYS B C 1
ATOM 2376 O O . LYS B 1 158 ? 36.610 27.314 -11.533 1.00 58.11 195 LYS B O 1
ATOM 2382 N N . GLY B 1 159 ? 35.619 28.863 -10.241 1.00 73.29 196 GLY B N 1
ATOM 2383 C CA . GLY B 1 159 ? 34.316 28.710 -10.873 1.00 64.60 196 GLY B CA 1
ATOM 2384 C C . GLY B 1 159 ? 33.553 27.478 -10.406 1.00 61.70 196 GLY B C 1
ATOM 2385 O O . GLY B 1 159 ? 33.618 27.092 -9.237 1.00 64.93 196 GLY B O 1
ATOM 2386 N N . LEU B 1 160 ? 32.823 26.860 -11.323 1.00 54.07 197 LEU B N 1
ATOM 2387 C CA . LEU B 1 160 ? 32.031 25.694 -10.992 1.00 49.76 197 LEU B CA 1
ATOM 2388 C C . LEU B 1 160 ? 32.955 24.520 -10.866 1.00 45.80 197 LEU B C 1
ATOM 2389 O O . LEU B 1 160 ? 33.683 24.206 -11.784 1.00 47.68 197 LEU B O 1
ATOM 2394 N N . THR B 1 161 ? 32.934 23.861 -9.725 1.00 49.24 198 THR B N 1
ATOM 2395 C CA . THR B 1 161 ? 33.882 22.790 -9.528 1.00 51.50 198 THR B CA 1
ATOM 2396 C C . THR B 1 161 ? 33.497 21.853 -8.415 1.00 53.77 198 THR B C 1
ATOM 2397 O O . THR B 1 161 ? 32.498 22.056 -7.713 1.00 54.99 198 THR B O 1
ATOM 2401 N N . ILE B 1 162 ? 34.317 20.819 -8.266 1.00 46.62 199 ILE B N 1
ATOM 2402 C CA . ILE B 1 162 ? 34.209 19.924 -7.137 1.00 49.08 199 ILE B CA 1
ATOM 2403 C C . ILE B 1 162 ? 35.444 19.938 -6.266 1.00 53.49 199 ILE B C 1
ATOM 2404 O O . ILE B 1 162 ? 36.520 19.486 -6.678 1.00 52.31 199 ILE B O 1
ATOM 2409 N N . SER B 1 163 ? 35.270 20.380 -5.030 1.00 56.81 200 SER B N 1
ATOM 2410 C CA . SER B 1 163 ? 36.410 20.621 -4.180 1.00 53.37 200 SER B CA 1
ATOM 2411 C C . SER B 1 163 ? 36.700 19.402 -3.352 1.00 53.33 200 SER B C 1
ATOM 2412 O O . SER B 1 163 ? 35.829 18.862 -2.668 1.00 53.44 200 SER B O 1
ATOM 2415 N N . LYS B 1 164 ? 37.944 18.959 -3.438 1.00 58.48 201 LYS B N 1
ATOM 2416 C CA . LYS B 1 164 ? 38.388 17.855 -2.621 1.00 58.48 201 LYS B CA 1
ATOM 2417 C C . LYS B 1 164 ? 38.618 18.465 -1.249 1.00 62.95 201 LYS B C 1
ATOM 2418 O O . LYS B 1 164 ? 39.597 19.179 -1.019 1.00 68.52 201 LYS B O 1
ATOM 2424 N N . GLN B 1 165 ? 37.703 18.186 -0.333 1.00 61.66 202 GLN B N 1
ATOM 2425 C CA . GLN B 1 165 ? 37.800 18.708 1.016 1.00 58.61 202 GLN B CA 1
ATOM 2426 C C . GLN B 1 165 ? 37.698 17.521 1.957 1.00 60.29 202 GLN B C 1
ATOM 2427 O O . GLN B 1 165 ? 37.470 17.675 3.149 1.00 64.86 202 GLN B O 1
ATOM 2433 N N . ASN B 1 166 ? 37.874 16.323 1.416 1.00 59.13 203 ASN B N 1
ATOM 2434 C CA . ASN B 1 166 ? 37.702 15.134 2.225 1.00 61.25 203 ASN B CA 1
ATOM 2435 C C . ASN B 1 166 ? 39.027 14.398 2.429 1.00 65.31 203 ASN B C 1
ATOM 2436 O O . ASN B 1 166 ? 39.723 14.047 1.472 1.00 65.42 203 ASN B O 1
ATOM 2441 N N . ASP B 1 167 ? 39.343 14.144 3.694 1.00 69.70 204 ASP B N 1
ATOM 2442 C CA . ASP B 1 167 ? 40.602 13.523 4.105 1.00 68.40 204 ASP B CA 1
ATOM 2443 C C . ASP B 1 167 ? 40.665 12.073 3.695 1.00 67.21 204 ASP B C 1
ATOM 2444 O O . ASP B 1 167 ? 41.742 11.509 3.470 1.00 69.60 204 ASP B O 1
ATOM 2449 N N . ASP B 1 168 ? 39.494 11.466 3.596 1.00 61.37 205 ASP B N 1
ATOM 2450 C CA . ASP B 1 168 ? 39.456 10.085 3.229 1.00 55.93 205 ASP B CA 1
ATOM 2451 C C . ASP B 1 168 ? 39.752 10.116 1.772 1.00 57.17 205 ASP B C 1
ATOM 2452 O O . ASP B 1 168 ? 39.036 10.733 0.986 1.00 55.30 205 ASP B O 1
ATOM 2457 N N . GLU B 1 169 ? 40.833 9.465 1.402 1.00 59.79 206 GLU B N 1
ATOM 2458 C CA . GLU B 1 169 ? 41.171 9.456 0.011 1.00 61.95 206 GLU B CA 1
ATOM 2459 C C . GLU B 1 169 ? 40.067 8.711 -0.715 1.00 57.18 206 GLU B C 1
ATOM 2460 O O . GLU B 1 169 ? 39.665 9.129 -1.796 1.00 58.63 206 GLU B O 1
ATOM 2466 N N . SER B 1 170 ? 39.515 7.665 -0.096 1.00 56.50 207 SER B N 1
ATOM 2467 C CA . SER B 1 170 ? 38.564 6.810 -0.815 1.00 61.51 207 SER B CA 1
ATOM 2468 C C . SER B 1 170 ? 37.314 7.566 -1.242 1.00 59.21 207 SER B C 1
ATOM 2469 O O . SER B 1 170 ? 36.720 7.259 -2.277 1.00 59.86 207 SER B O 1
ATOM 2472 N N . GLN B 1 171 ? 36.916 8.567 -0.474 1.00 56.48 208 GLN B N 1
ATOM 2473 C CA . GLN B 1 171 ? 35.741 9.318 -0.877 1.00 53.54 208 GLN B CA 1
ATOM 2474 C C . GLN B 1 171 ? 35.938 10.067 -2.196 1.00 57.57 208 GLN B C 1
ATOM 2475 O O . GLN B 1 171 ? 34.995 10.176 -2.979 1.00 58.86 208 GLN B O 1
ATOM 2481 N N . TRP B 1 172 ? 37.157 10.535 -2.476 1.00 57.33 209 TRP B N 1
ATOM 2482 C CA . TRP B 1 172 ? 37.419 11.190 -3.770 1.00 54.56 209 TRP B CA 1
ATOM 2483 C C . TRP B 1 172 ? 37.363 10.194 -4.920 1.00 55.85 209 TRP B C 1
ATOM 2484 O O . TRP B 1 172 ? 37.204 10.588 -6.075 1.00 54.41 209 TRP B O 1
ATOM 2495 N N . PHE B 1 173 ? 37.503 8.906 -4.614 1.00 61.04 210 PHE B N 1
ATOM 2496 C CA . PHE B 1 173 ? 37.705 7.935 -5.683 1.00 58.85 210 PHE B CA 1
ATOM 2497 C C . PHE B 1 173 ? 36.510 7.918 -6.638 1.00 54.78 210 PHE B C 1
ATOM 2498 O O . PHE B 1 173 ? 36.674 7.694 -7.830 1.00 58.93 210 PHE B O 1
ATOM 2506 N N . SER B 1 174 ? 35.314 8.221 -6.146 1.00 56.33 211 SER B N 1
ATOM 2507 C CA . SER B 1 174 ? 34.133 8.093 -7.005 1.00 60.90 211 SER B CA 1
ATOM 2508 C C . SER B 1 174 ? 34.117 9.145 -8.118 1.00 52.27 211 SER B C 1
ATOM 2509 O O . SER B 1 174 ? 33.290 9.063 -9.030 1.00 48.81 211 SER B O 1
ATOM 2512 N N . THR B 1 175 ? 35.035 10.113 -8.046 1.00 52.97 212 THR B N 1
ATOM 2513 C CA . THR B 1 175 ? 35.029 11.248 -8.974 1.00 53.01 212 THR B CA 1
ATOM 2514 C C . THR B 1 175 ? 35.885 11.040 -10.198 1.00 55.71 212 THR B C 1
ATOM 2515 O O . THR B 1 175 ? 36.066 11.958 -10.992 1.00 59.26 212 THR B O 1
ATOM 2519 N N . TRP B 1 176 ? 36.419 9.845 -10.357 1.00 54.11 213 TRP B N 1
ATOM 2520 C CA . TRP B 1 176 ? 37.453 9.650 -11.349 1.00 54.51 213 TRP B CA 1
ATOM 2521 C C . TRP B 1 176 ? 36.960 9.963 -12.752 1.00 50.81 213 TRP B C 1
ATOM 2522 O O . TRP B 1 176 ? 37.670 10.563 -13.540 1.00 55.08 213 TRP B O 1
ATOM 2533 N N . PHE B 1 177 ? 35.718 9.623 -13.045 1.00 45.02 214 PHE B N 1
ATOM 2534 C CA . PHE B 1 177 ? 35.252 9.743 -14.406 1.00 43.70 214 PHE B CA 1
ATOM 2535 C C . PHE B 1 177 ? 34.741 11.139 -14.717 1.00 46.81 214 PHE B C 1
ATOM 2536 O O . PHE B 1 177 ? 33.987 11.311 -15.657 1.00 54.27 214 PHE B O 1
ATOM 2544 N N . LEU B 1 178 ? 35.163 12.143 -13.963 1.00 42.56 215 LEU B N 1
ATOM 2545 C CA . LEU B 1 178 ? 34.575 13.475 -14.122 1.00 47.47 215 LEU B CA 1
ATOM 2546 C C . LEU B 1 178 ? 35.621 14.605 -14.196 1.00 53.72 215 LEU B C 1
ATOM 2547 O O . LEU B 1 178 ? 36.745 14.434 -13.723 1.00 61.65 215 LEU B O 1
ATOM 2552 N N . ASP B 1 179 ? 35.281 15.744 -14.803 1.00 47.02 216 ASP B N 1
ATOM 2553 C CA . ASP B 1 179 ? 36.245 16.850 -14.868 1.00 50.16 216 ASP B CA 1
ATOM 2554 C C . ASP B 1 179 ? 35.565 18.188 -15.144 1.00 50.06 216 ASP B C 1
ATOM 2555 O O . ASP B 1 179 ? 34.356 18.238 -15.368 1.00 51.66 216 ASP B O 1
ATOM 2560 N N . THR B 1 180 ? 36.345 19.266 -15.116 1.00 50.26 217 THR B N 1
ATOM 2561 C CA . THR B 1 180 ? 35.854 20.595 -15.467 1.00 55.53 217 THR B CA 1
ATOM 2562 C C . THR B 1 180 ? 36.455 21.027 -16.813 1.00 63.83 217 THR B C 1
ATOM 2563 O O . THR B 1 180 ? 37.638 20.781 -17.063 1.00 64.93 217 THR B O 1
ATOM 2567 N N . GLU B 1 181 ? 35.638 21.650 -17.675 1.00 64.72 218 GLU B N 1
ATOM 2568 C CA . GLU B 1 181 ? 36.038 21.999 -19.049 1.00 61.83 218 GLU B CA 1
ATOM 2569 C C . GLU B 1 181 ? 37.223 22.935 -19.065 1.00 66.93 218 GLU B C 1
ATOM 2570 O O . GLU B 1 181 ? 38.183 22.745 -19.810 1.00 76.29 218 GLU B O 1
ATOM 2576 N N . LYS B 1 182 ? 37.130 23.956 -18.231 1.00 64.20 219 LYS B N 1
ATOM 2577 C CA . LYS B 1 182 ? 38.081 25.044 -18.236 1.00 67.77 219 LYS B CA 1
ATOM 2578 C C . LYS B 1 182 ? 38.707 25.147 -16.853 1.00 70.00 219 LYS B C 1
ATOM 2579 O O . LYS B 1 182 ? 38.052 24.884 -15.841 1.00 66.79 219 LYS B O 1
ATOM 2585 N N . LYS B 1 183 ? 39.976 25.539 -16.813 1.00 77.76 220 LYS B N 1
ATOM 2586 C CA . LYS B 1 183 ? 40.724 25.572 -15.561 1.00 80.95 220 LYS B CA 1
ATOM 2587 C C . LYS B 1 183 ? 40.416 26.779 -14.663 1.00 75.30 220 LYS B C 1
ATOM 2588 O O . LYS B 1 183 ? 40.633 26.720 -13.451 1.00 75.29 220 LYS B O 1
ATOM 2594 N N . GLU B 1 184 ? 39.917 27.870 -15.238 1.00 73.69 221 GLU B N 1
ATOM 2595 C CA . GLU B 1 184 ? 39.584 29.034 -14.417 1.00 76.30 221 GLU B CA 1
ATOM 2596 C C . GLU B 1 184 ? 38.238 29.612 -14.804 1.00 73.84 221 GLU B C 1
ATOM 2597 O O . GLU B 1 184 ? 37.950 29.797 -15.990 1.00 73.24 221 GLU B O 1
ATOM 2603 N N . LYS B 1 185 ? 37.431 29.905 -13.789 1.00 78.60 222 LYS B N 1
ATOM 2604 C CA . LYS B 1 185 ? 36.109 30.460 -13.992 1.00 73.23 222 LYS B CA 1
ATOM 2605 C C . LYS B 1 185 ? 35.309 29.542 -14.934 1.00 67.30 222 LYS B C 1
ATOM 2606 O O . LYS B 1 185 ? 34.861 29.953 -16.000 1.00 69.98 222 LYS B O 1
ATOM 2612 N N . ASN B 1 186 ? 35.195 28.273 -14.539 1.00 61.96 223 ASN B N 1
ATOM 2613 C CA . ASN B 1 186 ? 34.488 27.263 -15.322 1.00 55.31 223 ASN B CA 1
ATOM 2614 C C . ASN B 1 186 ? 32.962 27.355 -15.257 1.00 55.27 223 ASN B C 1
ATOM 2615 O O . ASN B 1 186 ? 32.409 27.789 -14.260 1.00 59.70 223 ASN B O 1
ATOM 2620 N N . THR B 1 187 ? 32.285 26.894 -16.304 1.00 58.20 224 THR B N 1
ATOM 2621 C CA . THR B 1 187 ? 30.833 26.993 -16.390 1.00 53.13 224 THR B CA 1
ATOM 2622 C C . THR B 1 187 ? 30.178 25.646 -16.618 1.00 56.31 224 THR B C 1
ATOM 2623 O O . THR B 1 187 ? 28.960 25.496 -16.495 1.00 59.10 224 THR B O 1
ATOM 2627 N N . LYS B 1 188 ? 30.999 24.654 -16.921 1.00 54.92 225 LYS B N 1
ATOM 2628 C CA . LYS B 1 188 ? 30.487 23.359 -17.313 1.00 51.88 225 LYS B CA 1
ATOM 2629 C C . LYS B 1 188 ? 31.260 22.257 -16.606 1.00 51.67 225 LYS B C 1
ATOM 2630 O O . LYS B 1 188 ? 32.448 22.396 -16.321 1.00 52.26 225 LYS B O 1
ATOM 2636 N N . ILE B 1 189 ? 30.569 21.157 -16.333 1.00 56.46 226 ILE B N 1
ATOM 2637 C CA . ILE B 1 189 ? 31.163 19.972 -15.728 1.00 53.72 226 ILE B CA 1
ATOM 2638 C C . ILE B 1 189 ? 30.826 18.755 -16.582 1.00 53.35 226 ILE B C 1
ATOM 2639 O O . ILE B 1 189 ? 29.631 18.477 -16.865 1.00 53.45 226 ILE B O 1
ATOM 2644 N N . ILE B 1 190 ? 31.891 18.024 -16.933 1.00 52.95 227 ILE B N 1
ATOM 2645 C CA . ILE B 1 190 ? 31.908 17.077 -18.051 1.00 50.77 227 ILE B CA 1
ATOM 2646 C C . ILE B 1 190 ? 32.467 15.6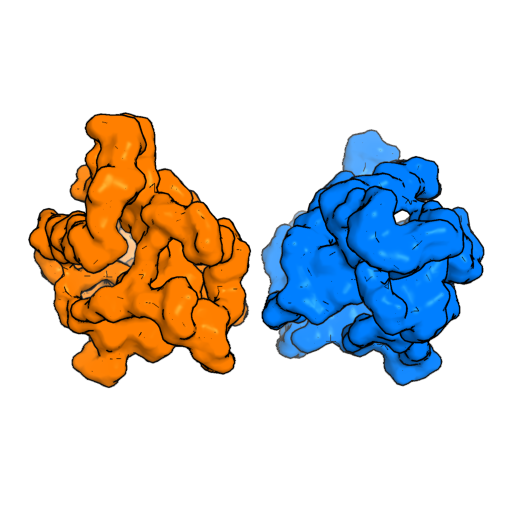95 -17.684 1.00 51.67 227 ILE B C 1
ATOM 2647 O O . ILE B 1 190 ? 32.989 15.497 -16.581 1.00 54.68 227 ILE B O 1
ATOM 2652 N N . VAL B 1 191 ? 32.309 14.744 -18.612 1.00 50.43 228 VAL B N 1
ATOM 2653 C CA . VAL B 1 191 ? 32.803 13.360 -18.494 1.00 48.10 228 VAL B CA 1
ATOM 2654 C C . VAL B 1 191 ? 34.064 13.063 -19.327 1.00 50.43 228 VAL B C 1
ATOM 2655 O O . VAL B 1 191 ? 34.371 13.789 -20.267 1.00 57.30 228 VAL B O 1
ATOM 2659 N N . ARG B 1 192 ? 34.803 12.016 -18.962 1.00 47.11 229 ARG B N 1
ATOM 2660 C CA . ARG B 1 192 ? 35.988 11.605 -19.715 1.00 53.80 229 ARG B CA 1
ATOM 2661 C C . ARG B 1 192 ? 35.981 10.092 -20.009 1.00 55.41 229 ARG B C 1
ATOM 2662 O O . ARG B 1 192 ? 35.768 9.296 -19.104 1.00 48.46 229 ARG B O 1
ATOM 2670 N N . ASN B 1 193 ? 36.177 9.695 -21.271 1.00 53.71 230 ASN B N 1
ATOM 2671 C CA . ASN B 1 193 ? 36.336 8.277 -21.598 1.00 49.66 230 ASN B CA 1
ATOM 2672 C C . ASN B 1 193 ? 37.613 7.970 -22.368 1.00 57.01 230 ASN B C 1
ATOM 2673 O O . ASN B 1 193 ? 37.685 6.989 -23.112 1.00 59.36 230 ASN B O 1
ATOM 2678 N N . ASP B 1 194 ? 38.612 8.825 -22.192 1.00 59.16 231 ASP B N 1
ATOM 2679 C CA . ASP B 1 194 ? 39.847 8.717 -22.949 1.00 60.91 231 ASP B CA 1
ATOM 2680 C C . ASP B 1 194 ? 40.991 8.172 -22.107 1.00 57.41 231 ASP B C 1
ATOM 2681 O O . ASP B 1 194 ? 42.131 8.574 -22.276 1.00 63.33 231 ASP B O 1
ATOM 2686 N N . PHE B 1 195 ? 40.684 7.296 -21.164 1.00 54.04 232 PHE B N 1
ATOM 2687 C CA . PHE B 1 195 ? 41.754 6.656 -20.420 1.00 59.17 232 PHE B CA 1
ATOM 2688 C C . PHE B 1 195 ? 41.886 5.206 -20.787 1.00 61.32 232 PHE B C 1
ATOM 2689 O O . PHE B 1 195 ? 40.913 4.556 -21.178 1.00 60.15 232 PHE B O 1
ATOM 2697 N N . PRO B 1 196 ? 43.113 4.697 -20.698 1.00 60.89 233 PRO B N 1
ATOM 2698 C CA . PRO B 1 196 ? 43.284 3.281 -21.007 1.00 60.86 233 PRO B CA 1
ATOM 2699 C C . PRO B 1 196 ? 42.794 2.426 -19.851 1.00 56.48 233 PRO B C 1
ATOM 2700 O O . PRO B 1 196 ? 42.994 2.788 -18.689 1.00 60.41 233 PRO B O 1
ATOM 2704 N N . PHE B 1 197 ? 42.160 1.307 -20.187 1.00 54.72 234 PHE B N 1
ATOM 2705 C CA . PHE B 1 197 ? 41.589 0.384 -19.215 1.00 51.26 234 PHE B CA 1
ATOM 2706 C C . PHE B 1 197 ? 41.916 -1.049 -19.607 1.00 58.14 234 PHE B C 1
ATOM 2707 O O . PHE B 1 197 ? 42.024 -1.355 -20.796 1.00 71.79 234 PHE B O 1
ATOM 2715 N N . GLU B 1 198 ? 42.049 -1.933 -18.621 1.00 55.20 235 GLU B N 1
ATOM 2716 C CA . GLU B 1 198 ? 42.431 -3.333 -18.890 1.00 63.09 235 GLU B CA 1
ATOM 2717 C C . GLU B 1 198 ? 41.803 -4.274 -17.837 1.00 57.81 235 GLU B C 1
ATOM 2718 O O . GLU B 1 198 ? 41.611 -3.887 -16.684 1.00 56.88 235 GLU B O 1
ATOM 2724 N N . TRP B 1 199 ? 41.414 -5.478 -18.248 1.00 57.02 236 TRP B N 1
ATOM 2725 C CA . TRP B 1 199 ? 40.763 -6.438 -17.347 1.00 56.33 236 TRP B CA 1
ATOM 2726 C C . TRP B 1 199 ? 41.681 -6.897 -16.201 1.00 61.15 236 TRP B C 1
ATOM 2727 O O . TRP B 1 199 ? 42.885 -7.035 -16.405 1.00 69.45 236 TRP B O 1
ATOM 2738 N N . VAL B 1 200 ? 41.140 -7.134 -15.001 1.00 61.39 237 VAL B N 1
ATOM 2739 C CA . VAL B 1 200 ? 41.988 -7.556 -13.868 1.00 58.59 237 VAL B CA 1
ATOM 2740 C C . VAL B 1 200 ? 41.533 -8.857 -13.173 1.00 60.85 237 VAL B C 1
ATOM 2741 O O . VAL B 1 200 ? 40.349 -9.027 -12.913 1.00 65.89 237 VAL B O 1
ATOM 2745 N N . ASP B 1 201 ? 42.475 -9.761 -12.870 1.00 62.67 238 ASP B N 1
ATOM 2746 C CA . ASP B 1 201 ? 42.189 -11.019 -12.156 1.00 58.11 238 ASP B CA 1
ATOM 2747 C C . ASP B 1 201 ? 42.389 -10.927 -10.643 1.00 58.72 238 ASP B C 1
ATOM 2748 O O . ASP B 1 201 ? 43.417 -11.353 -10.102 1.00 56.75 238 ASP B O 1
ATOM 2753 N N . TRP B 1 202 ? 41.367 -10.399 -9.975 1.00 57.64 239 TRP B N 1
ATOM 2754 C CA . TRP B 1 202 ? 41.385 -10.201 -8.537 1.00 59.35 239 TRP B CA 1
ATOM 2755 C C . TRP B 1 202 ? 41.468 -11.548 -7.887 1.00 58.63 239 TRP B C 1
ATOM 2756 O O . TRP B 1 202 ? 42.261 -11.762 -6.975 1.00 62.31 239 TRP B O 1
ATOM 2767 N N . ARG B 1 203 ? 40.637 -12.455 -8.388 1.00 56.29 240 ARG B N 1
ATOM 2768 C CA . ARG B 1 203 ? 40.460 -13.766 -7.794 1.00 61.82 240 ARG B CA 1
ATOM 2769 C C . ARG B 1 203 ? 41.790 -14.479 -7.622 1.00 62.95 240 ARG B C 1
ATOM 2770 O O . ARG B 1 203 ? 41.960 -15.265 -6.695 1.00 65.60 240 ARG B O 1
ATOM 2778 N N . ASN B 1 204 ? 42.735 -14.213 -8.514 1.00 61.42 241 ASN B N 1
ATOM 2779 C CA . ASN B 1 204 ? 44.063 -14.775 -8.328 1.00 64.46 241 ASN B CA 1
ATOM 2780 C C . ASN B 1 204 ? 45.159 -13.779 -7.933 1.00 65.36 241 ASN B C 1
ATOM 2781 O O . ASN B 1 204 ? 45.937 -14.058 -7.027 1.00 67.46 241 ASN B O 1
ATOM 2786 N N . LYS B 1 205 ? 45.200 -12.610 -8.563 1.00 63.03 242 LYS B N 1
ATOM 2787 C CA . LYS B 1 205 ? 46.326 -11.704 -8.330 1.00 68.40 242 LYS B CA 1
ATOM 2788 C C . LYS B 1 205 ? 46.090 -10.574 -7.300 1.00 72.81 242 LYS B C 1
ATOM 2789 O O . LYS B 1 205 ? 46.798 -10.491 -6.287 1.00 75.16 242 LYS B O 1
ATOM 2795 N N . GLY B 1 206 ? 45.097 -9.723 -7.556 1.00 69.17 243 GLY B N 1
ATOM 2796 C CA . GLY B 1 206 ? 44.847 -8.537 -6.746 1.00 62.03 243 GLY B CA 1
ATOM 2797 C C . GLY B 1 206 ? 44.457 -8.804 -5.309 1.00 61.01 243 GLY B C 1
ATOM 2798 O O . GLY B 1 206 ? 44.910 -8.127 -4.388 1.00 64.11 243 GLY B O 1
ATOM 2799 N N . GLN B 1 207 ? 43.617 -9.810 -5.125 1.00 60.34 244 GLN B N 1
ATOM 2800 C CA . GLN B 1 207 ? 43.061 -10.145 -3.829 1.00 60.66 244 GLN B CA 1
ATOM 2801 C C . GLN B 1 207 ? 44.207 -10.417 -2.861 1.00 67.23 244 GLN B C 1
ATOM 2802 O O . GLN B 1 207 ? 44.155 -10.063 -1.679 1.00 69.85 244 GLN B O 1
ATOM 2808 N N . HIS B 1 208 ? 45.248 -11.047 -3.389 1.00 67.59 245 HIS B N 1
ATOM 2809 C CA . HIS B 1 208 ? 46.457 -11.358 -2.632 1.00 74.24 245 HIS B CA 1
ATOM 2810 C C . HIS B 1 208 ? 47.575 -10.300 -2.640 1.00 66.34 245 HIS B C 1
ATOM 2811 O O . HIS B 1 208 ? 48.405 -10.252 -1.724 1.00 64.43 245 HIS B O 1
ATOM 2818 N N . ASP B 1 209 ? 47.599 -9.468 -3.675 1.00 61.93 246 ASP B N 1
ATOM 2819 C CA . ASP B 1 209 ? 48.703 -8.531 -3.887 1.00 66.44 246 ASP B CA 1
ATOM 2820 C C . ASP B 1 209 ? 48.789 -7.627 -2.672 1.00 68.67 246 ASP B C 1
ATOM 2821 O O . ASP B 1 209 ? 47.806 -7.010 -2.290 1.00 68.99 246 ASP B O 1
ATOM 2826 N N . GLU B 1 210 ? 49.955 -7.580 -2.035 1.00 74.95 247 GLU B N 1
ATOM 2827 C CA . GLU B 1 210 ? 50.141 -6.743 -0.850 1.00 73.72 247 GLU B CA 1
ATOM 2828 C C . GLU B 1 210 ? 49.915 -5.323 -1.288 1.00 72.96 247 GLU B C 1
ATOM 2829 O O . GLU B 1 210 ? 49.800 -5.063 -2.478 1.00 71.05 247 GLU B O 1
ATOM 2835 N N . LYS B 1 211 ? 49.753 -4.417 -0.335 1.00 71.97 248 LYS B N 1
ATOM 2836 C CA . LYS B 1 211 ? 49.687 -2.994 -0.653 1.00 77.86 248 LYS B CA 1
ATOM 2837 C C . LYS B 1 211 ? 48.289 -2.643 -1.146 1.00 73.29 248 LYS B C 1
ATOM 2838 O O . LYS B 1 211 ? 47.800 -1.547 -0.888 1.00 77.12 248 LYS B O 1
ATOM 2844 N N . VAL B 1 212 ? 47.639 -3.585 -1.833 1.00 69.08 249 VAL B N 1
ATOM 2845 C CA . VAL B 1 212 ? 46.258 -3.395 -2.292 1.00 69.89 249 VAL B CA 1
ATOM 2846 C C . VAL B 1 212 ? 45.314 -4.594 -2.243 1.00 60.83 249 VAL B C 1
ATOM 2847 O O . VAL B 1 212 ? 44.215 -4.530 -2.767 1.00 53.06 249 VAL B O 1
ATOM 2851 N N . GLY B 1 213 ? 45.744 -5.678 -1.623 1.00 65.05 250 GLY B N 1
ATOM 2852 C CA . GLY B 1 213 ? 44.938 -6.877 -1.570 1.00 62.98 250 GLY B CA 1
ATOM 2853 C C . GLY B 1 213 ? 43.599 -6.749 -0.887 1.00 64.90 250 GLY B C 1
ATOM 2854 O O . GLY B 1 213 ? 42.701 -7.555 -1.114 1.00 67.94 250 GLY B O 1
ATOM 2855 N N . LYS B 1 214 ? 43.452 -5.756 -0.024 1.00 65.93 251 LYS B N 1
ATOM 2856 C CA . LYS B 1 214 ? 42.282 -5.758 0.840 1.00 65.45 251 LYS B CA 1
ATOM 2857 C C . LYS B 1 214 ? 41.237 -4.676 0.648 1.00 60.87 251 LYS B C 1
ATOM 2858 O O . LYS B 1 214 ? 40.327 -4.546 1.452 1.00 61.97 251 LYS B O 1
ATOM 2864 N N . ILE B 1 215 ? 41.345 -3.927 -0.432 1.00 62.37 252 ILE B N 1
ATOM 2865 C CA . ILE B 1 215 ? 40.409 -2.846 -0.702 1.00 66.46 252 ILE B CA 1
ATOM 2866 C C . ILE B 1 215 ? 38.933 -3.266 -0.931 1.00 67.32 252 ILE B C 1
ATOM 2867 O O . ILE B 1 215 ? 38.003 -2.497 -0.643 1.00 64.73 252 ILE B O 1
ATOM 2872 N N . PHE B 1 216 ? 38.720 -4.471 -1.451 1.00 63.62 253 PHE B N 1
ATOM 2873 C CA . PHE B 1 216 ? 37.361 -4.980 -1.648 1.00 63.64 253 PHE B CA 1
ATOM 2874 C C . PHE B 1 216 ? 37.031 -6.095 -0.697 1.00 66.36 253 PHE B C 1
ATOM 2875 O O . PHE B 1 216 ? 37.116 -7.265 -1.056 1.00 67.20 253 PHE B O 1
ATOM 2883 N N . LYS B 1 217 ? 36.641 -5.745 0.514 1.00 64.31 254 LYS B N 1
ATOM 2884 C CA . LYS B 1 217 ? 36.279 -6.775 1.451 1.00 61.62 254 LYS B CA 1
ATOM 2885 C C . LYS B 1 217 ? 34.822 -7.138 1.261 1.00 64.64 254 LYS B C 1
ATOM 2886 O O . LYS B 1 217 ? 34.374 -8.185 1.724 1.00 70.01 254 LYS B O 1
ATOM 2892 N N . ASN B 1 218 ? 34.080 -6.295 0.557 1.00 59.99 255 ASN B N 1
ATOM 2893 C CA . ASN B 1 218 ? 32.639 -6.497 0.477 1.00 67.49 255 ASN B CA 1
ATOM 2894 C C . ASN B 1 218 ? 32.192 -7.653 -0.441 1.00 70.00 255 ASN B C 1
ATOM 2895 O O . ASN B 1 218 ? 30.997 -7.967 -0.520 1.00 72.75 255 ASN B O 1
ATOM 2900 N N . VAL B 1 219 ? 33.151 -8.320 -1.084 1.00 63.07 256 VAL B N 1
ATOM 2901 C CA . VAL B 1 219 ? 32.831 -9.412 -2.005 1.00 55.89 256 VAL B CA 1
ATOM 2902 C C . VAL B 1 219 ? 33.490 -10.718 -1.593 1.00 60.74 256 VAL B C 1
ATOM 2903 O O . VAL B 1 219 ? 34.646 -10.716 -1.170 1.00 62.74 256 VAL B O 1
ATOM 2907 N N . ASP B 1 220 ? 32.768 -11.832 -1.750 1.00 65.98 257 ASP B N 1
ATOM 2908 C CA . ASP B 1 220 ? 33.273 -13.156 -1.355 1.00 63.00 257 ASP B CA 1
ATOM 2909 C C . ASP B 1 220 ? 34.438 -13.641 -2.201 1.00 59.64 257 ASP B C 1
ATOM 2910 O O . ASP B 1 220 ? 35.389 -14.219 -1.678 1.00 64.17 257 ASP B O 1
ATOM 2915 N N . TRP B 1 221 ? 34.335 -13.434 -3.508 1.00 61.67 258 TRP B N 1
ATOM 2916 C CA . TRP B 1 221 ? 35.397 -13.766 -4.464 1.00 64.41 258 TRP B CA 1
ATOM 2917 C C . TRP B 1 221 ? 35.555 -15.263 -4.646 1.00 64.49 258 TRP B C 1
ATOM 2918 O O . TRP B 1 221 ? 35.367 -15.803 -5.737 1.00 64.58 258 TRP B O 1
ATOM 2929 N N . ASP B 1 222 ? 35.875 -15.929 -3.550 1.00 61.99 259 ASP B N 1
ATOM 2930 C CA . ASP B 1 222 ? 36.113 -17.354 -3.551 1.00 62.47 259 ASP B CA 1
ATOM 2931 C C . ASP B 1 222 ? 34.849 -18.117 -3.931 1.00 67.31 259 ASP B C 1
ATOM 2932 O O . ASP B 1 222 ? 34.928 -19.244 -4.424 1.00 73.47 259 ASP B O 1
ATOM 2937 N N . ASN B 1 223 ? 33.683 -17.519 -3.707 1.00 65.96 260 ASN B N 1
ATOM 2938 C CA . ASN B 1 223 ? 32.450 -18.192 -4.101 1.00 69.12 260 ASN B CA 1
ATOM 2939 C C . ASN B 1 223 ? 31.445 -17.393 -4.936 1.00 68.21 260 ASN B C 1
ATOM 2940 O O . ASN B 1 223 ? 30.410 -17.926 -5.341 1.00 71.11 260 ASN B O 1
ATOM 2945 N N . ASP B 1 224 ? 31.767 -16.149 -5.261 1.00 60.85 261 ASP B N 1
ATOM 2946 C CA . ASP B 1 224 ? 30.763 -15.284 -5.861 1.00 55.60 261 ASP B CA 1
ATOM 2947 C C . ASP B 1 224 ? 31.127 -14.965 -7.299 1.00 52.67 261 ASP B C 1
ATOM 2948 O O . ASP B 1 224 ? 32.188 -14.427 -7.569 1.00 54.04 261 ASP B O 1
ATOM 2953 N N . LEU B 1 225 ? 30.240 -15.307 -8.226 1.00 53.99 262 LEU B N 1
ATOM 2954 C CA . LEU B 1 225 ? 30.499 -15.080 -9.650 1.00 48.05 262 LEU B CA 1
ATOM 2955 C C . LEU B 1 225 ? 29.820 -13.827 -10.160 1.00 50.51 262 LEU B C 1
ATOM 2956 O O . LEU B 1 225 ? 29.984 -13.458 -11.319 1.00 50.80 262 LEU B O 1
ATOM 2961 N N . SER B 1 226 ? 29.032 -13.187 -9.304 1.00 50.17 263 SER B N 1
ATOM 2962 C CA . SER B 1 226 ? 28.255 -12.044 -9.741 1.00 47.46 263 SER B CA 1
ATOM 2963 C C . SER B 1 226 ? 29.174 -10.885 -10.029 1.00 48.39 263 SER B C 1
ATOM 2964 O O . SER B 1 226 ? 28.807 -9.976 -10.768 1.00 51.63 263 SER B O 1
ATOM 2967 N N . TYR B 1 227 ? 30.384 -10.942 -9.477 1.00 44.23 264 TYR B N 1
ATOM 2968 C CA . TYR B 1 227 ? 31.270 -9.785 -9.481 1.00 45.51 264 TYR B CA 1
ATOM 2969 C C . TYR B 1 227 ? 32.571 -10.050 -10.230 1.00 48.25 264 TYR B C 1
ATOM 2970 O O . TYR B 1 227 ? 33.104 -11.157 -10.181 1.00 50.00 264 TYR B O 1
ATOM 2979 N N . GLU B 1 228 ? 33.065 -9.040 -10.947 1.00 52.68 265 GLU B N 1
ATOM 2980 C CA . GLU B 1 228 ? 34.377 -9.133 -11.621 1.00 53.34 265 GLU B CA 1
ATOM 2981 C C . GLU B 1 228 ? 35.058 -7.740 -11.678 1.00 56.67 265 GLU B C 1
ATOM 2982 O O . GLU B 1 228 ? 34.369 -6.721 -11.621 1.00 54.55 265 GLU B O 1
ATOM 2988 N N . VAL B 1 229 ? 36.387 -7.681 -11.829 1.00 60.75 266 VAL B N 1
ATOM 2989 C CA . VAL B 1 229 ? 37.126 -6.402 -11.667 1.00 61.46 266 VAL B CA 1
ATOM 2990 C C . VAL B 1 229 ? 37.882 -5.821 -12.893 1.00 62.56 266 VAL B C 1
ATOM 2991 O O . VAL B 1 229 ? 38.553 -6.550 -13.651 1.00 65.07 266 VAL B O 1
ATOM 2995 N N . ILE B 1 230 ? 37.806 -4.490 -13.026 1.00 57.41 267 ILE B N 1
ATOM 2996 C CA . ILE B 1 230 ? 38.406 -3.709 -14.122 1.00 58.01 267 ILE B CA 1
ATOM 2997 C C . ILE B 1 230 ? 39.444 -2.691 -13.610 1.00 64.86 267 ILE B C 1
ATOM 2998 O O . ILE B 1 230 ? 39.335 -2.195 -12.484 1.00 65.66 267 ILE B O 1
ATOM 3003 N N . GLY B 1 231 ? 40.461 -2.407 -14.430 1.00 62.68 268 GLY B N 1
ATOM 3004 C CA . GLY B 1 231 ? 41.500 -1.443 -14.084 1.00 62.53 268 GLY B CA 1
ATOM 3005 C C . GLY B 1 231 ? 41.669 -0.225 -14.992 1.00 65.27 268 GLY B C 1
ATOM 3006 O O . GLY B 1 231 ? 41.494 -0.333 -16.218 1.00 66.63 268 GLY B O 1
ATOM 3007 N N . ILE B 1 232 ? 41.987 0.931 -14.391 1.00 62.12 269 ILE B N 1
ATOM 3008 C CA . ILE B 1 232 ? 42.251 2.175 -15.136 1.00 63.81 269 ILE B CA 1
ATOM 3009 C C . ILE B 1 232 ? 43.630 2.868 -14.910 1.00 78.35 269 ILE B C 1
ATOM 3010 O O . ILE B 1 232 ? 44.028 3.116 -13.757 1.00 78.70 269 ILE B O 1
ATOM 3015 N N . ASP B 1 233 ? 44.303 3.237 -16.018 1.00 79.24 270 ASP B N 1
ATOM 3016 C CA . ASP B 1 233 ? 45.702 3.717 -16.002 1.00 73.98 270 ASP B CA 1
ATOM 3017 C C . ASP B 1 233 ? 45.853 5.244 -16.205 1.00 74.18 270 ASP B C 1
ATOM 3018 O O . ASP B 1 233 ? 45.799 5.748 -17.334 1.00 75.83 270 ASP B O 1
ATOM 3023 N N . PHE B 1 234 ? 46.111 5.960 -15.113 1.00 73.05 271 PHE B N 1
ATOM 3024 C CA . PHE B 1 234 ? 46.123 7.421 -15.121 1.00 73.49 271 PHE B CA 1
ATOM 3025 C C . PHE B 1 234 ? 47.504 8.042 -15.235 1.00 84.63 271 PHE B C 1
ATOM 3026 O O . PHE B 1 234 ? 47.652 9.259 -15.092 1.00 81.58 271 PHE B O 1
ATOM 3034 N N . THR B 1 235 ? 48.511 7.204 -15.448 1.00 89.82 272 THR B N 1
ATOM 3035 C CA . THR B 1 235 ? 49.908 7.635 -15.435 1.00 92.20 272 THR B CA 1
ATOM 3036 C C . THR B 1 235 ? 50.242 8.622 -16.549 1.00 94.14 272 THR B C 1
ATOM 3037 O O . THR B 1 235 ? 51.129 9.465 -16.397 1.00 100.03 272 THR B O 1
ATOM 3041 N N . GLU B 1 236 ? 49.575 8.492 -17.689 1.00 84.51 273 GLU B N 1
ATOM 3042 C CA . GLU B 1 236 ? 49.925 9.358 -18.796 1.00 87.07 273 GLU B CA 1
ATOM 3043 C C . GLU B 1 236 ? 48.795 10.316 -19.234 1.00 83.56 273 GLU B C 1
ATOM 3044 O O . GLU B 1 236 ? 48.687 10.653 -20.413 1.00 84.91 273 GLU B O 1
ATOM 3050 N N . ALA B 1 237 ? 47.973 10.773 -18.282 1.00 78.71 274 ALA B N 1
ATOM 3051 C CA . ALA B 1 237 ? 46.893 11.728 -18.588 1.00 77.22 274 ALA B CA 1
ATOM 3052 C C . ALA B 1 237 ? 46.613 12.727 -17.459 1.00 70.54 274 ALA B C 1
ATOM 3053 O O . ALA B 1 237 ? 46.968 12.498 -16.301 1.00 67.17 274 ALA B O 1
ATOM 3055 N N . THR B 1 238 ? 45.945 13.823 -17.810 1.00 63.66 275 THR B N 1
ATOM 3056 C CA . THR B 1 238 ? 45.717 14.924 -16.881 1.00 62.72 275 THR B CA 1
ATOM 3057 C C . THR B 1 238 ? 44.288 15.450 -16.840 1.00 65.24 275 THR B C 1
ATOM 3058 O O . THR B 1 238 ? 43.593 15.486 -17.852 1.00 66.16 275 THR B O 1
ATOM 3062 N N . LYS B 1 239 ? 43.875 15.876 -15.650 1.00 68.21 276 LYS B N 1
ATOM 3063 C CA . LYS B 1 239 ? 42.556 16.461 -15.432 1.00 67.79 276 LYS B CA 1
ATOM 3064 C C . LYS B 1 239 ? 42.625 17.771 -14.677 1.00 65.07 276 LYS B C 1
ATOM 3065 O O . LYS B 1 239 ? 43.558 18.012 -13.906 1.00 71.49 276 LYS B O 1
ATOM 3071 N N . ASN B 1 240 ? 41.588 18.582 -14.848 1.00 59.19 277 ASN B N 1
ATOM 3072 C CA . ASN B 1 240 ? 41.567 19.916 -14.274 1.00 64.51 277 ASN B CA 1
ATOM 3073 C C . ASN B 1 240 ? 41.296 19.888 -12.774 1.00 67.21 277 ASN B C 1
ATOM 3074 O O . ASN B 1 240 ? 41.209 20.933 -12.118 1.00 65.12 277 ASN B O 1
ATOM 3079 N N . ILE B 1 241 ? 41.117 18.675 -12.257 1.00 69.78 278 ILE B N 1
ATOM 3080 C CA . ILE B 1 241 ? 40.909 18.433 -10.833 1.00 67.40 278 ILE B CA 1
ATOM 3081 C C . ILE B 1 241 ? 41.822 17.320 -10.338 1.00 68.56 278 ILE B C 1
ATOM 3082 O O . ILE B 1 241 ? 42.448 16.623 -11.145 1.00 65.57 278 ILE B O 1
ATOM 3087 N N . GLU B 1 242 ? 41.879 17.155 -9.016 1.00 63.20 279 GLU B N 1
ATOM 3088 C CA . GLU B 1 242 ? 42.817 16.234 -8.398 1.00 62.21 279 GLU B CA 1
ATOM 3089 C C . GLU B 1 242 ? 42.665 14.866 -9.022 1.00 64.26 279 GLU B C 1
ATOM 3090 O O . GLU B 1 242 ? 41.569 14.433 -9.357 1.00 61.19 279 GLU B O 1
ATOM 3096 N N . THR B 1 243 ? 43.801 14.213 -9.207 1.00 71.35 280 THR B N 1
ATOM 3097 C CA . THR B 1 243 ? 43.880 12.958 -9.923 1.00 68.41 280 THR B CA 1
ATOM 3098 C C . THR B 1 243 ? 44.498 11.908 -9.033 1.00 72.61 280 THR B C 1
ATOM 3099 O O . THR B 1 243 ? 45.165 12.235 -8.046 1.00 77.61 280 THR B O 1
ATOM 3103 N N . ASN B 1 244 ? 44.251 10.646 -9.357 1.00 70.54 281 ASN B N 1
ATOM 3104 C CA . ASN B 1 244 ? 44.903 9.545 -8.670 1.00 77.67 281 ASN B CA 1
ATOM 3105 C C . ASN B 1 244 ? 45.880 8.804 -9.577 1.00 72.25 281 ASN B C 1
ATOM 3106 O O . ASN B 1 244 ? 45.881 8.996 -10.788 1.00 69.61 281 ASN B O 1
ATOM 3111 N N . GLN B 1 245 ? 46.704 7.944 -8.998 1.00 70.38 282 GLN B N 1
ATOM 3112 C CA . GLN B 1 245 ? 47.457 7.043 -9.836 1.00 71.30 282 GLN B CA 1
ATOM 3113 C C . GLN B 1 245 ? 46.873 5.665 -9.540 1.00 69.38 282 GLN B C 1
ATOM 3114 O O . GLN B 1 245 ? 46.880 5.218 -8.395 1.00 73.24 282 GLN B O 1
ATOM 3120 N N . ILE B 1 246 ? 46.279 5.054 -10.567 1.00 67.25 283 ILE B N 1
ATOM 3121 C CA . ILE B 1 246 ? 45.726 3.689 -10.498 1.00 66.85 283 ILE B CA 1
ATOM 3122 C C . ILE B 1 246 ? 44.526 3.438 -9.574 1.00 66.72 283 ILE B C 1
ATOM 3123 O O . ILE B 1 246 ? 44.632 3.582 -8.354 1.00 69.09 283 ILE B O 1
ATOM 3128 N N . LEU B 1 247 ? 43.392 3.056 -10.158 1.00 64.10 284 LEU B N 1
ATOM 3129 C CA . LEU B 1 247 ? 42.210 2.677 -9.379 1.00 58.88 284 LEU B CA 1
ATOM 3130 C C . LEU B 1 247 ? 41.534 1.458 -9.986 1.00 58.32 284 LEU B C 1
ATOM 3131 O O . LEU B 1 247 ? 41.671 1.191 -11.172 1.00 55.66 284 LEU B O 1
ATOM 3136 N N . PHE B 1 248 ? 40.782 0.739 -9.158 1.00 63.39 285 PHE B N 1
ATOM 3137 C CA . PHE B 1 248 ? 40.127 -0.511 -9.546 1.00 61.35 285 PHE B CA 1
ATOM 3138 C C . PHE B 1 248 ? 38.593 -0.472 -9.344 1.00 61.12 285 PHE B C 1
ATOM 3139 O O . PHE B 1 248 ? 38.113 0.021 -8.324 1.00 65.87 285 PHE B O 1
ATOM 3147 N N . VAL B 1 249 ? 37.830 -1.004 -10.302 1.00 55.72 286 VAL B N 1
ATOM 3148 C CA . VAL B 1 249 ? 36.356 -0.956 -10.258 1.00 58.46 286 VAL B CA 1
ATOM 3149 C C . VAL B 1 249 ? 35.632 -2.306 -10.404 1.00 62.54 286 VAL B C 1
ATOM 3150 O O . VAL B 1 249 ? 36.002 -3.110 -11.260 1.00 64.69 286 VAL B O 1
ATOM 3154 N N . GLN B 1 250 ? 34.573 -2.541 -9.621 1.00 61.24 287 GLN B N 1
ATOM 3155 C CA . GLN B 1 250 ? 33.853 -3.817 -9.722 1.00 56.83 287 GLN B CA 1
ATOM 3156 C C . GLN B 1 250 ? 32.534 -3.730 -10.516 1.00 54.45 287 GLN B C 1
ATOM 3157 O O . GLN B 1 250 ? 31.854 -2.692 -10.538 1.00 53.84 287 GLN B O 1
ATOM 3163 N N . MET B 1 251 ? 32.260 -4.813 -11.244 1.00 47.88 288 MET B N 1
ATOM 3164 C CA . MET B 1 251 ? 31.076 -4.979 -12.073 1.00 41.96 288 MET B CA 1
ATOM 3165 C C . MET B 1 251 ? 30.229 -6.079 -11.466 1.00 43.53 288 MET B C 1
ATOM 3166 O O . MET B 1 251 ? 30.767 -7.076 -10.954 1.00 47.58 288 MET B O 1
ATOM 3171 N N . HIS B 1 252 ? 28.914 -5.907 -11.525 1.00 39.84 289 HIS B N 1
ATOM 3172 C CA . HIS B 1 252 ? 28.028 -6.876 -10.915 1.00 42.87 289 HIS B CA 1
ATOM 3173 C C . HIS B 1 252 ? 26.986 -7.314 -11.947 1.00 46.93 289 HIS B C 1
ATOM 3174 O O . HIS B 1 252 ? 26.391 -6.475 -12.610 1.00 46.11 289 HIS B O 1
ATOM 3181 N N . TYR B 1 253 ? 26.755 -8.617 -12.088 1.00 47.21 290 TYR B N 1
ATOM 3182 C CA . TYR B 1 253 ? 25.729 -9.096 -13.008 1.00 44.59 290 TYR B CA 1
ATOM 3183 C C . TYR B 1 253 ? 24.361 -9.070 -12.344 1.00 47.26 290 TYR B C 1
ATOM 3184 O O . TYR B 1 253 ? 24.153 -9.668 -11.278 1.00 51.32 290 TYR B O 1
ATOM 3193 N N . ASN B 1 254 ? 23.432 -8.363 -12.974 1.00 43.08 291 ASN B N 1
ATOM 3194 C CA . ASN B 1 254 ? 22.102 -8.234 -12.417 1.00 46.23 291 ASN B CA 1
ATOM 3195 C C . ASN B 1 254 ? 21.172 -9.363 -12.832 1.00 53.41 291 ASN B C 1
ATOM 3196 O O . ASN B 1 254 ? 20.661 -9.367 -13.962 1.00 49.13 291 ASN B O 1
ATOM 3201 N N . GLU B 1 255 ? 20.937 -10.290 -11.900 1.00 57.83 292 GLU B N 1
ATOM 3202 C CA . GLU B 1 255 ? 20.131 -11.481 -12.158 1.00 57.62 292 GLU B CA 1
ATOM 3203 C C . GLU B 1 255 ? 18.781 -11.076 -12.708 1.00 58.36 292 GLU B C 1
ATOM 3204 O O . GLU B 1 255 ? 18.331 -11.574 -13.747 1.00 62.26 292 GLU B O 1
ATOM 3210 N N . LYS B 1 256 ? 18.151 -10.150 -11.995 1.00 56.25 293 LYS B N 1
ATOM 3211 C CA . LYS B 1 256 ? 16.826 -9.678 -12.337 1.00 55.29 293 LYS B CA 1
ATOM 3212 C C . LYS B 1 256 ? 16.838 -9.015 -13.702 1.00 51.20 293 LYS B C 1
ATOM 3213 O O . LYS B 1 256 ? 16.043 -9.360 -14.568 1.00 57.66 293 LYS B O 1
ATOM 3219 N N . ILE B 1 257 ? 17.758 -8.083 -13.899 1.00 47.70 294 ILE B N 1
ATOM 3220 C CA . ILE B 1 257 ? 17.837 -7.353 -15.161 1.00 47.25 294 ILE B CA 1
ATOM 3221 C C . ILE B 1 257 ? 18.466 -8.179 -16.280 1.00 48.04 294 ILE B C 1
ATOM 3222 O O . ILE B 1 257 ? 18.102 -8.035 -17.444 1.00 47.88 294 ILE B O 1
ATOM 3227 N N . GLY B 1 258 ? 19.417 -9.039 -15.932 1.00 49.35 295 GLY B N 1
ATOM 3228 C CA . GLY B 1 258 ? 20.025 -9.917 -16.924 1.00 56.00 295 GLY B CA 1
ATOM 3229 C C . GLY B 1 258 ? 21.198 -9.387 -17.738 1.00 53.12 295 GLY B C 1
ATOM 3230 O O . GLY B 1 258 ? 21.486 -9.898 -18.831 1.00 52.70 295 GLY B O 1
ATOM 3231 N N . LYS B 1 259 ? 21.880 -8.372 -17.216 1.00 47.51 296 LYS B N 1
ATOM 3232 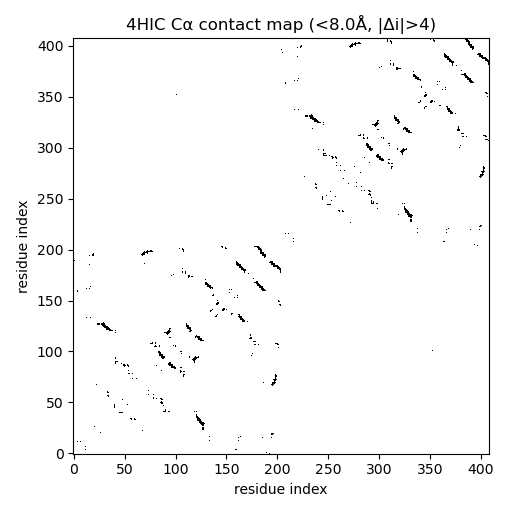C CA . LYS B 1 259 ? 23.094 -7.868 -17.847 1.00 42.94 296 LYS B CA 1
ATOM 3233 C C . LYS B 1 259 ? 24.053 -7.385 -16.772 1.00 43.22 296 LYS B C 1
ATOM 3234 O O . LYS B 1 259 ? 23.681 -7.282 -15.610 1.00 44.61 296 LYS B O 1
ATOM 3240 N N . TRP B 1 260 ? 25.298 -7.143 -17.160 1.00 47.96 297 TRP B N 1
ATOM 3241 C CA . TRP B 1 260 ? 26.321 -6.602 -16.266 1.00 40.25 297 TRP B CA 1
ATOM 3242 C C . TRP B 1 260 ? 26.146 -5.130 -16.029 1.00 37.11 297 TRP B C 1
ATOM 3243 O O . TRP B 1 260 ? 25.695 -4.413 -16.901 1.00 46.37 297 TRP B O 1
ATOM 3254 N N . GLN B 1 261 ? 26.525 -4.678 -14.847 1.00 33.95 298 GLN B N 1
ATOM 3255 C CA . GLN B 1 261 ? 26.428 -3.275 -14.502 1.00 32.07 298 GLN B CA 1
ATOM 3256 C C . GLN B 1 261 ? 27.676 -2.764 -13.820 1.00 36.25 298 GLN B C 1
ATOM 3257 O O . GLN B 1 261 ? 28.455 -3.526 -13.235 1.00 39.74 298 GLN B O 1
ATOM 3263 N N . VAL B 1 262 ? 27.815 -1.448 -13.868 1.00 36.27 299 VAL B N 1
ATOM 3264 C CA . VAL B 1 262 ? 28.939 -0.736 -13.302 1.00 39.58 299 VAL B CA 1
ATOM 3265 C C . VAL B 1 262 ? 28.584 -0.330 -11.870 1.00 47.73 299 VAL B C 1
ATOM 3266 O O . VAL B 1 262 ? 27.601 0.403 -11.658 1.00 51.64 299 VAL B O 1
ATOM 3270 N N . THR B 1 263 ? 29.309 -0.856 -10.881 1.00 43.12 300 THR B N 1
ATOM 3271 C CA . THR B 1 263 ? 29.002 -0.509 -9.495 1.00 45.74 300 THR B CA 1
ATOM 3272 C C . THR B 1 263 ? 29.687 0.796 -9.105 1.00 41.75 300 THR B C 1
ATOM 3273 O O . THR B 1 263 ? 30.439 1.368 -9.879 1.00 33.91 300 THR B O 1
ATOM 3277 N N . GLY B 1 264 ? 29.420 1.253 -7.890 1.00 43.74 301 GLY B N 1
ATOM 3278 C CA . GLY B 1 264 ? 30.025 2.463 -7.396 1.00 40.00 301 GLY B CA 1
ATOM 3279 C C . GLY B 1 264 ? 31.184 2.119 -6.501 1.00 40.52 301 GLY B C 1
ATOM 3280 O O . GLY B 1 264 ? 31.715 2.993 -5.834 1.00 48.93 301 GLY B O 1
ATOM 3281 N N . ASN B 1 265 ? 31.571 0.850 -6.487 1.00 39.86 302 ASN B N 1
ATOM 3282 C CA . ASN B 1 265 ? 32.644 0.367 -5.619 1.00 46.57 302 ASN B CA 1
ATOM 3283 C C . ASN B 1 265 ? 34.055 0.346 -6.226 1.00 48.65 302 ASN B C 1
ATOM 3284 O O . ASN B 1 265 ? 34.308 -0.387 -7.170 1.00 46.17 302 ASN B O 1
ATOM 3289 N N . VAL B 1 266 ? 34.968 1.142 -5.654 1.00 57.30 303 VAL B N 1
ATOM 3290 C CA . VAL B 1 266 ? 36.336 1.385 -6.169 1.00 52.10 303 VAL B CA 1
ATOM 3291 C C . VAL B 1 266 ? 37.436 1.556 -5.079 1.00 59.41 303 VAL B C 1
ATOM 3292 O O . VAL B 1 266 ? 37.099 1.681 -3.893 1.00 70.49 303 VAL B O 1
ATOM 3296 N N . GLY B 1 267 ? 38.730 1.538 -5.458 1.00 58.57 304 GLY B N 1
ATOM 3297 C CA . GLY B 1 267 ? 39.815 1.831 -4.501 1.00 68.81 304 GLY B CA 1
ATOM 3298 C C . GLY B 1 267 ? 41.312 1.712 -4.855 1.00 72.75 304 GLY B C 1
ATOM 3299 O O . GLY B 1 267 ? 41.643 1.256 -5.958 1.00 68.42 304 GLY B O 1
ATOM 3300 N N . GLY B 1 268 ? 42.204 2.172 -3.946 1.00 68.16 305 GLY B N 1
ATOM 3301 C CA . GLY B 1 268 ? 43.640 1.838 -3.964 1.00 66.75 305 GLY B CA 1
ATOM 3302 C C . GLY B 1 268 ? 44.846 2.803 -3.955 1.00 66.75 305 GLY B C 1
ATOM 3303 O O . GLY B 1 268 ? 45.805 2.596 -4.714 1.00 60.66 305 GLY B O 1
ATOM 3304 N N . VAL B 1 269 ? 44.847 3.821 -3.093 1.00 72.22 306 VAL B N 1
ATOM 3305 C CA . VAL B 1 269 ? 46.049 4.645 -2.875 1.00 65.27 306 VAL B CA 1
ATOM 3306 C C . VAL B 1 269 ? 46.449 4.721 -1.398 1.00 70.36 306 VAL B C 1
ATOM 3307 O O . VAL B 1 269 ? 47.629 4.701 -1.052 1.00 73.46 306 VAL B O 1
#

InterPro domains:
  IPR049344 Potential transfer protein TraK-like [PF20739] (109-306)

Secondary structure (DSSP, 8-state):
-TTHHHHS-HHHHHHHHHHHHHHHHTSS-TT-EEEE--GGGGSSSSS---HHHHHHHHHHHHHHHHGGGB-HHHHHHHHHHSTTS-EEEETTTEEEE----S-HHHHHTTTTEEES-SSSB-EEEE---S-EEEE-IIIIITT-TTTTTS--S--SSS--SEEEEEE--TT---SS---S-EEEEEEEETTTTEEEEEEEEE--/-TTHHHHS-HHHHHHHHHHHHHHHHTSS-TT-EEEE--GGGGSSSSS---HHHHHHHHHHHHHHHHGGGB-HHHHHHHHHHSTTS-EEEETTTEEEE----S-HHHHHTTTTEEESSSSSB-EEEE---S-EEEE-IIIIITT-TTTTTS-TT---SS--SEEEEEE--TT---SS---S-EEEEEEEETTTTEEEEEEEEE--

Nearest PDB structures (foldseek):
  4hic-assembly2_B  TM=1.005E+00  e=4.352E-44  Enterococcus faecalis
  2hfi-assembly1_A  TM=2.702E-01  e=4.386E+00  Bacillus subtilis
  4hic-assembly2_B  TM=1.001E+00  e=8.976E-41  Enterococcus faecalis
  2f25-assembly1_A  TM=6.463E-01  e=4.778E+00  Homo sapiens
  1a9x-assembly1_A  TM=4.004E-01  e=8.656E-01  Escherichia coli

Radius of gyration: 25.02 Å; Cα contacts (8 Å, |Δi|>4): 680; chains: 2; bounding box: 38×62×64 Å

B-factor: mean 59.79, std 13.51, range [32.07, 126.11]

Foldseek 3Di:
DQCPLVPDDPVRLLVQQVVLVVCQLVVDDFWDFQDFDDLVCLDDCPVVVDFVVRLVSSLVSVCVSQPPQADPVQSVLLSVLPPQQTWGQDNWQGTDTHDRDPDVVSCFSCAQWAFPDLTSGGTITGGSPWDKDWDDLLPPLCPDPQRVCLPVPDPSVPDRQKGKMKTACPPDDGSDDHDGMKMWMWGQDSVVRGIHTYNRMDGD/DQCVLVVDDQVSLLVQQVVLVVCQLVVDAFWDFQAFADLVCQDDCPVPVDFLVSLVSSLVSVCVVRPPQADVLLSVLLSVLQPQQTFGRDNWQGTDTHDRDPPVVSCVSCAQKAFPDLTNTGTIGGGSPWDKDFDDLLPDQCPPPQRNCLPPVDPSVPDRQKGKMKTACPPDDGSDDHDGIKMFMWGADSVVGGIHTHNRMDGD

Sequence (408 aa):
SSDHLLKLSAKERADEATEAFESWYKSFSNGDVILEINKELLKEGSGGTSPIELQTKLIDNLKAKFGDKVSDDFYTSLQASFNFNPVIVDGTKGLTISKQNDDESQWFSTWFLDTEKKEKNTKIIVRNDFPFEWVDWRNKGQHDEKVGKIFKNVDWDNDLSYEVIGIDFTEATKNIETNQILFVQMHYNEKIGKWQVTGNVGGVSSDHLLKLSAKERADEATEAFESWYKSFSNGDVILEINKELLKEGSGGTSPIELQTKLIDNLKAKFGDKVSDDFYTSLQASFNFNPVIVDGTKGLTISKQNDDESQWFSTWFLDTEKKEKNTKIIVRNDFPFEWVDWRNKGQHDEKVGKIFKNVDWDNDLSYEVIGIDFTEATKNIETNQILFVQMHYNEKIGKWQVTGNVGGV

Solvent-accessible surface area: 20775 Å² total; per-residue (Å²): 114,99,48,48,10,127,145,38,58,69,157,93,33,8,60,40,1,23,99,28,0,76,67,4,5,110,56,19,69,75,31,44,58,10,14,109,17,62,153,111,52,28,145,138,59,78,52,13,48,55,43,130,67,6,4,45,101,0,3,73,73,1,93,92,98,4,37,81,75,4,8,104,51,11,10,84,30,4,63,50,2,1,102,84,0,16,0,52,34,54,48,97,77,1,0,13,3,28,62,99,11,91,57,77,50,52,0,12,16,0,10,8,2,5,9,85,103,136,127,96,0,21,61,0,18,0,43,13,67,10,75,55,128,85,26,38,5,51,110,157,6,48,133,70,154,174,20,11,132,46,9,84,96,13,90,7,107,124,38,53,19,47,12,0,1,9,7,56,6,83,178,32,112,34,49,15,88,62,15,76,65,1,26,2,1,2,40,5,26,106,190,88,38,82,10,15,2,6,11,46,29,4,7,93,111,106,70,36,10,137,125,37,53,59,130,93,30,2,57,41,1,25,99,32,2,84,62,6,3,112,64,16,70,62,34,37,61,10,11,103,17,88,161,125,59,42,129,110,64,69,52,10,50,52,53,112,73,9,7,48,113,0,2,72,72,0,87,90,97,7,34,77,74,5,12,100,52,12,10,78,29,3,79,49,2,0,98,94,0,16,0,46,29,41,68,81,111,2,0,12,4,30,64,105,13,72,65,81,46,59,1,8,16,0,13,7,0,4,6,90,90,160,99,107,0,18,59,0,15,0,33,10,71,7,73,52,135,78,32,40,5,60,97,154,8,28,127,63,132,171,25,9,108,48,7,70,98,11,86,11,113,126,41,54,16,52,15,1,2,11,6,48,10,94,165,33,115,26,45,14,89,57,19,120,68,2,31,4,0,1,47,7,30,107,190,94,40,73,9,13,5,6,12,45,29,3,16,109